Protein AF-A0A6I4HV47-F1 (afdb_monomer_lite)

Secondary structure (DSSP, 8-state):
-HHHHTT--SS-HHHHHHHHHHHHHHHHHHHHHHHHHHHHHHHHHHHHHHHHH-SS--SSS--PPPEEE--TTT--HHHHHHHHHHHHHHHHHSSEEEEETTEEEEE--HHHHHHHH-S-EEEEETTT--EEEE-HHHHHHHHHHHHHHHHHHHHHH----HHHHTSTTHHHHHHHHHHHHHTS-BTTBSSGGGHHHH---SSEEHHHHHHHHHHHHHHHHHHHHHHH-TTTTTTTTTTTTSSS------S---HHHHHHHHHHHHHHHHHHHHHHHTS---TTT------S---HHHHHHHHHHHHHHHT-TT--EEEEE---HHHHHHHHHHHHHHHHHHHHHTTSS---PPPTT-EEEEES--HHHHHHHHHHHHHHHHHTTS--BPPGGG--GGGSBTTTTEEEHHHHB--S---SSHHHHTTBSSS-HHHHHHHHHHSSS-SB-TT-BB-S-HHHHHHHHHHHHHHHHHTTSB-S--HHHHHHHHHHHSBT----SS-GGGGS--HHIIIIIHHHHHHHTT---

Foldseek 3Di:
DVVVLVPDPDDDPVNVVVVVVVVVVVVVVVCVVVVVVVVVVVVVVVVVVVVVPPPDDPDPDDPDWWKWAADPVQCDVVLVVQLVVLVVVCVVPVWDWDQDPNDIFTQQASVLCSLQPDPWDWTQTPPVRDTDTDDSVLLNVLLVLLQVQLLVVLCVVQVDDPCCLPDPNNVVSLVVLLQQQQADQDPNDRGHLCVSNVDDPRMDTSVVSSNSSNSRNNNVVVVVVCVVCVVSCVCSVVVVQVVDPDPPCPPDPPVVVVVVVVVVVVVVVVVVVVVVVPDDPPVPDDLEDEDDDDDPVNLVVVLVSVVVSLVDPPAHEYEYEDQDQVNLVVVVVSVVVSVVVVVVVVPDDDDDAGDQPYWYAYHPDDPVSVVVVLVVVQVVCVVSVRFHFDDPVPDDPVCQDPPGRTHRVVNRGPPDDQPFQVLQLVFFPPSPSVQLLVLQCVAVVRQAHPQLEGPDDLVACLLLVLCSVVVCVVVRGTPPDDLLSNQRNCVRHHHPDHPDNNNVSNVDRDPCNVPRPVVSSCVSSVVPD

Organism: NCBI:txid2682091

Sequence (529 aa):
MEKEFLKYPGDSPEKEYCQKDWKGYKRLKQIEPIVNDKLNGVETGLENYQSSTAGNNLNLFGKKEWKFFIPEEVTGPIAQYEFKHFKDQIEKYGYMGLNFENVETKIYEPMVAFVLCSNEVKLKDVDTQEIIKVDNHHYRQLYLEGWELGKKDYEAEFPITAALLYSDHSPKLLGDLHYHYYHSDVSNSSYGWEYVKKTCPLMLTENVIKKLGYNSAKLSATDDWRSRYPEVFKEFDNHANKSSGPVNINEGINYHAINNLFDRFYDAYDSIFDQLRGYDYDLKKQNIIYQDTLDEKCSKDFEYILLNNMANKDGLKFFVEDVYYNKIGRLYLLFKQLQSYRLNQLNDDHGVAVKDESFLMISNGYLPAIVTILNQIQQLSAKMSVVTLRSLGDLKMDDYNILGNYIPLEKLTDNQDNGSVSALQEVFLNGNWRFYVQALTQTKPKLLDENFKFIGNRNKHIGVICGYFEDLKKIGIIKPVSRKTLAKALNAALNDFNMGEDGRTFANETYQYSKDFKPQLYKLANLDS

pLDDT: mean 71.14, std 23.46, range [31.55, 98.19]

Structure (mmCIF, N/CA/C/O backbone):
data_AF-A0A6I4HV47-F1
#
_entry.id   AF-A0A6I4HV47-F1
#
loop_
_atom_site.group_PDB
_atom_site.id
_atom_site.type_symbol
_atom_site.label_atom_id
_atom_site.label_alt_id
_atom_site.label_comp_id
_atom_site.label_asym_id
_atom_site.label_entity_id
_atom_site.label_seq_id
_atom_site.pdbx_PDB_ins_code
_atom_site.Cartn_x
_atom_site.Cartn_y
_atom_site.Cartn_z
_atom_site.occupancy
_atom_site.B_iso_or_equiv
_atom_site.auth_seq_id
_atom_site.auth_comp_id
_atom_site.auth_asym_id
_atom_site.auth_atom_id
_atom_site.pdbx_PDB_model_num
ATOM 1 N N . MET A 1 1 ? 11.001 -24.650 45.928 1.00 57.09 1 MET A N 1
ATOM 2 C CA . MET A 1 1 ? 10.891 -23.647 47.009 1.00 57.09 1 MET A CA 1
ATOM 3 C C . MET A 1 1 ? 11.230 -24.211 48.383 1.00 57.09 1 MET A C 1
ATOM 5 O O . MET A 1 1 ? 12.197 -23.752 48.961 1.00 57.09 1 MET A O 1
ATOM 9 N N . GLU A 1 2 ? 10.548 -25.234 48.905 1.00 49.69 2 GLU A N 1
ATOM 10 C CA . GLU A 1 2 ? 10.854 -25.758 50.257 1.00 49.69 2 GLU A CA 1
ATOM 11 C C . GLU A 1 2 ? 12.297 -26.294 50.405 1.00 49.69 2 GLU A C 1
ATOM 13 O O . GLU A 1 2 ? 12.976 -26.020 51.389 1.00 49.69 2 GLU A O 1
ATOM 18 N N . LYS A 1 3 ? 12.824 -26.953 49.363 1.00 63.22 3 LYS A N 1
ATOM 19 C CA . LYS A 1 3 ? 14.237 -27.381 49.287 1.00 63.22 3 LYS A CA 1
ATOM 20 C C . LYS A 1 3 ? 15.246 -26.231 49.116 1.00 63.22 3 LYS A C 1
ATOM 22 O O . LYS A 1 3 ? 16.420 -26.418 49.401 1.00 63.22 3 LYS A O 1
ATOM 27 N N . GLU A 1 4 ? 14.806 -25.075 48.624 1.00 62.09 4 GLU A N 1
ATOM 28 C CA . GLU A 1 4 ? 15.631 -23.858 48.499 1.00 62.09 4 GLU A CA 1
ATOM 29 C C . GLU A 1 4 ? 15.700 -23.117 49.838 1.00 62.09 4 GLU A C 1
ATOM 31 O O . GLU A 1 4 ? 16.761 -22.665 50.249 1.00 62.09 4 GLU A O 1
ATOM 36 N N . PHE A 1 5 ? 14.585 -23.097 50.571 1.00 60.06 5 PHE A N 1
ATOM 37 C CA . PHE A 1 5 ? 14.453 -22.467 51.882 1.00 60.06 5 PHE A CA 1
ATOM 38 C C . PHE A 1 5 ? 15.397 -23.065 52.942 1.00 60.06 5 PHE A C 1
ATOM 40 O O . PHE A 1 5 ? 15.907 -22.353 53.803 1.00 60.06 5 PHE A O 1
ATOM 47 N N . LEU A 1 6 ? 15.671 -24.371 52.859 1.00 71.06 6 LEU A N 1
ATOM 48 C CA . LEU A 1 6 ? 16.564 -25.088 53.779 1.00 71.06 6 LEU A CA 1
ATOM 49 C C . LEU A 1 6 ? 18.062 -24.803 53.557 1.00 71.06 6 LEU A C 1
ATOM 51 O O . LEU A 1 6 ? 18.880 -25.261 54.351 1.00 71.06 6 LEU A O 1
ATOM 55 N N . LYS A 1 7 ? 18.439 -24.063 52.503 1.00 78.44 7 LYS A N 1
ATOM 56 C CA . LYS A 1 7 ? 19.847 -23.775 52.177 1.00 78.44 7 LYS A CA 1
ATOM 57 C C . LYS A 1 7 ? 20.445 -22.589 52.943 1.00 78.44 7 LYS A C 1
ATOM 59 O O . LYS A 1 7 ? 21.658 -22.414 52.889 1.00 78.44 7 LYS A O 1
ATOM 64 N N . TYR A 1 8 ? 19.637 -21.793 53.647 1.00 72.12 8 TYR A N 1
ATOM 65 C CA . TYR A 1 8 ? 20.090 -20.568 54.316 1.00 72.12 8 TYR A CA 1
ATOM 66 C C . TYR A 1 8 ? 20.228 -20.767 55.840 1.00 72.12 8 TYR A C 1
ATOM 68 O O . TYR A 1 8 ? 19.212 -20.831 56.544 1.00 72.12 8 TYR A O 1
ATOM 76 N N . PRO A 1 9 ? 21.456 -20.882 56.385 1.00 57.38 9 PRO A N 1
ATOM 77 C CA . PRO A 1 9 ? 21.681 -20.939 57.827 1.00 57.38 9 PRO A CA 1
ATOM 78 C C . PRO A 1 9 ? 21.624 -19.540 58.468 1.00 57.38 9 PRO A C 1
ATOM 80 O O . PRO A 1 9 ? 22.125 -18.569 57.911 1.00 57.38 9 PRO A O 1
ATOM 83 N N . GLY A 1 10 ? 21.059 -19.452 59.678 1.00 67.88 10 GLY A N 1
ATOM 84 C CA . GLY A 1 10 ? 21.026 -18.219 60.484 1.00 67.88 10 GLY A CA 1
ATOM 85 C C . GLY A 1 10 ? 19.951 -17.196 60.089 1.00 67.88 10 GLY A C 1
ATOM 86 O O . GLY A 1 10 ? 19.117 -17.463 59.224 1.00 67.88 10 GLY A O 1
ATOM 87 N N . ASP A 1 11 ? 19.938 -16.053 60.779 1.00 69.00 11 ASP A N 1
ATOM 88 C CA . ASP A 1 11 ? 19.031 -14.915 60.548 1.00 69.00 11 ASP A CA 1
ATOM 89 C C . ASP A 1 11 ? 19.586 -13.998 59.449 1.00 69.00 11 ASP A C 1
ATOM 91 O O . ASP A 1 11 ? 19.989 -12.864 59.699 1.00 69.00 11 ASP A O 1
ATOM 95 N N . SER A 1 12 ? 19.669 -14.518 58.222 1.00 73.94 12 SER A N 1
ATOM 96 C CA . SER A 1 12 ? 20.083 -13.715 57.069 1.00 73.94 12 SER A CA 1
ATOM 97 C C . SER A 1 12 ? 18.889 -12.945 56.469 1.00 73.94 12 SER A C 1
ATOM 99 O O . SER A 1 12 ? 17.759 -13.451 56.490 1.00 73.94 12 SER A O 1
ATOM 101 N N . PRO A 1 13 ? 19.103 -11.746 55.896 1.00 62.97 13 PRO A N 1
ATOM 102 C CA . PRO A 1 13 ? 18.062 -10.986 55.192 1.00 62.97 13 PRO A CA 1
ATOM 103 C C . PRO A 1 13 ? 17.372 -11.784 54.070 1.00 62.97 13 PRO A C 1
ATOM 105 O O . PRO A 1 13 ? 16.168 -11.656 53.843 1.00 62.97 13 PRO A O 1
ATOM 108 N N . GLU A 1 14 ? 18.109 -12.676 53.408 1.00 65.62 14 GLU A N 1
ATOM 109 C CA . GLU A 1 14 ? 17.610 -13.556 52.346 1.00 65.62 14 GLU A CA 1
ATOM 110 C C . GLU A 1 14 ? 16.603 -14.585 52.878 1.00 65.62 14 GLU A C 1
ATOM 112 O O . GLU A 1 14 ? 15.649 -14.947 52.184 1.00 65.62 14 GLU A O 1
ATOM 117 N N . LYS A 1 15 ? 16.750 -15.016 54.137 1.00 70.62 15 LYS A N 1
ATOM 118 C CA . LYS A 1 15 ? 15.792 -15.905 54.801 1.00 70.62 15 LYS A CA 1
ATOM 119 C C . LYS A 1 15 ? 14.491 -15.182 55.138 1.00 70.62 15 LYS A C 1
ATOM 121 O O . LYS A 1 15 ? 13.424 -15.781 55.008 1.00 70.62 15 LYS A O 1
ATOM 126 N N . GLU A 1 16 ? 14.547 -13.908 55.528 1.00 67.38 16 GLU A N 1
ATOM 127 C CA . GLU A 1 16 ? 13.344 -13.097 55.764 1.00 67.38 16 GLU A CA 1
ATOM 128 C C . GLU A 1 16 ? 12.562 -12.864 54.459 1.00 67.38 16 GLU A C 1
ATOM 130 O O . GLU A 1 16 ? 11.333 -12.985 54.433 1.00 67.38 16 GLU A O 1
ATOM 135 N N . TYR A 1 17 ? 13.274 -12.613 53.356 1.00 65.56 17 TYR A N 1
ATOM 136 C CA . TYR A 1 17 ? 12.683 -12.496 52.022 1.00 65.56 17 TYR A CA 1
ATOM 137 C C . TYR A 1 17 ? 12.005 -13.808 51.590 1.00 65.56 17 TYR A C 1
ATOM 139 O O . TYR A 1 17 ? 10.807 -13.829 51.298 1.00 65.56 17 TYR A O 1
ATOM 147 N N . CYS A 1 18 ? 12.712 -14.938 51.699 1.00 66.12 18 CYS A N 1
ATOM 148 C CA . CYS A 1 18 ? 12.155 -16.254 51.382 1.00 66.12 18 CYS A CA 1
ATOM 149 C C . CYS A 1 18 ? 10.968 -16.643 52.291 1.00 66.12 18 CYS A C 1
ATOM 151 O O . CYS A 1 18 ? 10.083 -17.389 51.871 1.00 66.12 18 CYS A O 1
ATOM 153 N N . GLN A 1 19 ? 10.905 -16.147 53.535 1.00 67.50 19 GLN A N 1
ATOM 154 C CA . GLN A 1 19 ? 9.770 -16.374 54.443 1.00 67.50 19 GLN A CA 1
ATOM 155 C C . GLN A 1 19 ? 8.505 -15.624 54.012 1.00 67.50 19 GLN A C 1
ATOM 157 O O . GLN A 1 19 ? 7.399 -16.159 54.166 1.00 67.50 19 GLN A O 1
ATOM 162 N N . LYS A 1 20 ? 8.649 -14.402 53.485 1.00 69.12 20 LYS A N 1
ATOM 163 C CA . LYS A 1 20 ? 7.526 -13.611 52.956 1.00 69.12 20 LYS A CA 1
ATOM 164 C C . LYS A 1 20 ? 6.945 -14.276 51.705 1.00 69.12 20 LYS A C 1
ATOM 166 O O . LYS A 1 20 ? 5.732 -14.499 51.660 1.00 69.12 20 LYS A O 1
ATOM 171 N N . ASP A 1 21 ? 7.800 -14.731 50.793 1.00 65.19 21 ASP A N 1
ATOM 172 C CA . ASP A 1 21 ? 7.381 -15.453 49.584 1.00 65.19 21 ASP A CA 1
ATOM 173 C C . ASP A 1 21 ? 6.752 -16.816 49.898 1.00 65.19 21 ASP A C 1
ATOM 175 O O . ASP A 1 21 ? 5.720 -17.183 49.331 1.00 65.19 21 ASP A O 1
ATOM 179 N N . TRP A 1 22 ? 7.281 -17.549 50.884 1.00 67.44 22 TRP A N 1
ATOM 180 C CA . TRP A 1 22 ? 6.705 -18.827 51.314 1.00 67.44 22 TRP A CA 1
ATOM 181 C C . TRP A 1 22 ? 5.319 -18.677 51.958 1.00 67.44 22 TRP A C 1
ATOM 183 O O . TRP A 1 22 ? 4.429 -19.503 51.731 1.00 67.44 22 TRP A O 1
ATOM 193 N N . LYS A 1 23 ? 5.093 -17.603 52.730 1.00 67.88 23 LYS A N 1
ATOM 194 C CA . LYS A 1 23 ? 3.753 -17.259 53.239 1.00 67.88 23 LYS A CA 1
ATOM 195 C C . LYS A 1 23 ? 2.786 -16.920 52.100 1.00 67.88 23 LYS A C 1
ATOM 197 O O . LYS A 1 23 ? 1.626 -17.327 52.173 1.00 67.88 23 LYS A O 1
ATOM 202 N N . GLY A 1 24 ? 3.253 -16.229 51.058 1.00 63.78 24 GLY A N 1
ATOM 203 C CA . GLY A 1 24 ? 2.482 -15.969 49.837 1.00 63.78 24 GLY A CA 1
ATOM 204 C C . GLY A 1 24 ? 2.095 -17.260 49.111 1.00 63.78 24 GLY A C 1
ATOM 205 O O . GLY A 1 24 ? 0.917 -17.496 48.850 1.00 63.78 24 GLY A O 1
ATOM 206 N N . TYR A 1 25 ? 3.061 -18.154 48.896 1.00 64.00 25 TYR A N 1
ATOM 207 C CA . TYR A 1 25 ? 2.843 -19.452 48.254 1.00 64.00 25 TYR A CA 1
ATOM 208 C C . TYR A 1 25 ? 1.853 -20.343 49.025 1.00 64.00 25 TYR A C 1
ATOM 210 O O . TYR A 1 25 ? 0.950 -20.929 48.427 1.00 64.00 25 TYR A O 1
ATOM 218 N N . LYS A 1 26 ? 1.948 -20.403 50.363 1.00 66.06 26 LYS A N 1
ATOM 219 C CA . LYS A 1 26 ? 0.982 -21.150 51.190 1.00 66.06 26 LYS A CA 1
ATOM 220 C C . LYS A 1 26 ? -0.436 -20.585 51.098 1.00 66.06 26 LYS A C 1
ATOM 222 O O . LYS A 1 26 ? -1.380 -21.369 51.057 1.00 66.06 26 LYS A O 1
ATOM 227 N N . ARG A 1 27 ? -0.597 -19.258 51.030 1.00 64.19 27 ARG A N 1
ATOM 228 C CA . ARG A 1 27 ? -1.912 -18.628 50.811 1.00 64.19 27 ARG A CA 1
ATOM 229 C C . ARG A 1 27 ? -2.478 -18.970 49.432 1.00 64.19 27 ARG A C 1
ATOM 231 O O . ARG A 1 27 ? -3.654 -19.299 49.346 1.00 64.19 27 ARG A O 1
ATOM 238 N N . LEU A 1 28 ? -1.649 -18.967 48.386 1.00 52.41 28 LEU A N 1
ATOM 239 C CA . LEU A 1 28 ? -2.060 -19.352 47.028 1.00 52.41 28 LEU A CA 1
ATOM 240 C C . LEU A 1 28 ? -2.505 -20.823 46.952 1.00 52.41 28 LEU A C 1
ATOM 242 O O . LEU A 1 28 ? -3.556 -21.121 46.393 1.00 52.41 28 LEU A O 1
ATOM 246 N N . LYS A 1 29 ? -1.774 -21.739 47.601 1.00 68.81 29 LYS A N 1
ATOM 247 C CA . LYS A 1 29 ? -2.157 -23.161 47.687 1.00 68.81 29 LYS A CA 1
ATOM 248 C C . LYS A 1 29 ? -3.444 -23.409 48.484 1.00 68.81 29 LYS A C 1
ATOM 250 O O . LYS A 1 29 ? -4.125 -24.395 48.235 1.00 68.81 29 LYS A O 1
ATOM 255 N N . GLN A 1 30 ? -3.793 -22.531 49.425 1.00 65.25 30 GLN A N 1
ATOM 256 C CA . GLN A 1 30 ? -5.043 -22.627 50.191 1.00 65.25 30 GLN A CA 1
ATOM 257 C C . GLN A 1 30 ? -6.274 -22.171 49.397 1.00 65.25 30 GLN A C 1
ATOM 259 O O . GLN A 1 30 ? -7.374 -22.637 49.681 1.00 65.25 30 GLN A O 1
ATOM 264 N N . ILE A 1 31 ? -6.107 -21.280 48.414 1.00 55.09 31 ILE A N 1
ATOM 265 C CA . ILE A 1 31 ? -7.213 -20.772 47.584 1.00 55.09 31 ILE A CA 1
ATOM 266 C C . ILE A 1 31 ? -7.378 -21.528 46.259 1.00 55.09 31 ILE A C 1
ATOM 268 O O . ILE A 1 31 ? -8.444 -21.457 45.657 1.00 55.09 31 ILE A O 1
ATOM 272 N N . GLU A 1 32 ? -6.364 -22.280 45.823 1.00 61.75 32 GLU A N 1
ATOM 273 C CA . GLU A 1 32 ? -6.379 -23.097 44.598 1.00 61.75 32 GLU A CA 1
ATOM 274 C C . GLU A 1 32 ? -7.596 -24.050 44.500 1.00 61.75 32 GLU A C 1
ATOM 276 O O . GLU A 1 32 ? -8.230 -24.063 43.445 1.00 61.75 32 GLU A O 1
ATOM 281 N N . PRO A 1 33 ? -8.035 -24.760 45.564 1.00 58.78 33 PRO A N 1
ATOM 282 C CA . PRO A 1 33 ? -9.233 -25.605 45.487 1.00 58.78 33 PRO A CA 1
ATOM 283 C C . PRO A 1 33 ? -10.520 -24.796 45.263 1.00 58.78 33 PRO A C 1
ATOM 285 O O . PRO A 1 33 ? -11.391 -25.208 44.509 1.00 58.78 33 PRO A O 1
ATOM 288 N N . ILE A 1 34 ? -10.613 -23.605 45.867 1.00 65.88 34 ILE A N 1
ATOM 289 C CA . ILE A 1 34 ? -11.780 -22.710 45.765 1.00 65.88 34 ILE A CA 1
ATOM 290 C C . ILE A 1 34 ? -11.891 -22.125 44.351 1.00 65.88 34 ILE A C 1
ATOM 292 O O . ILE A 1 34 ? -12.991 -21.921 43.837 1.00 65.88 34 ILE A O 1
ATOM 296 N N . VAL A 1 35 ? -10.749 -21.835 43.725 1.00 53.75 35 VAL A N 1
ATOM 297 C CA . VAL A 1 35 ? -10.683 -21.349 42.342 1.00 53.75 35 VAL A CA 1
ATOM 298 C C . VAL A 1 35 ? -11.056 -22.466 41.366 1.00 53.75 35 VAL A C 1
ATOM 300 O O . VAL A 1 35 ? -11.869 -22.232 40.476 1.00 53.75 35 VAL A O 1
ATOM 303 N N . ASN A 1 36 ? -10.545 -23.681 41.575 1.00 56.44 36 ASN A N 1
ATOM 304 C CA . ASN A 1 36 ? -10.849 -24.827 40.716 1.00 56.44 36 ASN A CA 1
ATOM 305 C C . ASN A 1 36 ? -12.326 -25.248 40.796 1.00 56.44 36 ASN A C 1
ATOM 307 O O . ASN A 1 36 ? -12.934 -25.499 39.760 1.00 56.44 36 ASN A O 1
ATOM 311 N N . ASP A 1 37 ? -12.946 -25.226 41.980 1.00 57.78 37 ASP A N 1
ATOM 312 C CA . ASP A 1 37 ? -14.384 -25.509 42.124 1.00 57.78 37 ASP A CA 1
ATOM 313 C C . ASP A 1 37 ? -15.262 -24.480 41.393 1.00 57.78 37 ASP A C 1
ATOM 315 O O . ASP A 1 37 ? -16.280 -24.832 40.793 1.00 57.78 37 ASP A O 1
ATOM 319 N N . LYS A 1 38 ? -14.857 -23.202 41.388 1.00 51.06 38 LYS A N 1
ATOM 320 C CA . LYS A 1 38 ? -15.566 -22.155 40.636 1.00 51.06 38 LYS A CA 1
ATOM 321 C C . LYS A 1 38 ? -15.382 -22.285 39.126 1.00 51.06 38 LYS A C 1
ATOM 323 O O . LYS A 1 38 ? -16.326 -22.002 38.396 1.00 51.06 38 LYS A O 1
ATOM 328 N N . LEU A 1 39 ? -14.206 -22.705 38.661 1.00 48.59 39 LEU A N 1
ATOM 329 C CA . LEU A 1 39 ? -13.934 -22.923 37.237 1.00 48.59 39 LEU A CA 1
ATOM 330 C C . LEU A 1 39 ? -14.707 -24.132 36.694 1.00 48.59 39 LEU A C 1
ATOM 332 O O . LEU A 1 39 ? -15.364 -24.013 35.662 1.00 48.59 39 LEU A O 1
ATOM 336 N N . ASN A 1 40 ? -14.755 -25.233 37.447 1.00 53.25 40 ASN A N 1
ATOM 337 C CA . ASN A 1 40 ? -15.516 -26.428 37.071 1.00 53.25 40 ASN A CA 1
ATOM 338 C C . ASN A 1 40 ? -17.027 -26.147 36.947 1.00 53.25 40 ASN A C 1
ATOM 340 O O . ASN A 1 40 ? -17.690 -26.692 36.064 1.00 53.25 40 ASN A O 1
ATOM 344 N N . GLY A 1 41 ? -17.575 -25.267 37.796 1.00 52.31 41 GLY A N 1
ATOM 345 C CA . GLY A 1 41 ? -18.975 -24.829 37.712 1.00 52.31 41 GLY A CA 1
ATOM 346 C C . GLY A 1 41 ? -19.283 -23.918 36.513 1.00 52.31 41 GLY A C 1
ATOM 347 O O . GLY A 1 41 ? -20.427 -23.852 36.067 1.00 52.31 41 GLY A O 1
ATOM 348 N N . VAL A 1 42 ? -18.274 -23.229 35.971 1.00 42.97 42 VAL A N 1
ATOM 349 C CA . VAL A 1 42 ? -18.403 -22.388 34.769 1.00 42.97 42 VAL A CA 1
ATOM 350 C C . VAL A 1 42 ? -18.326 -23.239 33.499 1.00 42.97 42 VAL A C 1
ATOM 352 O O . VAL A 1 42 ? -19.117 -23.021 32.581 1.00 42.97 42 VAL A O 1
ATOM 355 N N . GLU A 1 43 ? -17.456 -24.253 33.462 1.00 46.38 43 GLU A N 1
ATOM 356 C CA . GLU A 1 43 ? -17.353 -25.193 32.333 1.00 46.38 43 GLU A CA 1
ATOM 357 C C . GLU A 1 43 ? -18.643 -26.003 32.134 1.00 46.38 43 GLU A C 1
ATOM 359 O O . GLU A 1 43 ? -19.165 -26.073 31.021 1.00 46.38 43 GLU A O 1
ATOM 364 N N . THR A 1 44 ? -19.254 -26.491 33.220 1.00 49.59 44 THR A N 1
ATOM 365 C CA . THR A 1 44 ? -20.558 -27.182 33.147 1.00 49.59 44 THR A CA 1
ATOM 366 C C . THR A 1 44 ? -21.710 -26.257 32.735 1.00 49.59 44 THR A C 1
ATOM 368 O O . THR A 1 44 ? -22.704 -26.718 32.172 1.00 49.59 44 THR A O 1
ATOM 371 N N . GLY A 1 45 ? -21.605 -24.946 32.971 1.00 45.31 45 GLY A N 1
ATOM 372 C CA . GLY A 1 45 ? -22.569 -23.964 32.465 1.00 45.31 45 GLY A CA 1
ATOM 373 C C . GLY A 1 45 ? -22.433 -23.711 30.957 1.00 45.31 45 GLY A C 1
ATOM 374 O O . GLY A 1 45 ? -23.438 -23.549 30.263 1.00 45.31 45 GLY A O 1
ATOM 375 N N . LEU A 1 46 ? -21.201 -23.723 30.442 1.00 41.56 46 LEU A N 1
ATOM 376 C CA . LEU A 1 46 ? -20.878 -23.476 29.033 1.00 41.56 46 LEU A CA 1
ATOM 377 C C . LEU A 1 46 ? -21.272 -24.644 28.116 1.00 41.56 46 LEU A C 1
ATOM 379 O O . LEU A 1 46 ? -21.853 -24.404 27.056 1.00 41.56 46 LEU A O 1
ATOM 383 N N . GLU A 1 47 ? -21.060 -25.892 28.540 1.00 44.91 47 GLU A N 1
ATOM 384 C CA . GLU A 1 47 ? -21.466 -27.081 27.767 1.00 44.91 47 GLU A CA 1
ATOM 385 C C . GLU A 1 47 ? -22.997 -27.194 27.617 1.00 44.91 47 GLU A C 1
ATOM 387 O O . GLU A 1 47 ? -23.516 -27.575 26.561 1.00 44.91 47 GLU A O 1
ATOM 392 N N . ASN A 1 48 ? -23.744 -26.773 28.642 1.00 43.38 48 ASN A N 1
ATOM 393 C CA . ASN A 1 48 ? -25.210 -26.744 28.619 1.00 43.38 48 ASN A CA 1
ATOM 394 C C . ASN A 1 48 ? -25.775 -25.600 27.757 1.00 43.38 48 ASN A C 1
ATOM 396 O O . ASN A 1 48 ? -26.874 -25.710 27.215 1.00 43.38 48 ASN A O 1
ATOM 400 N N . TYR A 1 49 ? -25.027 -24.507 27.585 1.00 37.69 49 TYR A N 1
ATOM 401 C CA . TYR A 1 49 ? -25.442 -23.390 26.734 1.00 37.69 49 TYR A CA 1
ATOM 402 C C . TYR A 1 49 ? -25.190 -23.679 25.244 1.00 37.69 49 TYR A C 1
ATOM 404 O O . TYR A 1 49 ? -26.055 -23.422 24.400 1.00 37.69 49 TYR A O 1
ATOM 412 N N . GLN A 1 50 ? -24.044 -24.288 24.917 1.00 42.69 50 GLN A N 1
ATOM 413 C CA . GLN A 1 50 ? -23.650 -24.608 23.538 1.00 42.69 50 GLN A CA 1
ATOM 414 C C . GLN A 1 50 ? -24.500 -25.720 22.904 1.00 42.69 50 GLN A C 1
ATOM 416 O O . GLN A 1 50 ? -24.786 -25.679 21.707 1.00 42.69 50 GLN A O 1
ATOM 421 N N . SER A 1 51 ? -24.989 -26.669 23.703 1.00 47.00 51 SER A N 1
ATOM 422 C CA . SER A 1 51 ? -25.892 -27.729 23.234 1.00 47.00 51 SER A CA 1
ATOM 423 C C . SER A 1 51 ? -27.302 -27.228 22.879 1.00 47.00 51 SER A C 1
ATOM 425 O O . SER A 1 51 ? -28.007 -27.884 22.114 1.00 47.00 51 SER A O 1
ATOM 427 N N . SER A 1 52 ? -27.703 -26.040 23.353 1.00 40.88 52 SER A N 1
ATOM 428 C CA . SER A 1 52 ? -29.039 -25.472 23.100 1.00 40.88 52 SER A CA 1
ATOM 429 C C . SER A 1 52 ? -29.144 -24.579 21.853 1.00 40.88 52 SER A C 1
ATOM 431 O O . SER A 1 52 ? -30.251 -24.280 21.410 1.00 40.88 52 SER A O 1
ATOM 433 N N . THR A 1 53 ? -28.018 -24.166 21.257 1.00 38.16 53 THR A N 1
ATOM 434 C CA . THR A 1 53 ? -27.987 -23.129 20.201 1.00 38.16 53 THR A CA 1
ATOM 435 C C . THR A 1 53 ? -27.393 -23.581 18.860 1.00 38.16 53 THR A C 1
ATOM 437 O O . THR A 1 53 ? -27.476 -22.844 17.882 1.00 38.16 53 THR A O 1
ATOM 440 N N . ALA A 1 54 ? -26.868 -24.806 18.752 1.00 38.38 54 ALA A N 1
ATOM 441 C CA . ALA A 1 54 ? -26.173 -25.289 17.548 1.00 38.38 54 ALA A CA 1
ATOM 442 C C . ALA A 1 54 ? -27.077 -25.875 16.434 1.00 38.38 54 ALA A C 1
ATOM 444 O O . ALA A 1 54 ? -26.581 -26.439 15.459 1.00 38.38 54 ALA A O 1
ATOM 445 N N . GLY A 1 55 ? -28.403 -25.761 16.541 1.00 35.97 55 GLY A N 1
ATOM 446 C CA . GLY A 1 55 ? -29.339 -26.327 15.568 1.00 35.97 55 GLY A CA 1
ATOM 447 C C . GLY A 1 55 ? -29.858 -25.307 14.555 1.00 35.97 55 GLY A C 1
ATOM 448 O O . GLY A 1 55 ? -30.883 -24.686 14.804 1.00 35.97 55 GLY A O 1
ATOM 449 N N . ASN A 1 56 ? -29.222 -25.250 13.380 1.00 34.62 56 ASN A N 1
ATOM 450 C CA . ASN A 1 56 ? -29.730 -24.668 12.125 1.00 34.62 56 ASN A CA 1
ATOM 451 C C . ASN A 1 56 ? -29.657 -23.135 11.987 1.00 34.62 56 ASN A C 1
ATOM 453 O O . ASN A 1 56 ? -30.610 -22.443 12.323 1.00 34.62 56 ASN A O 1
ATOM 457 N N . ASN A 1 57 ? -28.556 -22.625 11.413 1.00 34.81 57 ASN A N 1
ATOM 458 C CA . ASN A 1 57 ? -28.519 -21.557 10.386 1.00 34.81 57 ASN A CA 1
ATOM 459 C C . ASN A 1 57 ? -27.113 -20.942 10.290 1.00 34.81 57 ASN A C 1
ATOM 461 O O . ASN A 1 57 ? -26.863 -19.891 10.866 1.00 34.81 57 ASN A O 1
ATOM 465 N N . LEU A 1 58 ? -26.189 -21.553 9.545 1.00 34.69 58 LEU A N 1
ATOM 466 C CA . LEU A 1 58 ? -24.914 -20.909 9.197 1.00 34.69 58 LEU A CA 1
ATOM 467 C C . LEU A 1 58 ? -24.368 -21.525 7.908 1.00 34.69 58 LEU A C 1
ATOM 469 O O . LEU A 1 58 ? -23.547 -22.430 7.936 1.00 34.69 58 LEU A O 1
ATOM 473 N N . ASN A 1 59 ? -24.886 -21.071 6.764 1.00 35.53 59 ASN A N 1
ATOM 474 C CA . ASN A 1 59 ? -24.236 -21.286 5.464 1.00 35.53 59 ASN A CA 1
ATOM 475 C C . ASN A 1 59 ? -24.628 -20.237 4.402 1.00 35.53 59 ASN A C 1
ATOM 477 O O . ASN A 1 59 ? -24.621 -20.529 3.211 1.00 35.53 59 ASN A O 1
ATOM 481 N N . LEU A 1 60 ? -24.979 -19.007 4.808 1.00 34.28 60 LEU A N 1
ATOM 482 C CA . LEU A 1 60 ? -25.426 -17.960 3.870 1.00 34.28 60 LEU A CA 1
ATOM 483 C C . LEU A 1 60 ? -24.810 -16.564 4.066 1.00 34.28 60 LEU A C 1
ATOM 485 O O . LEU A 1 60 ? -25.240 -15.623 3.408 1.00 34.28 60 LEU A O 1
ATOM 489 N N . PHE A 1 61 ? -23.769 -16.408 4.887 1.00 34.81 61 PHE A N 1
ATOM 490 C CA . PHE A 1 61 ? -23.053 -15.133 4.995 1.00 34.81 61 PHE A CA 1
ATOM 491 C C . PHE A 1 61 ? -21.620 -15.301 4.500 1.00 34.81 61 PHE A C 1
ATOM 493 O O . PHE A 1 61 ? -20.905 -16.196 4.948 1.00 34.81 61 PHE A O 1
ATOM 500 N N . GLY A 1 62 ? -21.229 -14.468 3.529 1.00 43.69 62 GLY A N 1
ATOM 501 C CA . GLY A 1 62 ? -19.864 -14.416 3.009 1.00 43.69 62 GLY A CA 1
ATOM 502 C C . GLY A 1 62 ? -18.854 -14.306 4.151 1.00 43.69 62 GLY A C 1
ATOM 503 O O . GLY A 1 62 ? -19.153 -13.699 5.178 1.00 43.69 62 GLY A O 1
ATOM 504 N N . LYS A 1 63 ? -17.683 -14.935 3.990 1.00 54.00 63 LYS A N 1
ATOM 505 C CA . LYS A 1 63 ? -16.615 -14.931 5.001 1.00 54.00 63 LYS A CA 1
ATOM 506 C C . LYS A 1 63 ? -16.360 -13.491 5.465 1.00 54.00 63 LYS A C 1
ATOM 508 O O . LYS A 1 63 ? -15.883 -12.676 4.678 1.00 54.00 63 LYS A O 1
ATOM 513 N N . LYS A 1 64 ? -16.725 -13.176 6.715 1.00 68.44 64 LYS A N 1
ATOM 514 C CA . LYS A 1 64 ? -16.437 -11.880 7.344 1.00 68.44 64 LYS A CA 1
ATOM 515 C C . LYS A 1 64 ? -14.915 -11.731 7.384 1.00 68.44 64 LYS A C 1
ATOM 517 O O . LYS A 1 64 ? -14.242 -12.579 7.961 1.00 68.44 64 LYS A O 1
ATOM 522 N N . GLU A 1 65 ? -14.379 -10.694 6.746 1.00 76.50 65 GLU A N 1
ATOM 523 C CA . GLU A 1 65 ? -12.960 -10.358 6.877 1.00 76.50 65 GLU A CA 1
ATOM 524 C C . GLU A 1 65 ? -12.751 -9.747 8.261 1.00 76.50 65 GLU A C 1
ATOM 526 O O . GLU A 1 65 ? -13.328 -8.706 8.582 1.00 76.50 65 GLU A O 1
ATOM 531 N N . TRP A 1 66 ? -11.950 -10.407 9.091 1.00 74.75 66 TRP A N 1
ATOM 532 C CA . TRP A 1 66 ? -11.648 -9.914 10.425 1.00 74.75 66 TRP A CA 1
ATOM 533 C C . TRP A 1 66 ? -10.685 -8.730 10.354 1.00 74.75 66 TRP A C 1
ATOM 535 O O . TRP A 1 66 ? -9.670 -8.774 9.652 1.00 74.75 66 TRP A O 1
ATOM 545 N N . LYS A 1 67 ? -11.015 -7.671 11.093 1.00 85.31 67 LYS A N 1
ATOM 546 C CA . LYS A 1 67 ? -10.230 -6.440 11.189 1.00 85.31 67 LYS A CA 1
ATOM 547 C C . LYS A 1 67 ? -9.963 -6.166 12.654 1.00 85.31 67 LYS A C 1
ATOM 549 O O . LYS A 1 67 ? -10.908 -6.101 13.440 1.00 85.31 67 LYS A O 1
ATOM 554 N N . PHE A 1 68 ? -8.697 -5.974 13.002 1.00 83.56 68 PHE A N 1
ATOM 555 C CA . PHE A 1 68 ? -8.275 -5.829 14.390 1.00 83.56 68 PHE A CA 1
ATOM 556 C C . PHE A 1 68 ? -7.392 -4.606 14.632 1.00 83.56 68 PHE A C 1
ATOM 558 O O . PHE A 1 68 ? -6.542 -4.287 13.801 1.00 83.56 68 PHE A O 1
ATOM 565 N N . PHE A 1 69 ? -7.549 -3.990 15.808 1.00 80.00 69 PHE A N 1
ATOM 566 C CA . PHE A 1 69 ? -6.562 -3.098 16.431 1.00 80.00 69 PHE A CA 1
ATOM 567 C C . PHE A 1 69 ? -5.989 -3.752 17.694 1.00 80.00 69 PHE A C 1
ATOM 569 O O . PHE A 1 69 ? -6.663 -4.567 18.330 1.00 80.00 69 PHE A O 1
ATOM 576 N N . ILE A 1 70 ? -4.779 -3.355 18.098 1.00 67.06 70 ILE A N 1
ATOM 577 C CA . ILE A 1 70 ? -4.272 -3.619 19.451 1.00 67.06 70 ILE A CA 1
ATOM 578 C C . ILE A 1 70 ? -4.728 -2.469 20.353 1.00 67.06 70 ILE A C 1
ATOM 580 O O . ILE A 1 70 ? -4.186 -1.370 20.244 1.00 67.06 70 ILE A O 1
ATOM 584 N N . PRO A 1 71 ? -5.734 -2.662 21.217 1.00 60.44 71 PRO A N 1
ATOM 585 C CA . PRO A 1 71 ? -6.144 -1.615 22.143 1.00 60.44 71 PRO A CA 1
ATOM 586 C C . PRO A 1 71 ? -5.148 -1.520 23.315 1.00 60.44 71 PRO A C 1
ATOM 588 O O . PRO A 1 71 ? -4.652 -2.539 23.807 1.00 60.44 71 PRO A O 1
ATOM 591 N N . GLU A 1 72 ? -4.892 -0.303 23.805 1.00 62.88 72 GLU A N 1
ATOM 592 C CA . GLU A 1 72 ? -4.044 -0.068 24.988 1.00 62.88 72 GLU A CA 1
ATOM 593 C C . GLU A 1 72 ? -4.545 -0.866 26.203 1.00 62.88 72 GLU A C 1
ATOM 595 O O . GLU A 1 72 ? -3.740 -1.416 26.957 1.00 62.88 72 GLU A O 1
ATOM 600 N N . GLU A 1 73 ? -5.870 -1.020 26.347 1.00 54.16 73 GLU A N 1
ATOM 601 C CA . GLU A 1 73 ? -6.489 -1.730 27.474 1.00 54.16 73 GLU A CA 1
ATOM 602 C C . GLU A 1 73 ? -6.221 -3.244 27.475 1.00 54.16 73 GLU A C 1
ATOM 604 O O . GLU A 1 73 ? -6.369 -3.902 28.505 1.00 54.16 73 GLU A O 1
ATOM 609 N N . VAL A 1 74 ? -5.828 -3.813 26.331 1.00 53.50 74 VAL A N 1
ATOM 610 C CA . VAL A 1 74 ? -5.519 -5.246 26.195 1.00 53.50 74 VAL A CA 1
ATOM 611 C C . VAL A 1 74 ? -4.022 -5.513 26.255 1.00 53.50 74 VAL A C 1
ATOM 613 O O . VAL A 1 74 ? -3.600 -6.631 26.563 1.00 53.50 74 VAL A O 1
ATOM 616 N N . THR A 1 75 ? -3.207 -4.472 26.080 1.00 60.34 75 THR A N 1
ATOM 617 C CA . THR A 1 75 ? -1.780 -4.516 26.388 1.00 60.34 75 THR A CA 1
ATOM 618 C C . THR A 1 75 ? -1.557 -4.448 27.897 1.00 60.34 75 THR A C 1
ATOM 620 O O . THR A 1 75 ? -1.015 -3.488 28.435 1.00 60.34 75 THR A O 1
ATOM 623 N N . GLY A 1 76 ? -1.979 -5.486 28.623 1.00 68.06 76 GLY A N 1
ATOM 624 C CA . GLY A 1 76 ? -1.525 -5.668 29.998 1.00 68.06 76 GLY A CA 1
ATOM 625 C C . GLY A 1 76 ? 0.015 -5.695 30.055 1.00 68.06 76 GLY A C 1
ATOM 626 O O . GLY A 1 76 ? 0.662 -5.911 29.025 1.00 68.06 76 GLY A O 1
ATOM 627 N N . PRO A 1 77 ? 0.633 -5.543 31.239 1.00 74.06 77 PRO A N 1
ATOM 628 C CA . PRO A 1 77 ? 2.093 -5.469 31.369 1.00 74.06 77 PRO A CA 1
ATOM 629 C C . PRO A 1 77 ? 2.849 -6.616 30.675 1.00 74.06 77 PRO A C 1
ATOM 631 O O . PRO A 1 77 ? 3.940 -6.413 30.154 1.00 74.06 77 PRO A O 1
ATOM 634 N N . ILE A 1 78 ? 2.245 -7.810 30.619 1.00 72.38 78 ILE A N 1
ATOM 635 C CA . ILE A 1 78 ? 2.791 -8.988 29.929 1.00 72.38 78 ILE A CA 1
ATOM 636 C C . ILE A 1 78 ? 2.827 -8.781 28.410 1.00 72.38 78 ILE A C 1
ATOM 638 O O . ILE A 1 78 ? 3.869 -8.979 27.799 1.00 72.38 78 ILE A O 1
ATOM 642 N N . ALA A 1 79 ? 1.727 -8.334 27.802 1.00 77.75 79 ALA A N 1
ATOM 643 C CA . ALA A 1 79 ? 1.667 -8.080 26.363 1.00 77.75 79 ALA A CA 1
ATOM 644 C C . ALA A 1 79 ? 2.598 -6.928 25.949 1.00 77.75 79 ALA A C 1
ATOM 646 O O . ALA A 1 79 ? 3.245 -7.003 24.908 1.00 77.75 79 ALA A O 1
ATOM 647 N N . GLN A 1 80 ? 2.738 -5.898 26.792 1.00 80.56 80 GLN A N 1
ATOM 648 C CA . GLN A 1 80 ? 3.727 -4.833 26.578 1.00 80.56 80 GLN A CA 1
ATOM 649 C C . GLN A 1 80 ? 5.160 -5.364 26.657 1.00 80.56 80 GLN A C 1
ATOM 651 O O . GLN A 1 80 ? 6.002 -4.978 25.848 1.00 80.56 80 GLN A O 1
ATOM 656 N N . TYR A 1 81 ? 5.439 -6.259 27.608 1.00 86.62 81 TYR A N 1
ATOM 657 C CA . TYR A 1 81 ? 6.745 -6.893 27.744 1.00 86.62 81 TYR A CA 1
ATOM 658 C C . TYR A 1 81 ? 7.076 -7.796 26.549 1.00 86.62 81 TYR A C 1
ATOM 660 O O . TYR A 1 81 ? 8.173 -7.694 26.010 1.00 86.62 81 TYR A O 1
ATOM 668 N N . GLU A 1 82 ? 6.137 -8.634 26.099 1.00 88.88 82 GLU A N 1
ATOM 669 C CA . GLU A 1 82 ? 6.311 -9.494 24.920 1.00 88.88 82 GLU A CA 1
ATOM 670 C C . GLU A 1 82 ? 6.507 -8.668 23.645 1.00 88.88 82 GLU A C 1
ATOM 672 O O . GLU A 1 82 ? 7.471 -8.887 22.915 1.00 88.88 82 GLU A O 1
ATOM 677 N N . PHE A 1 83 ? 5.653 -7.668 23.404 1.00 89.25 83 PHE A N 1
ATOM 678 C CA . PHE A 1 83 ? 5.804 -6.774 22.257 1.00 89.25 83 PHE A CA 1
ATOM 679 C C . PHE A 1 83 ? 7.154 -6.052 22.280 1.00 89.25 83 PHE A C 1
ATOM 681 O O . PHE A 1 83 ? 7.863 -6.033 21.274 1.00 89.25 83 PHE A O 1
ATOM 688 N N . LYS A 1 84 ? 7.545 -5.504 23.439 1.00 89.06 84 LYS A N 1
ATOM 689 C CA . LYS A 1 84 ? 8.857 -4.874 23.614 1.00 89.06 84 LYS A CA 1
ATOM 690 C C . LYS A 1 84 ? 9.985 -5.863 23.339 1.00 89.06 84 LYS A C 1
ATOM 692 O O . LYS A 1 84 ? 10.918 -5.518 22.629 1.00 89.06 84 LYS A O 1
ATOM 697 N N . HIS A 1 85 ? 9.886 -7.092 23.837 1.00 93.38 85 HIS A N 1
ATOM 698 C CA . HIS A 1 85 ? 10.873 -8.130 23.568 1.00 93.38 85 HIS A CA 1
ATOM 699 C C . HIS A 1 85 ? 11.019 -8.404 22.064 1.00 93.38 85 HIS A C 1
ATOM 701 O O . HIS A 1 85 ? 12.142 -8.428 21.563 1.00 93.38 85 HIS A O 1
ATOM 707 N N . PHE A 1 86 ? 9.914 -8.565 21.327 1.00 94.00 86 PHE A N 1
ATOM 708 C CA . PHE A 1 86 ? 9.963 -8.774 19.876 1.00 94.00 86 PHE A CA 1
ATOM 709 C C . PHE A 1 86 ? 10.537 -7.568 19.133 1.00 94.00 86 PHE A C 1
ATOM 711 O O . PHE A 1 86 ? 11.350 -7.738 18.224 1.00 94.00 86 PHE A O 1
ATOM 718 N N . LYS A 1 87 ? 10.167 -6.355 19.551 1.00 92.44 87 LYS A N 1
ATOM 719 C CA . LYS A 1 87 ? 10.724 -5.115 19.015 1.00 92.44 87 LYS A CA 1
ATOM 720 C C . LYS A 1 87 ? 12.237 -5.044 19.227 1.00 92.44 87 LYS A C 1
ATOM 722 O O . LYS A 1 87 ? 12.963 -4.883 18.253 1.00 92.44 87 LYS A O 1
ATOM 727 N N . ASP A 1 88 ? 12.708 -5.256 20.454 1.00 92.56 88 ASP A N 1
ATOM 728 C CA . ASP A 1 88 ? 14.131 -5.220 20.800 1.00 92.56 88 ASP A CA 1
ATOM 729 C C . ASP A 1 88 ? 14.929 -6.282 20.009 1.00 92.56 88 ASP A C 1
ATOM 731 O O . ASP A 1 88 ? 16.053 -6.029 19.577 1.00 92.56 88 ASP A O 1
ATOM 735 N N . GLN A 1 89 ? 14.357 -7.475 19.780 1.00 94.88 89 GLN A N 1
ATOM 736 C CA . GLN A 1 89 ? 14.970 -8.517 18.941 1.00 94.88 89 GLN A CA 1
ATOM 737 C C . GLN A 1 89 ? 15.114 -8.063 17.483 1.00 94.88 89 GLN A C 1
ATOM 739 O O . GLN A 1 89 ? 16.199 -8.169 16.910 1.00 94.88 89 GLN A O 1
ATOM 744 N N . ILE A 1 90 ? 14.042 -7.535 16.889 1.00 95.06 90 ILE A N 1
ATOM 745 C CA . ILE A 1 90 ? 14.051 -7.071 15.497 1.00 95.06 90 ILE A CA 1
ATOM 746 C C . ILE A 1 90 ? 14.979 -5.866 15.329 1.00 95.06 90 ILE A C 1
ATOM 748 O O . ILE A 1 90 ? 15.742 -5.831 14.372 1.00 95.06 90 ILE A O 1
ATOM 752 N N . GLU A 1 91 ? 14.988 -4.912 16.260 1.00 91.81 91 GLU A N 1
ATOM 753 C CA . GLU A 1 91 ? 15.904 -3.764 16.214 1.00 91.81 91 GLU A CA 1
ATOM 754 C C . GLU A 1 91 ? 17.369 -4.199 16.322 1.00 91.81 91 GLU A C 1
ATOM 756 O O . GLU A 1 91 ? 18.232 -3.672 15.620 1.00 91.81 91 GLU A O 1
ATOM 761 N N . LYS A 1 92 ? 17.659 -5.198 17.163 1.00 94.75 92 LYS A N 1
ATOM 762 C CA . LYS A 1 92 ? 19.021 -5.697 17.369 1.00 94.75 92 LYS A CA 1
ATOM 763 C C . LYS A 1 92 ? 19.549 -6.525 16.197 1.00 94.75 92 LYS A C 1
ATOM 765 O O . LYS A 1 92 ? 20.733 -6.429 15.878 1.00 94.75 92 LYS A O 1
ATOM 770 N N . TYR A 1 93 ? 18.714 -7.376 15.605 1.00 94.94 93 TYR A N 1
ATOM 771 C CA . TYR A 1 93 ? 19.141 -8.365 14.605 1.00 94.94 93 TYR A CA 1
ATOM 772 C C . TYR A 1 93 ? 18.653 -8.056 13.183 1.00 94.94 93 TYR A C 1
ATOM 774 O O . TYR A 1 93 ? 19.038 -8.735 12.234 1.00 94.94 93 TYR A O 1
ATOM 782 N N . GLY A 1 94 ? 17.804 -7.044 13.019 1.00 94.50 94 GLY A N 1
ATOM 783 C CA . GLY A 1 94 ? 17.132 -6.689 11.768 1.00 94.50 94 GLY A CA 1
ATOM 784 C C . GLY A 1 94 ? 15.891 -7.534 11.459 1.00 94.50 94 GLY A C 1
ATOM 785 O O . GLY A 1 94 ? 15.103 -7.146 10.598 1.00 94.50 94 GLY A O 1
ATOM 786 N N . TYR A 1 95 ? 15.716 -8.676 12.130 1.00 96.88 95 TYR A N 1
ATOM 787 C CA . TYR A 1 95 ? 14.568 -9.576 12.007 1.00 96.88 95 TYR A CA 1
ATOM 788 C C . TYR A 1 95 ? 14.480 -10.528 13.210 1.00 96.88 95 TYR A C 1
ATOM 790 O O . TYR A 1 95 ? 15.442 -10.706 13.955 1.00 96.88 95 TYR A O 1
ATOM 798 N N . MET A 1 96 ? 13.336 -11.195 13.358 1.00 96.88 96 MET A N 1
ATOM 799 C CA . MET A 1 96 ? 13.140 -12.336 14.250 1.00 96.88 96 MET A CA 1
ATOM 800 C C . MET A 1 96 ? 13.010 -13.615 13.416 1.00 96.88 96 MET A C 1
ATOM 802 O O . MET A 1 96 ? 12.083 -13.748 12.619 1.00 96.88 96 MET A O 1
ATOM 806 N N . GLY A 1 97 ? 13.952 -14.549 13.570 1.00 95.62 97 GLY A N 1
ATOM 807 C CA . GLY A 1 97 ? 13.900 -15.850 12.898 1.00 95.62 97 GLY A CA 1
ATOM 808 C C . GLY A 1 97 ? 12.928 -16.798 13.597 1.00 95.62 97 GLY A C 1
ATOM 809 O O . GLY A 1 97 ? 12.955 -16.911 14.822 1.00 95.62 97 GLY A O 1
ATOM 810 N N . LEU A 1 98 ? 12.084 -17.485 12.830 1.00 92.62 98 LEU A N 1
ATOM 811 C CA . LEU A 1 98 ? 11.102 -18.438 13.341 1.00 92.62 98 LEU A CA 1
ATOM 812 C C . LEU A 1 98 ? 11.048 -19.685 12.478 1.00 92.62 98 LEU A C 1
ATOM 814 O O . LEU A 1 98 ? 11.122 -19.616 11.255 1.00 92.62 98 LEU A O 1
ATOM 818 N N . ASN A 1 99 ? 10.859 -20.825 13.129 1.00 93.88 99 ASN A N 1
ATOM 819 C CA . ASN A 1 99 ? 10.605 -22.084 12.456 1.00 93.88 99 ASN A CA 1
ATOM 820 C C . ASN A 1 99 ? 9.147 -22.475 12.697 1.00 93.88 99 ASN A C 1
ATOM 822 O O . ASN A 1 99 ? 8.780 -22.857 13.812 1.00 93.88 99 ASN A O 1
ATOM 826 N N . PHE A 1 100 ? 8.322 -22.348 11.662 1.00 89.94 100 PHE A N 1
ATOM 827 C CA . PHE A 1 100 ? 6.948 -22.830 11.684 1.00 89.94 100 PHE A CA 1
ATOM 828 C C . PHE A 1 100 ? 6.868 -24.094 10.831 1.00 89.94 100 PHE A C 1
ATOM 830 O O . PHE A 1 100 ? 7.173 -24.047 9.647 1.00 89.94 100 PHE A O 1
ATOM 837 N N . GLU A 1 101 ? 6.475 -25.226 11.417 1.00 87.88 101 GLU A N 1
ATOM 838 C CA . GLU A 1 101 ? 6.242 -26.476 10.669 1.00 87.88 101 GLU A CA 1
ATOM 839 C C . GLU A 1 101 ? 7.438 -26.939 9.798 1.00 87.88 101 GLU A C 1
ATOM 841 O O . GLU A 1 101 ? 7.259 -27.578 8.765 1.00 87.88 101 GLU A O 1
ATOM 846 N N . ASN A 1 102 ? 8.677 -26.682 10.242 1.00 92.94 102 ASN A N 1
ATOM 847 C CA . ASN A 1 102 ? 9.936 -26.927 9.510 1.00 92.94 102 ASN A CA 1
ATOM 848 C C . ASN A 1 102 ? 10.233 -25.944 8.366 1.00 92.94 102 ASN A C 1
ATOM 850 O O . ASN A 1 102 ? 11.170 -26.164 7.597 1.00 92.94 102 ASN A O 1
ATOM 854 N N . VAL A 1 103 ? 9.487 -24.846 8.272 1.00 93.62 103 VAL A N 1
ATOM 855 C CA . VAL A 1 103 ? 9.767 -23.726 7.376 1.00 93.62 103 VAL A CA 1
ATOM 856 C C . VAL A 1 103 ? 10.462 -22.628 8.173 1.00 93.62 103 VAL A C 1
ATOM 858 O O . VAL A 1 103 ? 9.884 -22.023 9.078 1.00 93.62 103 VAL A O 1
ATOM 861 N N . GLU A 1 104 ? 11.725 -22.368 7.838 1.00 96.38 104 GLU A N 1
ATOM 862 C CA . GLU A 1 104 ? 12.458 -21.222 8.372 1.00 96.38 104 GLU A CA 1
ATOM 863 C C . GLU A 1 104 ? 11.935 -19.930 7.730 1.00 96.38 104 GLU A C 1
ATOM 865 O O . GLU A 1 104 ? 11.901 -19.781 6.505 1.00 96.38 104 GLU A O 1
ATOM 870 N N . THR A 1 105 ? 11.510 -19.002 8.580 1.00 97.12 105 THR A N 1
ATOM 871 C CA . THR A 1 105 ? 10.923 -17.714 8.215 1.00 97.12 105 THR A CA 1
ATOM 872 C C . THR A 1 105 ? 11.585 -16.584 8.996 1.00 97.12 105 THR A C 1
ATOM 874 O O . THR A 1 105 ? 12.182 -16.802 10.053 1.00 97.12 105 THR A O 1
ATOM 877 N N . LYS A 1 106 ? 11.485 -15.357 8.481 1.00 98.00 106 LYS A N 1
ATOM 878 C CA . LYS A 1 106 ? 11.974 -14.144 9.145 1.00 98.00 106 LYS A CA 1
ATOM 879 C C . LYS A 1 106 ? 10.845 -13.134 9.251 1.00 98.00 106 LYS A C 1
ATOM 881 O O . LYS A 1 106 ? 10.285 -12.732 8.237 1.00 98.00 106 LYS A O 1
ATOM 886 N N . ILE A 1 107 ? 10.551 -12.687 10.465 1.00 97.06 107 ILE A N 1
ATOM 887 C CA . ILE A 1 107 ? 9.611 -11.596 10.706 1.00 97.06 107 ILE A CA 1
ATOM 888 C C . ILE A 1 107 ? 10.387 -10.295 10.878 1.00 97.06 107 ILE A C 1
ATOM 890 O O . ILE A 1 107 ? 11.301 -10.209 11.695 1.00 97.06 107 ILE A O 1
ATOM 894 N N . TYR A 1 108 ? 9.991 -9.275 10.126 1.00 97.00 108 TYR A N 1
ATOM 895 C CA . TYR A 1 108 ? 10.622 -7.953 10.134 1.00 97.00 108 TYR A CA 1
ATOM 896 C C . TYR A 1 108 ? 9.821 -6.896 10.894 1.00 97.00 108 TYR A C 1
ATOM 898 O O . TYR A 1 108 ? 10.320 -5.797 11.108 1.00 97.00 108 TYR A O 1
ATOM 906 N N . GLU A 1 109 ? 8.589 -7.217 11.291 1.00 94.94 109 GLU A N 1
ATOM 907 C CA . GLU A 1 109 ? 7.663 -6.268 11.895 1.00 94.94 109 GLU A CA 1
ATOM 908 C C . GLU A 1 109 ? 7.249 -6.737 13.307 1.00 94.94 109 GLU A C 1
ATOM 910 O O . GLU A 1 109 ? 6.731 -7.852 13.449 1.00 94.94 109 GLU A O 1
ATOM 915 N N . PRO A 1 110 ? 7.494 -5.931 14.362 1.00 93.19 110 PRO A N 1
ATOM 916 C CA . PRO A 1 110 ? 7.239 -6.328 15.748 1.00 93.19 110 PRO A CA 1
ATOM 917 C C . PRO A 1 110 ? 5.796 -6.712 16.061 1.00 93.19 110 PRO A C 1
ATOM 919 O O . PRO A 1 110 ? 5.573 -7.614 16.868 1.00 93.19 110 PRO A O 1
ATOM 922 N N . MET A 1 111 ? 4.805 -6.061 15.450 1.00 90.75 111 MET A N 1
ATOM 923 C CA . MET A 1 111 ? 3.408 -6.379 15.722 1.00 90.75 111 MET A CA 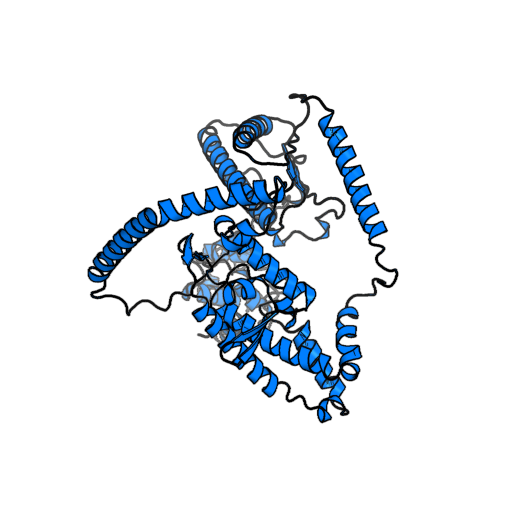1
ATOM 924 C C . MET A 1 111 ? 2.981 -7.712 15.113 1.00 90.75 111 MET A C 1
ATOM 926 O O . MET A 1 111 ? 2.291 -8.492 15.769 1.00 90.75 111 MET A O 1
ATOM 930 N N . VAL A 1 112 ? 3.437 -8.020 13.902 1.00 93.88 112 VAL A N 1
ATOM 931 C CA . VAL A 1 112 ? 3.289 -9.353 13.318 1.00 93.88 112 VAL A CA 1
ATOM 932 C C . VAL A 1 112 ? 3.979 -10.383 14.204 1.00 93.88 112 VAL A C 1
ATOM 934 O O . VAL A 1 112 ? 3.370 -11.399 14.519 1.00 93.88 112 VAL A O 1
ATOM 937 N N . ALA A 1 113 ? 5.201 -10.119 14.677 1.00 95.25 113 ALA A N 1
ATOM 938 C CA . ALA A 1 113 ? 5.889 -11.030 15.592 1.00 95.25 113 ALA A CA 1
ATOM 939 C C . ALA A 1 113 ? 5.073 -11.270 16.870 1.00 95.25 113 ALA A C 1
ATOM 941 O O . ALA A 1 113 ? 4.908 -12.414 17.277 1.00 95.25 113 ALA A O 1
ATOM 942 N N . PHE A 1 114 ? 4.487 -10.221 17.448 1.00 93.50 114 PHE A N 1
ATOM 943 C CA . PHE A 1 114 ? 3.607 -10.336 18.608 1.00 93.50 114 PHE A CA 1
ATOM 944 C C . PHE A 1 114 ? 2.383 -11.216 18.329 1.00 93.50 114 PHE A C 1
ATOM 946 O O . PHE A 1 114 ? 2.146 -12.184 19.050 1.00 93.50 114 PHE A O 1
ATOM 953 N N . VAL A 1 115 ? 1.642 -10.949 17.249 1.00 93.19 115 VAL A N 1
ATOM 954 C CA . VAL A 1 115 ? 0.446 -11.736 16.910 1.00 93.19 115 VAL A CA 1
ATOM 955 C C . VAL A 1 115 ? 0.783 -13.190 16.595 1.00 93.19 115 VAL A C 1
ATOM 957 O O . VAL A 1 115 ? 0.055 -14.097 16.991 1.00 93.19 115 VAL A O 1
ATOM 960 N N . LEU A 1 116 ? 1.894 -13.435 15.903 1.00 94.69 116 LEU A N 1
ATOM 961 C CA . LEU A 1 116 ? 2.275 -14.787 15.523 1.00 94.69 116 LEU A CA 1
ATOM 962 C C . LEU A 1 116 ? 2.875 -15.563 16.699 1.00 94.69 116 LEU A C 1
ATOM 964 O O . LEU A 1 116 ? 2.586 -16.748 16.833 1.00 94.69 116 LEU A O 1
ATOM 968 N N . CYS A 1 117 ? 3.677 -14.949 17.567 1.00 94.44 117 CYS A N 1
ATOM 969 C CA . CYS A 1 117 ? 4.497 -15.676 18.542 1.00 94.44 117 CYS A CA 1
ATOM 970 C C . CYS A 1 117 ? 3.923 -15.738 19.954 1.00 94.44 117 CYS A C 1
ATOM 972 O O . CYS A 1 117 ? 4.250 -16.683 20.674 1.00 94.44 117 CYS A O 1
ATOM 974 N N . SER A 1 118 ? 3.100 -14.774 20.367 1.00 92.69 118 SER A N 1
ATOM 975 C CA . SER A 1 118 ? 2.552 -14.767 21.725 1.00 92.69 118 SER A CA 1
ATOM 976 C C . SER A 1 118 ? 1.650 -15.981 21.977 1.00 92.69 118 SER A C 1
ATOM 978 O O . SER A 1 118 ? 1.053 -16.545 21.058 1.00 92.69 118 SER A O 1
ATOM 980 N N . ASN A 1 119 ? 1.551 -16.412 23.237 1.00 87.56 119 ASN A N 1
ATOM 981 C CA . ASN A 1 119 ? 0.724 -17.569 23.611 1.00 87.56 119 ASN A CA 1
ATOM 982 C C . ASN A 1 119 ? -0.773 -17.240 23.589 1.00 87.56 119 ASN A C 1
ATOM 984 O O . ASN A 1 119 ? -1.598 -18.068 23.211 1.00 87.56 119 ASN A O 1
ATOM 988 N N . GLU A 1 120 ? -1.122 -16.022 24.000 1.00 87.75 120 GLU A N 1
ATOM 989 C CA . GLU A 1 120 ? -2.484 -15.510 23.963 1.00 87.75 120 GLU A CA 1
ATOM 990 C C . GLU A 1 120 ? -2.469 -14.074 23.466 1.00 87.75 120 GLU A C 1
ATOM 992 O O . GLU A 1 120 ? -1.958 -13.178 24.133 1.00 87.75 120 GLU A O 1
ATOM 997 N N . VAL A 1 121 ? -3.068 -13.849 22.302 1.00 88.44 121 VAL A N 1
ATOM 998 C CA . VAL A 1 121 ? -3.243 -12.507 21.758 1.00 88.44 121 VAL A CA 1
ATOM 999 C C . VAL A 1 121 ? -4.714 -12.170 21.864 1.00 88.44 121 VAL A C 1
ATOM 1001 O O . VAL A 1 121 ? -5.583 -12.921 21.421 1.00 88.44 121 VAL A O 1
ATOM 1004 N N . LYS A 1 122 ? -5.003 -11.036 22.487 1.00 89.81 122 LYS A N 1
ATOM 1005 C CA . LYS A 1 122 ? -6.342 -10.467 22.524 1.00 89.81 122 LYS A CA 1
ATOM 1006 C C . LYS A 1 122 ? -6.307 -9.177 21.715 1.00 89.81 122 LYS A C 1
ATOM 1008 O O . LYS A 1 122 ? -5.452 -8.331 21.960 1.00 89.81 122 LYS A O 1
ATOM 1013 N N . LEU A 1 123 ? -7.204 -9.045 20.747 1.00 87.69 123 LEU A N 1
ATOM 1014 C CA . LEU A 1 123 ? -7.311 -7.872 19.878 1.00 87.69 123 LEU A CA 1
ATOM 1015 C C . LEU A 1 123 ? -8.723 -7.300 19.944 1.00 87.69 123 LEU A C 1
ATOM 1017 O O . LEU A 1 123 ? -9.661 -8.007 20.302 1.00 87.69 123 LEU A O 1
ATOM 1021 N N . LYS A 1 124 ? -8.881 -6.026 19.583 1.00 89.06 124 LYS A N 1
ATOM 1022 C CA . LYS A 1 124 ? -10.196 -5.389 19.466 1.00 89.06 124 LYS A CA 1
ATOM 1023 C C . LYS A 1 124 ? -10.696 -5.507 18.032 1.00 89.06 124 LYS A C 1
ATOM 1025 O O . LYS A 1 124 ? -10.046 -4.977 17.129 1.00 89.06 124 LYS A O 1
ATOM 1030 N N . ASP A 1 125 ? -11.821 -6.187 17.823 1.00 89.88 125 ASP A N 1
ATOM 1031 C CA . ASP A 1 125 ? -12.504 -6.226 16.524 1.00 89.88 125 ASP A CA 1
ATOM 1032 C C . ASP A 1 125 ? -12.999 -4.813 16.179 1.00 89.88 125 ASP A C 1
ATOM 1034 O O . ASP A 1 125 ? -13.595 -4.120 17.007 1.00 89.88 125 ASP A O 1
ATOM 1038 N N . VAL A 1 126 ? -12.696 -4.350 14.966 1.00 86.06 126 VAL A N 1
ATOM 1039 C CA . VAL A 1 126 ? -13.027 -2.987 14.521 1.00 86.06 126 VAL A CA 1
ATOM 1040 C C . VAL A 1 126 ? -14.531 -2.774 14.417 1.00 86.06 126 VAL A C 1
ATOM 1042 O O . VAL A 1 126 ? -15.024 -1.696 14.751 1.00 86.06 126 VAL A O 1
ATOM 1045 N N . ASP A 1 127 ? -15.257 -3.783 13.955 1.00 86.75 127 ASP A N 1
ATOM 1046 C CA . ASP A 1 127 ? -16.676 -3.668 13.659 1.00 86.75 127 ASP A CA 1
ATOM 1047 C C . ASP A 1 127 ? -17.506 -3.805 14.938 1.00 86.75 127 ASP A C 1
ATOM 1049 O O . ASP A 1 127 ? -18.444 -3.038 15.154 1.00 86.75 127 ASP A O 1
ATOM 1053 N N . THR A 1 128 ? -17.162 -4.764 15.803 1.00 91.56 128 THR A N 1
ATOM 1054 C CA . THR A 1 128 ? -17.925 -5.033 17.034 1.00 91.56 128 THR A CA 1
ATOM 1055 C C . THR A 1 128 ? -17.418 -4.247 18.237 1.00 91.56 128 THR A C 1
ATOM 1057 O O . THR A 1 128 ? -18.143 -4.114 19.219 1.00 91.56 128 THR A O 1
ATOM 1060 N N . GLN A 1 129 ? -16.194 -3.709 18.173 1.00 88.94 129 GLN A N 1
ATOM 1061 C CA . GLN A 1 129 ? -15.480 -3.087 19.296 1.00 88.94 129 GLN A CA 1
ATOM 1062 C C . GLN A 1 129 ? -15.203 -4.044 20.469 1.00 88.94 129 GLN A C 1
ATOM 1064 O O . GLN A 1 129 ? -14.723 -3.604 21.517 1.00 88.94 129 GLN A O 1
ATOM 1069 N N . GLU A 1 130 ? -15.464 -5.340 20.303 1.00 92.06 130 GLU A N 1
ATOM 1070 C CA . GLU A 1 130 ? -15.237 -6.350 21.330 1.00 92.06 130 GLU A CA 1
ATOM 1071 C C . GLU A 1 130 ? -13.775 -6.790 21.350 1.00 92.06 130 GLU A C 1
ATOM 1073 O O . GLU A 1 130 ? -13.107 -6.874 20.317 1.00 92.06 130 GLU A O 1
ATOM 1078 N N . ILE A 1 131 ? -13.278 -7.096 22.547 1.00 89.62 131 ILE A N 1
ATOM 1079 C CA . ILE A 1 131 ? -11.966 -7.711 22.723 1.00 89.62 131 ILE A CA 1
ATOM 1080 C C . ILE A 1 131 ? -12.136 -9.213 22.536 1.00 89.62 131 ILE A C 1
ATOM 1082 O O . ILE A 1 131 ? -12.785 -9.869 23.352 1.00 89.62 131 ILE A O 1
ATOM 1086 N N . ILE A 1 132 ? -11.516 -9.761 21.500 1.00 90.94 132 ILE A N 1
ATOM 1087 C CA . ILE A 1 132 ? -11.565 -11.188 21.208 1.00 90.94 132 ILE A CA 1
ATOM 1088 C C . ILE A 1 132 ? -10.185 -11.819 21.344 1.00 90.94 132 ILE A C 1
ATOM 1090 O O . ILE A 1 132 ? -9.160 -11.183 21.094 1.00 90.94 132 ILE A O 1
ATOM 1094 N N . LYS A 1 133 ? -10.159 -13.094 21.737 1.00 91.62 133 LYS A N 1
ATOM 1095 C CA . LYS A 1 133 ? -8.947 -13.910 21.666 1.00 91.62 133 LYS A CA 1
ATOM 1096 C C . LYS A 1 133 ? -8.730 -14.317 20.212 1.00 91.62 133 LYS A C 1
ATOM 1098 O O . LYS A 1 133 ? -9.624 -14.885 19.591 1.00 91.62 133 LYS A O 1
ATOM 1103 N N . VAL A 1 134 ? -7.552 -14.013 19.694 1.00 89.62 134 VAL A N 1
ATOM 1104 C CA . VAL A 1 134 ? -7.157 -14.334 18.329 1.00 89.62 134 VAL A CA 1
ATOM 1105 C C . VAL A 1 134 ? -6.556 -15.732 18.276 1.00 89.62 134 VAL A C 1
ATOM 1107 O O . VAL A 1 134 ? -5.804 -16.135 19.166 1.00 89.62 134 VAL A O 1
ATOM 1110 N N . ASP A 1 135 ? -6.905 -16.476 17.227 1.00 91.38 135 ASP A N 1
ATOM 1111 C CA . ASP A 1 135 ? -6.247 -17.736 16.908 1.00 91.38 135 ASP A CA 1
ATOM 1112 C C . ASP A 1 135 ? -4.914 -17.463 16.199 1.00 91.38 135 ASP A C 1
ATOM 1114 O O . ASP A 1 135 ? -4.847 -17.241 14.988 1.00 91.38 135 ASP A O 1
ATOM 1118 N N . ASN A 1 136 ? -3.832 -17.481 16.972 1.00 91.38 136 ASN A N 1
ATOM 1119 C CA . ASN A 1 136 ? -2.491 -17.240 16.448 1.00 91.38 136 ASN A CA 1
ATOM 1120 C C . ASN A 1 136 ? -2.066 -18.323 15.449 1.00 91.38 136 ASN A C 1
ATOM 1122 O O . ASN A 1 136 ? -1.261 -18.040 14.564 1.00 91.38 136 ASN A O 1
ATOM 1126 N N . HIS A 1 137 ? -2.606 -19.545 15.545 1.00 93.69 137 HIS A N 1
ATOM 1127 C CA . HIS A 1 137 ? -2.303 -20.614 14.594 1.00 93.69 137 HIS A CA 1
ATOM 1128 C C . HIS A 1 137 ? -2.842 -20.278 13.199 1.00 93.69 137 HIS A C 1
ATOM 1130 O O . HIS A 1 137 ? -2.110 -20.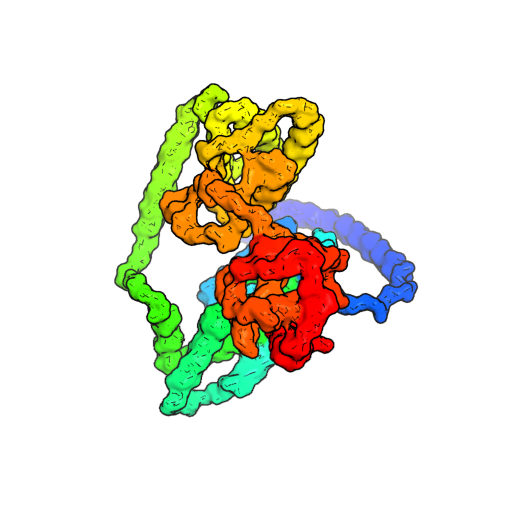388 12.215 1.00 93.69 137 HIS A O 1
ATOM 1136 N N . HIS A 1 138 ? -4.083 -19.790 13.118 1.00 94.12 138 HIS A N 1
ATOM 1137 C CA . HIS A 1 138 ? -4.674 -19.297 11.869 1.00 94.12 138 HIS A CA 1
ATOM 1138 C C . HIS A 1 138 ? -3.818 -18.199 11.224 1.00 94.12 138 HIS A C 1
ATOM 1140 O O . HIS A 1 138 ? -3.478 -18.269 10.044 1.00 94.12 138 HIS A O 1
ATOM 1146 N N . TYR A 1 139 ? -3.371 -17.218 12.010 1.00 94.06 139 TYR A N 1
ATOM 1147 C CA . TYR A 1 139 ? -2.525 -16.142 11.489 1.00 94.06 139 TYR A CA 1
ATOM 1148 C C . TYR A 1 139 ? -1.120 -16.596 11.077 1.00 94.06 139 TYR A C 1
ATOM 1150 O O . TYR A 1 139 ? -0.582 -16.069 10.100 1.00 94.06 139 TYR A O 1
ATOM 1158 N N . ARG A 1 140 ? -0.539 -17.597 11.754 1.00 95.31 140 ARG A N 1
ATOM 1159 C CA . ARG A 1 140 ? 0.722 -18.229 11.321 1.00 95.31 140 ARG A CA 1
ATOM 1160 C C . ARG A 1 140 ? 0.563 -18.899 9.965 1.00 95.31 140 ARG A C 1
ATOM 1162 O O . ARG A 1 140 ? 1.407 -18.691 9.101 1.00 95.31 140 ARG A O 1
ATOM 1169 N N . GLN A 1 141 ? -0.524 -19.644 9.765 1.00 96.31 141 GLN A N 1
ATOM 1170 C CA . GLN A 1 141 ? -0.834 -20.291 8.488 1.00 96.31 141 GLN A CA 1
ATOM 1171 C C . GLN A 1 141 ? -0.973 -19.250 7.366 1.00 96.31 141 GLN A C 1
ATOM 1173 O O . GLN A 1 141 ? -0.319 -19.372 6.336 1.00 96.31 141 GLN A O 1
ATOM 1178 N N . LEU A 1 142 ? -1.706 -18.154 7.593 1.00 96.69 142 LEU A N 1
ATOM 1179 C CA . LEU A 1 142 ? -1.824 -17.064 6.613 1.00 96.69 142 LEU A CA 1
ATOM 1180 C C . LEU A 1 142 ? -0.481 -16.399 6.279 1.00 96.69 142 LEU A C 1
ATOM 1182 O O . LEU A 1 142 ? -0.217 -16.071 5.119 1.00 96.69 142 LEU A O 1
ATOM 1186 N N . TYR A 1 143 ? 0.369 -16.184 7.286 1.00 97.31 143 TYR A N 1
ATOM 1187 C CA . TYR A 1 143 ? 1.707 -15.635 7.079 1.00 97.31 143 TYR A CA 1
ATOM 1188 C C . TYR A 1 143 ? 2.583 -16.596 6.268 1.00 97.31 143 TYR A C 1
ATOM 1190 O O . TYR A 1 143 ? 3.247 -16.157 5.330 1.00 97.31 143 TYR A O 1
ATOM 1198 N N . LEU A 1 144 ? 2.540 -17.895 6.584 1.00 97.38 144 LEU A N 1
ATOM 1199 C CA . LEU A 1 144 ? 3.252 -18.946 5.858 1.00 97.38 144 LEU A CA 1
ATOM 1200 C C . LEU A 1 144 ? 2.796 -19.068 4.406 1.00 97.38 144 LEU A C 1
ATOM 1202 O O . LEU A 1 144 ? 3.637 -19.092 3.514 1.00 97.38 144 LEU A O 1
ATOM 1206 N N . GLU A 1 145 ? 1.488 -19.052 4.146 1.00 97.62 145 GLU A N 1
ATOM 1207 C CA . GLU A 1 145 ? 0.955 -19.043 2.780 1.00 97.62 145 GLU A CA 1
ATOM 1208 C C . GLU A 1 145 ? 1.503 -17.861 1.971 1.00 97.62 145 GLU A C 1
ATOM 1210 O O . GLU A 1 145 ? 1.869 -17.997 0.802 1.00 97.62 145 GLU A O 1
ATOM 1215 N N . GLY A 1 146 ? 1.546 -16.679 2.593 1.00 97.81 146 GLY A N 1
ATOM 1216 C CA . GLY A 1 146 ? 2.148 -15.492 2.001 1.00 97.81 146 GLY A CA 1
ATOM 1217 C C . GLY A 1 146 ? 3.635 -15.690 1.732 1.00 97.81 146 GLY A C 1
ATOM 1218 O O . GLY A 1 146 ? 4.097 -15.436 0.622 1.00 97.81 146 GLY A O 1
ATOM 1219 N N . TRP A 1 147 ? 4.367 -16.167 2.737 1.00 98.19 147 TRP A N 1
ATOM 1220 C CA . TRP A 1 147 ? 5.805 -16.403 2.693 1.00 98.19 147 TRP A CA 1
ATOM 1221 C C . TRP A 1 147 ? 6.209 -17.367 1.574 1.00 98.19 147 TRP A C 1
ATOM 1223 O O . TRP A 1 147 ? 7.076 -17.046 0.763 1.00 98.19 147 TRP A O 1
ATOM 1233 N N . GLU A 1 148 ? 5.563 -18.528 1.484 1.00 97.62 148 GLU A N 1
ATOM 1234 C CA . GLU A 1 148 ? 5.851 -19.531 0.456 1.00 97.62 148 GLU A CA 1
ATOM 1235 C C . GLU A 1 148 ? 5.591 -18.995 -0.952 1.00 97.62 148 GLU A C 1
ATOM 1237 O O . GLU A 1 148 ? 6.415 -19.181 -1.851 1.00 97.62 148 GLU A O 1
ATOM 1242 N N . LEU A 1 149 ? 4.480 -18.273 -1.137 1.00 98.06 149 LEU A N 1
ATOM 1243 C CA . LEU A 1 149 ? 4.167 -17.628 -2.408 1.00 98.06 149 LEU A CA 1
ATOM 1244 C C . LEU A 1 149 ? 5.205 -16.553 -2.762 1.00 98.06 149 LEU A C 1
ATOM 1246 O O . LEU A 1 149 ? 5.683 -16.513 -3.892 1.00 98.06 149 LEU A O 1
ATOM 1250 N N . GLY A 1 150 ? 5.594 -15.717 -1.797 1.00 97.75 150 GLY A N 1
ATOM 1251 C CA . GLY A 1 150 ? 6.599 -14.670 -1.992 1.00 97.75 150 GLY A CA 1
ATOM 1252 C C . GLY A 1 150 ? 7.967 -15.232 -2.357 1.00 97.75 150 GLY A C 1
ATOM 1253 O O . GLY A 1 150 ? 8.620 -14.717 -3.265 1.00 97.75 150 GLY A O 1
ATOM 1254 N N . LYS A 1 151 ? 8.371 -16.329 -1.707 1.00 97.31 151 LYS A N 1
ATOM 1255 C CA . LYS A 1 151 ? 9.605 -17.053 -2.020 1.00 97.31 151 LYS A CA 1
ATOM 1256 C C . LYS A 1 151 ? 9.571 -17.627 -3.436 1.00 97.31 151 LYS A C 1
ATOM 1258 O O . LYS A 1 151 ? 10.500 -17.397 -4.204 1.00 97.31 151 LYS A O 1
ATOM 1263 N N . LYS A 1 152 ? 8.488 -18.320 -3.797 1.00 97.50 152 LYS A N 1
ATOM 1264 C CA . LYS A 1 152 ? 8.303 -18.888 -5.138 1.00 97.50 152 LYS A CA 1
ATOM 1265 C C . LYS A 1 152 ? 8.359 -17.812 -6.224 1.00 97.50 152 LYS A C 1
ATOM 1267 O O . LYS A 1 152 ? 9.033 -17.996 -7.234 1.00 97.50 152 LYS A O 1
ATOM 1272 N N . ASP A 1 153 ? 7.667 -16.695 -6.014 1.00 97.44 153 ASP A N 1
ATOM 1273 C CA . ASP A 1 153 ? 7.657 -15.582 -6.962 1.00 97.44 153 ASP A CA 1
ATOM 1274 C C . ASP A 1 153 ? 9.041 -14.941 -7.084 1.00 97.44 153 ASP A C 1
ATOM 1276 O O . ASP A 1 153 ? 9.475 -14.649 -8.194 1.00 97.44 153 ASP A O 1
ATOM 1280 N N . TYR A 1 154 ? 9.760 -14.768 -5.970 1.00 97.00 154 TYR A N 1
ATOM 1281 C CA . TYR A 1 154 ? 11.133 -14.262 -5.989 1.00 97.00 154 TYR A CA 1
ATOM 1282 C C . TYR A 1 154 ? 12.061 -15.160 -6.808 1.00 97.00 154 TYR A C 1
ATOM 1284 O O . TYR A 1 154 ? 12.811 -14.660 -7.635 1.00 97.00 154 TYR A O 1
ATOM 1292 N N . GLU A 1 155 ? 12.002 -16.477 -6.610 1.00 95.75 155 GLU A N 1
ATOM 1293 C CA . GLU A 1 155 ? 12.837 -17.438 -7.343 1.00 95.75 155 GLU A CA 1
ATOM 1294 C C . GLU A 1 155 ? 12.515 -17.464 -8.847 1.00 95.75 155 GLU A C 1
ATOM 1296 O O . GLU A 1 155 ? 13.411 -17.656 -9.670 1.00 95.75 155 GLU A O 1
ATOM 1301 N N . ALA A 1 156 ? 11.248 -17.249 -9.215 1.00 95.69 156 ALA A N 1
ATOM 1302 C CA . ALA A 1 156 ? 10.821 -17.158 -10.608 1.00 95.69 156 ALA A CA 1
ATOM 1303 C C . ALA A 1 156 ? 11.242 -15.835 -11.275 1.00 95.69 156 ALA A C 1
ATOM 1305 O O . ALA A 1 156 ? 11.633 -15.831 -12.441 1.00 95.69 156 ALA A O 1
ATOM 1306 N N . GLU A 1 157 ? 11.150 -14.724 -10.543 1.00 94.50 157 GLU A N 1
ATOM 1307 C CA . GLU A 1 157 ? 11.471 -13.370 -11.010 1.00 94.50 157 GLU A CA 1
ATOM 1308 C C . GLU A 1 157 ? 12.990 -13.132 -11.058 1.00 94.50 157 GLU A C 1
ATOM 1310 O O . GLU A 1 157 ? 13.515 -12.561 -12.015 1.00 94.50 157 GLU A O 1
ATOM 1315 N N . PHE A 1 158 ? 13.708 -13.647 -10.059 1.00 93.62 158 PHE A N 1
ATOM 1316 C CA . PHE A 1 158 ? 15.146 -13.503 -9.876 1.00 93.62 158 PHE A CA 1
ATOM 1317 C C . PHE A 1 158 ? 15.795 -14.886 -9.717 1.00 93.62 158 PHE A C 1
ATOM 1319 O O . PHE A 1 158 ? 16.077 -15.319 -8.595 1.00 93.62 158 PHE A O 1
ATOM 1326 N N . PRO A 1 159 ? 16.103 -15.588 -10.824 1.00 90.88 159 PRO A N 1
ATOM 1327 C CA . PRO A 1 159 ? 16.824 -16.861 -10.796 1.00 90.88 159 PRO A CA 1
ATOM 1328 C C . PRO A 1 159 ? 18.319 -16.631 -10.505 1.00 90.88 159 PRO A C 1
ATOM 1330 O O . PRO A 1 159 ? 19.200 -16.891 -11.331 1.00 90.88 159 PRO A O 1
ATOM 1333 N N . ILE A 1 160 ? 18.613 -16.077 -9.329 1.00 89.94 160 ILE A N 1
ATOM 1334 C CA . ILE A 1 160 ? 19.953 -15.678 -8.912 1.00 89.94 160 ILE A CA 1
ATOM 1335 C C . ILE A 1 160 ? 20.802 -16.930 -8.724 1.00 89.94 160 ILE A C 1
ATOM 1337 O O . ILE A 1 160 ? 20.497 -17.823 -7.935 1.00 89.94 160 ILE A O 1
ATOM 1341 N N . THR A 1 161 ? 21.921 -16.968 -9.436 1.00 91.44 161 THR A N 1
ATOM 1342 C CA . THR A 1 161 ? 22.977 -17.959 -9.239 1.00 91.44 161 THR A CA 1
ATOM 1343 C C . THR A 1 161 ? 24.290 -17.234 -8.993 1.00 91.44 161 THR A C 1
ATOM 1345 O O . THR A 1 161 ? 24.466 -16.096 -9.432 1.00 91.44 161 THR A O 1
ATOM 1348 N N . ALA A 1 162 ? 25.247 -17.897 -8.338 1.00 88.19 162 ALA A N 1
ATOM 1349 C CA . ALA A 1 162 ? 26.586 -17.332 -8.166 1.00 88.19 162 ALA A CA 1
ATOM 1350 C C . ALA A 1 162 ? 27.201 -16.931 -9.521 1.00 88.19 162 ALA A C 1
ATOM 1352 O O . ALA A 1 162 ? 27.743 -15.842 -9.652 1.00 88.19 162 ALA A O 1
ATOM 1353 N N . ALA A 1 163 ? 27.041 -17.761 -10.557 1.00 90.88 163 ALA A N 1
ATOM 1354 C CA . ALA A 1 163 ? 27.524 -17.449 -11.902 1.00 90.88 163 ALA A CA 1
ATOM 1355 C C . ALA A 1 163 ? 26.907 -16.157 -12.463 1.00 90.88 163 ALA A C 1
ATOM 1357 O O . ALA A 1 163 ? 27.620 -15.347 -13.047 1.00 90.88 163 ALA A O 1
ATOM 1358 N N . LEU A 1 164 ? 25.605 -15.935 -12.250 1.00 90.25 164 LEU A N 1
ATOM 1359 C CA . LEU A 1 164 ? 24.923 -14.724 -12.705 1.00 90.25 164 LEU A CA 1
ATOM 1360 C C . LEU A 1 164 ? 25.414 -13.475 -11.954 1.00 90.25 164 LEU A C 1
ATOM 1362 O O . LEU A 1 164 ? 25.679 -12.456 -12.592 1.00 90.25 164 LEU A O 1
ATOM 1366 N N . LEU A 1 165 ? 25.611 -13.579 -10.633 1.00 91.12 165 LEU A N 1
ATOM 1367 C CA . LEU A 1 165 ? 26.112 -12.495 -9.773 1.00 91.12 165 LEU A CA 1
ATOM 1368 C C . LEU A 1 165 ? 27.532 -12.027 -10.124 1.00 91.12 165 LEU A C 1
ATOM 1370 O O . LEU A 1 165 ? 27.861 -10.869 -9.879 1.00 91.12 165 LEU A O 1
ATOM 1374 N N . TYR A 1 166 ? 28.361 -12.893 -10.706 1.00 90.81 166 TYR A N 1
ATOM 1375 C CA . TYR A 1 166 ? 29.720 -12.554 -11.151 1.00 90.81 166 TYR A CA 1
ATOM 1376 C C . TYR A 1 166 ? 29.843 -12.382 -12.674 1.00 90.81 166 TYR A C 1
ATOM 1378 O O . TYR A 1 166 ? 30.952 -12.255 -13.189 1.00 90.81 166 TYR A O 1
ATOM 1386 N N . SER A 1 167 ? 28.727 -12.392 -13.407 1.00 91.62 167 SER A N 1
ATOM 1387 C CA . SER A 1 167 ? 28.717 -12.189 -14.860 1.00 91.62 167 SER A CA 1
ATOM 1388 C C . SER A 1 167 ? 28.599 -10.712 -15.243 1.00 91.62 167 SER A C 1
ATOM 1390 O O . SER A 1 167 ? 28.187 -9.880 -14.434 1.00 91.62 167 SER A O 1
ATOM 1392 N N . ASP A 1 168 ? 28.818 -10.402 -16.522 1.00 91.06 168 ASP A N 1
ATOM 1393 C CA . ASP A 1 168 ? 28.595 -9.063 -17.090 1.00 91.06 168 ASP A CA 1
ATOM 1394 C C . ASP A 1 168 ? 27.126 -8.586 -16.994 1.00 91.06 168 ASP A C 1
ATOM 1396 O O . ASP A 1 168 ? 26.843 -7.401 -17.162 1.00 91.06 168 ASP A O 1
ATOM 1400 N N . HIS A 1 169 ? 26.175 -9.482 -16.686 1.00 87.56 169 HIS A N 1
ATOM 1401 C CA . HIS A 1 169 ? 24.763 -9.142 -16.450 1.00 87.56 169 HIS A CA 1
ATOM 1402 C C . HIS A 1 169 ? 24.474 -8.713 -15.002 1.00 87.56 169 HIS A C 1
ATOM 1404 O O . HIS A 1 169 ? 23.380 -8.215 -14.720 1.00 87.56 169 HIS A O 1
ATOM 1410 N N . SER A 1 170 ? 25.435 -8.890 -14.089 1.00 91.38 170 SER A N 1
ATOM 1411 C CA . SER A 1 170 ? 25.284 -8.597 -12.661 1.00 91.38 170 SER A CA 1
ATOM 1412 C C . SER A 1 170 ? 24.815 -7.164 -12.371 1.00 91.38 170 SER A C 1
ATOM 1414 O O . SER A 1 170 ? 23.850 -7.019 -11.622 1.00 91.38 170 SER A O 1
ATOM 1416 N N . PRO A 1 171 ? 25.350 -6.099 -13.011 1.00 92.12 171 PRO A N 1
ATOM 1417 C CA . PRO A 1 171 ? 24.910 -4.732 -12.722 1.00 92.12 171 PRO A CA 1
ATOM 1418 C C . PRO A 1 171 ? 23.419 -4.500 -12.977 1.00 92.12 171 PRO A C 1
ATOM 1420 O O . PRO A 1 171 ? 22.760 -3.815 -12.199 1.00 92.12 171 PRO A O 1
ATOM 1423 N N . LYS A 1 172 ? 22.867 -5.098 -14.043 1.00 92.62 172 LYS A N 1
ATOM 1424 C CA . LYS A 1 172 ? 21.436 -4.993 -14.341 1.00 92.62 172 LYS A CA 1
ATOM 1425 C C . LYS A 1 172 ? 20.609 -5.743 -13.299 1.00 92.62 172 LYS A C 1
ATOM 1427 O O . LYS A 1 172 ? 19.681 -5.166 -12.751 1.00 92.62 172 LYS A O 1
ATOM 1432 N N . LEU A 1 173 ? 20.982 -6.987 -12.992 1.00 93.44 173 LEU A N 1
ATOM 1433 C CA . LEU A 1 173 ? 20.299 -7.794 -11.978 1.00 93.44 173 LEU A CA 1
ATOM 1434 C C . LEU A 1 173 ? 20.283 -7.095 -10.611 1.00 93.44 173 LEU A C 1
ATOM 1436 O O . LEU A 1 173 ? 19.244 -7.037 -9.961 1.00 93.44 173 LEU A O 1
ATOM 1440 N N . LEU A 1 174 ? 21.426 -6.560 -10.176 1.00 94.12 174 LEU A N 1
ATOM 1441 C CA . LEU A 1 174 ? 21.536 -5.827 -8.916 1.00 94.12 174 LEU A CA 1
ATOM 1442 C C . LEU A 1 174 ? 20.740 -4.521 -8.948 1.00 94.12 174 LEU A C 1
ATOM 1444 O O . LEU A 1 174 ? 20.151 -4.161 -7.935 1.00 94.12 174 LEU A O 1
ATOM 1448 N N . GLY A 1 175 ? 20.688 -3.840 -10.096 1.00 94.25 175 GLY A N 1
ATOM 1449 C CA . GLY A 1 175 ? 19.846 -2.662 -10.301 1.00 94.25 175 GLY A CA 1
ATOM 1450 C C . GLY A 1 175 ? 18.354 -2.977 -10.177 1.00 94.25 175 GLY A C 1
ATOM 1451 O O . GLY A 1 175 ? 17.644 -2.274 -9.461 1.00 94.25 175 GLY A O 1
ATOM 1452 N N . ASP A 1 176 ? 17.898 -4.064 -10.801 1.00 94.44 176 ASP A N 1
ATOM 1453 C CA . ASP A 1 176 ? 16.512 -4.529 -10.707 1.00 94.44 176 ASP A CA 1
ATOM 1454 C C . ASP A 1 176 ? 16.187 -4.929 -9.255 1.00 94.44 176 ASP A C 1
ATOM 1456 O O . ASP A 1 176 ? 15.222 -4.436 -8.672 1.00 94.44 176 ASP A O 1
ATOM 1460 N N . LEU A 1 177 ? 17.046 -5.725 -8.607 1.00 95.31 177 LEU A N 1
ATOM 1461 C CA . LEU A 1 177 ? 16.891 -6.074 -7.190 1.00 95.31 177 LEU A CA 1
ATOM 1462 C C . LEU A 1 177 ? 16.863 -4.840 -6.285 1.00 95.31 177 LEU A C 1
ATOM 1464 O O . LEU A 1 177 ? 16.040 -4.780 -5.378 1.00 95.31 177 LEU A O 1
ATOM 1468 N N . HIS A 1 178 ? 17.724 -3.850 -6.525 1.00 95.19 178 HIS A N 1
ATOM 1469 C CA . HIS A 1 178 ? 17.747 -2.603 -5.762 1.00 95.19 178 HIS A CA 1
ATOM 1470 C C . HIS A 1 178 ? 16.437 -1.833 -5.935 1.00 95.19 178 HIS A C 1
ATOM 1472 O O . HIS A 1 178 ? 15.854 -1.375 -4.951 1.00 95.19 178 HIS A O 1
ATOM 1478 N N . TYR A 1 179 ? 15.949 -1.720 -7.174 1.00 94.94 179 TYR A N 1
ATOM 1479 C CA . TYR A 1 179 ? 14.658 -1.110 -7.463 1.00 94.94 179 TYR A CA 1
ATOM 1480 C C . TYR A 1 179 ? 13.534 -1.806 -6.695 1.00 94.94 179 TYR A C 1
ATOM 1482 O O . TYR A 1 179 ? 12.779 -1.151 -5.980 1.00 94.94 179 TYR A O 1
ATOM 1490 N N . HIS A 1 180 ? 13.451 -3.132 -6.758 1.00 95.12 180 HIS A N 1
ATOM 1491 C CA . HIS A 1 180 ? 12.405 -3.863 -6.052 1.00 95.12 180 HIS A CA 1
ATOM 1492 C C . HIS A 1 180 ? 12.538 -3.785 -4.528 1.00 95.12 180 HIS A C 1
ATOM 1494 O O . HIS A 1 180 ? 11.532 -3.607 -3.837 1.00 95.12 180 HIS A O 1
ATOM 1500 N N . TYR A 1 181 ? 13.764 -3.834 -4.009 1.00 95.25 181 TYR A N 1
ATOM 1501 C CA . TYR A 1 181 ? 14.046 -3.764 -2.581 1.00 95.25 181 TYR A CA 1
ATOM 1502 C C . TYR A 1 181 ? 13.669 -2.399 -1.984 1.00 95.25 181 TYR A C 1
ATOM 1504 O O . TYR A 1 181 ? 13.027 -2.376 -0.937 1.00 95.25 181 TYR A O 1
ATOM 1512 N N . TYR A 1 182 ? 14.018 -1.286 -2.643 1.00 93.75 182 TYR A N 1
ATOM 1513 C CA . TYR A 1 182 ? 13.891 0.067 -2.074 1.00 93.75 182 TYR A CA 1
ATOM 1514 C C . TYR A 1 182 ? 12.787 0.938 -2.673 1.00 93.75 182 TYR A C 1
ATOM 1516 O O . TYR A 1 182 ? 12.311 1.841 -1.991 1.00 93.75 182 TYR A O 1
ATOM 1524 N N . HIS A 1 183 ? 12.407 0.715 -3.933 1.00 92.06 183 HIS A N 1
ATOM 1525 C CA . HIS A 1 183 ? 11.673 1.712 -4.727 1.00 92.06 183 HIS A CA 1
ATOM 1526 C C . HIS A 1 183 ? 10.372 1.199 -5.341 1.00 92.06 183 HIS A C 1
ATOM 1528 O O . HIS A 1 183 ? 9.552 2.013 -5.758 1.00 92.06 183 HIS A O 1
ATOM 1534 N N . SER A 1 184 ? 10.165 -0.118 -5.430 1.00 90.69 184 SER A N 1
ATOM 1535 C CA . SER A 1 184 ? 8.923 -0.648 -5.998 1.00 90.69 184 SER A CA 1
ATOM 1536 C C . SER A 1 184 ? 7.706 -0.248 -5.161 1.00 90.69 184 SER A C 1
ATOM 1538 O O . SER A 1 184 ? 7.772 -0.135 -3.935 1.00 90.69 184 SER A O 1
ATOM 1540 N N . ASP A 1 185 ? 6.578 -0.022 -5.829 1.00 88.75 185 ASP A N 1
ATOM 1541 C CA . ASP A 1 185 ? 5.352 0.360 -5.142 1.00 88.75 185 ASP A CA 1
ATOM 1542 C C . ASP A 1 185 ? 4.742 -0.853 -4.434 1.00 88.75 185 ASP A C 1
ATOM 1544 O O . ASP A 1 185 ? 4.127 -1.732 -5.044 1.00 88.75 185 ASP A O 1
ATOM 1548 N N . VAL A 1 186 ? 4.876 -0.887 -3.111 1.00 85.06 186 VAL A N 1
ATOM 1549 C CA . VAL A 1 186 ? 4.256 -1.895 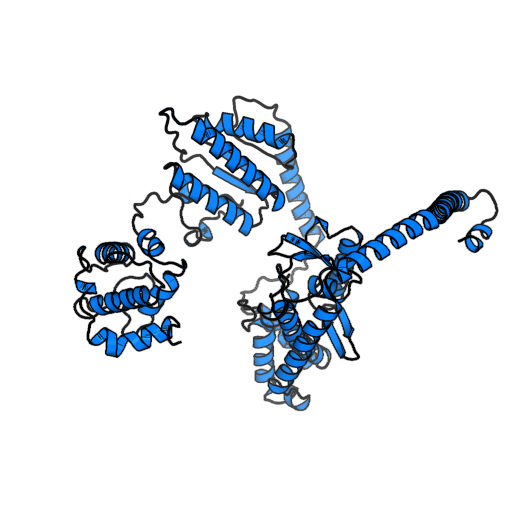-2.251 1.00 85.06 186 VAL A CA 1
ATOM 1550 C C . VAL A 1 186 ? 3.243 -1.199 -1.356 1.00 85.06 186 VAL A C 1
ATOM 1552 O O . VAL A 1 186 ? 3.579 -0.329 -0.556 1.00 85.06 186 VAL A O 1
ATOM 1555 N N . SER A 1 187 ? 1.968 -1.584 -1.479 1.00 76.50 187 SER A N 1
ATOM 1556 C CA . SER A 1 187 ? 0.876 -1.053 -0.636 1.00 76.50 187 SER A CA 1
ATOM 1557 C C . SER A 1 187 ? 0.708 0.473 -0.708 1.00 76.50 187 SER A C 1
ATOM 1559 O O . SER A 1 187 ? 0.429 1.098 0.310 1.00 76.50 187 SER A O 1
ATOM 1561 N N . ASN A 1 188 ? 0.856 1.065 -1.898 1.00 77.31 188 ASN A N 1
ATOM 1562 C CA . ASN A 1 188 ? 0.840 2.522 -2.110 1.00 77.31 188 ASN A CA 1
ATOM 1563 C C . ASN A 1 188 ? 1.996 3.267 -1.418 1.00 77.31 188 ASN A C 1
ATOM 1565 O O . ASN A 1 188 ? 1.895 4.466 -1.171 1.00 77.31 188 ASN A O 1
ATOM 1569 N N . SER A 1 189 ? 3.081 2.565 -1.087 1.00 77.50 189 SER A N 1
ATOM 1570 C CA . SER A 1 189 ? 4.317 3.167 -0.603 1.00 77.50 189 SER A CA 1
ATOM 1571 C C . SER A 1 189 ? 5.458 2.843 -1.560 1.00 77.50 189 SER A C 1
ATOM 1573 O O . SER A 1 189 ? 5.572 1.711 -2.028 1.00 77.50 189 SER A O 1
ATOM 1575 N N . SER A 1 190 ? 6.321 3.820 -1.813 1.00 86.38 190 SER A N 1
ATOM 1576 C CA . SER A 1 190 ? 7.480 3.693 -2.699 1.00 86.38 190 SER A CA 1
ATOM 1577 C C . SER A 1 190 ? 8.725 3.216 -1.938 1.00 86.38 190 SER A C 1
ATOM 1579 O O . SER A 1 190 ? 9.811 3.756 -2.131 1.00 86.38 190 SER A O 1
ATOM 1581 N N . TYR A 1 191 ? 8.553 2.284 -0.992 1.00 88.75 191 TYR A N 1
ATOM 1582 C CA . TYR A 1 191 ? 9.634 1.751 -0.147 1.00 88.75 191 TYR A CA 1
ATOM 1583 C C . TYR A 1 191 ? 10.091 0.350 -0.563 1.00 88.75 191 TYR A C 1
ATOM 1585 O O . TYR A 1 191 ? 10.866 -0.278 0.159 1.00 88.75 191 TYR A O 1
ATOM 1593 N N . GLY A 1 192 ? 9.590 -0.172 -1.684 1.00 92.75 192 GLY A N 1
ATOM 1594 C CA . GLY A 1 192 ? 9.890 -1.525 -2.123 1.00 92.75 192 GLY A CA 1
ATOM 1595 C C . GLY A 1 192 ? 9.519 -2.576 -1.083 1.00 92.75 192 GLY A C 1
ATOM 1596 O O . GLY A 1 192 ? 8.590 -2.410 -0.290 1.00 92.75 192 GLY A O 1
ATOM 1597 N N . TRP A 1 193 ? 10.267 -3.675 -1.062 1.00 94.88 193 TRP A N 1
ATOM 1598 C CA . TRP A 1 193 ? 10.110 -4.700 -0.030 1.00 94.88 193 TRP A CA 1
ATOM 1599 C C . TRP A 1 193 ? 10.568 -4.232 1.348 1.00 94.88 193 TRP A C 1
ATOM 1601 O O . TRP A 1 193 ? 10.042 -4.720 2.343 1.00 94.88 193 TRP A O 1
ATOM 1611 N N . GLU A 1 194 ? 11.481 -3.259 1.435 1.00 93.50 194 GLU A N 1
ATOM 1612 C CA . GLU A 1 194 ? 11.913 -2.678 2.711 1.00 93.50 194 GLU A CA 1
ATOM 1613 C C . GLU A 1 194 ? 10.757 -2.019 3.483 1.00 93.50 194 GLU A C 1
ATOM 1615 O O . GLU A 1 194 ? 10.837 -1.865 4.703 1.00 93.50 194 GLU A O 1
ATOM 1620 N N . TYR A 1 195 ? 9.641 -1.718 2.807 1.00 92.25 195 TYR A N 1
ATOM 1621 C CA . TYR A 1 195 ? 8.367 -1.343 3.422 1.00 92.25 195 TYR A CA 1
ATOM 1622 C C . TYR A 1 195 ? 8.049 -2.153 4.686 1.00 92.25 195 TYR A C 1
ATOM 1624 O O . TYR A 1 195 ? 7.702 -1.555 5.699 1.00 92.25 195 TYR A O 1
ATOM 1632 N N . VAL A 1 196 ? 8.242 -3.481 4.685 1.00 92.50 196 VAL A N 1
ATOM 1633 C CA . VAL A 1 196 ? 7.889 -4.321 5.850 1.00 92.50 196 VAL A CA 1
ATOM 1634 C C . VAL A 1 196 ? 8.695 -4.001 7.114 1.00 92.50 196 VAL A C 1
ATOM 1636 O O . VAL A 1 196 ? 8.192 -4.221 8.209 1.00 92.50 196 VAL A O 1
ATOM 1639 N N . LYS A 1 197 ? 9.916 -3.458 6.983 1.00 92.31 197 LYS A N 1
ATOM 1640 C CA . LYS A 1 197 ? 10.745 -2.989 8.113 1.00 92.31 197 LYS A CA 1
ATOM 1641 C C . LYS A 1 197 ? 10.291 -1.614 8.625 1.00 92.31 197 LYS A C 1
ATOM 1643 O O . LYS A 1 197 ? 10.578 -1.249 9.758 1.00 92.31 197 LYS A O 1
ATOM 1648 N N . LYS A 1 198 ? 9.621 -0.829 7.777 1.00 84.81 198 LYS A N 1
ATOM 1649 C CA . LYS A 1 198 ? 9.223 0.567 8.039 1.00 84.81 198 LYS A CA 1
ATOM 1650 C C . LYS A 1 198 ? 7.762 0.707 8.455 1.00 84.81 198 LYS A C 1
ATOM 1652 O O . LYS A 1 198 ? 7.328 1.789 8.845 1.00 84.81 198 LYS A O 1
ATOM 1657 N N . THR A 1 199 ? 6.987 -0.363 8.347 1.00 82.62 199 THR A N 1
ATOM 1658 C CA . THR A 1 199 ? 5.554 -0.341 8.619 1.00 82.62 199 THR A CA 1
ATOM 1659 C C . THR A 1 199 ? 5.224 -0.795 10.009 1.00 82.62 199 THR A C 1
ATOM 1661 O O . THR A 1 199 ? 5.741 -1.803 10.454 1.00 82.62 199 THR A O 1
ATOM 1664 N N . CYS A 1 200 ? 4.257 -0.128 10.622 1.00 82.00 200 CYS A N 1
ATOM 1665 C CA . CYS A 1 200 ? 3.512 -0.656 11.752 1.00 82.00 200 CYS A CA 1
ATOM 1666 C C . CYS A 1 200 ? 2.049 -0.747 11.295 1.00 82.00 200 CYS A C 1
ATOM 1668 O O . CYS A 1 200 ? 1.403 0.300 11.149 1.00 82.00 200 CYS A O 1
ATOM 1670 N N . PRO A 1 201 ? 1.537 -1.937 10.927 1.00 78.50 201 PRO A N 1
ATOM 1671 C CA . PRO A 1 201 ? 0.178 -2.062 10.425 1.00 78.50 201 PRO A CA 1
ATOM 1672 C C . PRO A 1 201 ? -0.805 -1.667 11.529 1.00 78.50 201 PRO A C 1
ATOM 1674 O O . PRO A 1 201 ? -0.982 -2.382 12.508 1.00 78.50 201 PRO A O 1
ATOM 1677 N N . LEU A 1 202 ? -1.471 -0.522 11.350 1.00 70.38 202 LEU A N 1
ATOM 1678 C CA . LEU A 1 202 ? -2.476 -0.047 12.303 1.00 70.38 202 LEU A CA 1
ATOM 1679 C C . LEU A 1 202 ? -3.659 -1.014 12.393 1.00 70.38 202 LEU A C 1
ATOM 1681 O O . LEU A 1 202 ? -4.224 -1.185 13.462 1.00 70.38 202 LEU A O 1
ATOM 1685 N N . MET A 1 203 ? -4.020 -1.649 11.277 1.00 85.50 203 MET A N 1
ATOM 1686 C CA . MET A 1 203 ? -5.110 -2.613 11.201 1.00 85.50 203 MET A CA 1
ATOM 1687 C C . MET A 1 203 ? -4.576 -3.955 10.718 1.00 85.50 203 MET A C 1
ATOM 1689 O O . MET A 1 203 ? -3.995 -4.047 9.634 1.00 85.50 203 MET A O 1
ATOM 1693 N N . LEU A 1 204 ? -4.812 -4.998 11.507 1.00 87.19 204 LEU A N 1
ATOM 1694 C CA . LEU A 1 204 ? -4.478 -6.364 11.134 1.00 87.19 204 LEU A CA 1
ATOM 1695 C C . LEU A 1 204 ? -5.696 -7.022 10.497 1.00 87.19 204 LEU A C 1
ATOM 1697 O O . LEU A 1 204 ? -6.724 -7.217 11.144 1.00 87.19 204 LEU A O 1
ATOM 1701 N N . THR A 1 205 ? -5.563 -7.358 9.218 1.00 92.00 205 THR A N 1
ATOM 1702 C CA . THR A 1 205 ? -6.503 -8.215 8.491 1.00 92.00 205 THR A CA 1
ATOM 1703 C C . THR A 1 205 ? -5.772 -9.450 7.985 1.00 92.00 205 THR A C 1
ATOM 1705 O O . THR A 1 205 ? -4.540 -9.467 7.910 1.00 92.00 205 THR A O 1
ATOM 1708 N N . GLU A 1 206 ? -6.515 -10.491 7.612 1.00 93.69 206 GLU A N 1
ATOM 1709 C CA . GLU A 1 206 ? -5.932 -11.703 7.016 1.00 93.69 206 GLU A CA 1
ATOM 1710 C C . GLU A 1 206 ? -5.075 -11.373 5.783 1.00 93.69 206 GLU A C 1
ATOM 1712 O O . GLU A 1 206 ? -3.945 -11.846 5.649 1.00 93.69 206 GLU A O 1
ATOM 1717 N N . ASN A 1 207 ? -5.575 -10.476 4.927 1.00 94.31 207 ASN A N 1
ATOM 1718 C CA . ASN A 1 207 ? -4.866 -10.002 3.742 1.00 94.31 207 ASN A CA 1
ATOM 1719 C C . ASN A 1 207 ? -3.578 -9.246 4.091 1.00 94.31 207 ASN A C 1
ATOM 1721 O O . ASN A 1 207 ? -2.566 -9.425 3.412 1.00 94.31 207 ASN A O 1
ATOM 1725 N N . VAL A 1 208 ? -3.589 -8.420 5.145 1.00 93.19 208 VAL A N 1
ATOM 1726 C CA . VAL A 1 208 ? -2.388 -7.706 5.608 1.00 93.19 208 VAL A CA 1
ATOM 1727 C C . VAL A 1 208 ? -1.325 -8.698 6.076 1.00 93.19 208 VAL A C 1
ATOM 1729 O O . VAL A 1 208 ? -0.183 -8.601 5.635 1.00 93.19 208 VAL A O 1
ATOM 1732 N N . ILE A 1 209 ? -1.691 -9.689 6.894 1.00 95.38 209 ILE A N 1
ATOM 1733 C CA . ILE A 1 209 ? -0.747 -10.699 7.402 1.00 95.38 209 ILE A CA 1
ATOM 1734 C C . ILE A 1 209 ? -0.148 -11.522 6.260 1.00 95.38 209 ILE A C 1
ATOM 1736 O O . ILE A 1 209 ? 1.074 -11.654 6.173 1.00 95.38 209 ILE A O 1
ATOM 1740 N N . LYS A 1 210 ? -0.982 -11.992 5.326 1.00 96.81 210 LYS A N 1
ATOM 1741 C CA . LYS A 1 210 ? -0.521 -12.727 4.142 1.00 96.81 210 LYS A CA 1
ATOM 1742 C C . LYS A 1 210 ? 0.407 -11.880 3.267 1.00 96.81 210 LYS A C 1
ATOM 1744 O O . LYS A 1 210 ? 1.450 -12.350 2.816 1.00 96.81 210 LYS A O 1
ATOM 1749 N N . LYS A 1 211 ? 0.079 -10.602 3.064 1.00 95.06 211 LYS A N 1
ATOM 1750 C CA . LYS A 1 211 ? 0.910 -9.668 2.292 1.00 95.06 211 LYS A CA 1
ATOM 1751 C C . LYS A 1 211 ? 2.245 -9.364 2.976 1.00 95.06 211 LYS A C 1
ATOM 1753 O O . LYS A 1 211 ? 3.261 -9.235 2.291 1.00 95.06 211 LYS A O 1
ATOM 1758 N N . LEU A 1 212 ? 2.262 -9.244 4.301 1.00 95.44 212 LEU A N 1
ATOM 1759 C CA . LEU A 1 212 ? 3.496 -9.064 5.065 1.00 95.44 212 LEU A CA 1
ATOM 1760 C C . LEU A 1 212 ? 4.372 -10.316 4.983 1.00 95.44 212 LEU A C 1
ATOM 1762 O O . LEU A 1 212 ? 5.569 -10.172 4.748 1.00 95.44 212 LEU A O 1
ATOM 1766 N N . GLY A 1 213 ? 3.791 -11.518 5.058 1.00 97.25 213 GLY A N 1
ATOM 1767 C CA . GLY A 1 213 ? 4.500 -12.776 4.791 1.00 97.25 213 GLY A CA 1
ATOM 1768 C C . GLY A 1 213 ? 5.129 -12.808 3.399 1.00 97.25 213 GLY A C 1
ATOM 1769 O O . GLY A 1 213 ? 6.331 -13.033 3.267 1.00 97.25 213 GLY A O 1
ATOM 1770 N N . TYR A 1 214 ? 4.349 -12.461 2.370 1.00 97.69 214 TYR A N 1
ATOM 1771 C CA . TYR A 1 214 ? 4.809 -12.392 0.978 1.00 97.69 214 TYR A CA 1
ATOM 1772 C C . TYR A 1 214 ? 6.027 -11.486 0.787 1.00 97.69 214 TYR A C 1
ATOM 1774 O O . TYR A 1 214 ? 7.041 -11.905 0.229 1.00 97.69 214 TYR A O 1
ATOM 1782 N N . ASN A 1 215 ? 5.962 -10.247 1.277 1.00 96.69 215 ASN A N 1
ATOM 1783 C CA . ASN A 1 215 ? 7.068 -9.302 1.118 1.00 96.69 215 ASN A CA 1
ATOM 1784 C C . ASN A 1 215 ? 8.259 -9.641 2.028 1.00 96.69 215 ASN A C 1
ATOM 1786 O O . ASN A 1 215 ? 9.402 -9.442 1.622 1.00 96.69 215 ASN A O 1
ATOM 1790 N N . SER A 1 216 ? 8.014 -10.214 3.213 1.00 97.56 216 SER A N 1
ATOM 1791 C CA . SER A 1 216 ? 9.081 -10.680 4.112 1.00 97.56 216 SER A CA 1
ATOM 1792 C C . SER A 1 216 ? 9.916 -11.789 3.471 1.00 97.56 216 SER A C 1
ATOM 1794 O O . SER A 1 216 ? 11.134 -11.793 3.630 1.00 97.56 216 SER A O 1
ATOM 1796 N N . ALA A 1 217 ? 9.302 -12.688 2.695 1.00 98.19 217 ALA A N 1
ATOM 1797 C CA . ALA A 1 217 ? 10.033 -13.731 1.978 1.00 98.19 217 ALA A CA 1
ATOM 1798 C C . ALA A 1 217 ? 10.971 -13.158 0.903 1.00 98.19 217 ALA A C 1
ATOM 1800 O O . ALA A 1 217 ? 12.139 -13.543 0.839 1.00 98.19 217 ALA A O 1
ATOM 1801 N N . LYS A 1 218 ? 10.495 -12.194 0.099 1.00 97.75 218 LYS A N 1
ATOM 1802 C CA . LYS A 1 218 ? 11.321 -11.519 -0.923 1.00 97.75 218 LYS A CA 1
ATOM 1803 C C . LYS A 1 218 ? 12.472 -10.723 -0.299 1.00 97.75 218 LYS A C 1
ATOM 1805 O O . LYS A 1 218 ? 13.613 -10.776 -0.770 1.00 97.75 218 LYS A O 1
ATOM 1810 N N . LEU A 1 219 ? 12.176 -10.029 0.800 1.00 96.88 219 LEU A N 1
ATOM 1811 C CA . LEU A 1 219 ? 13.165 -9.307 1.590 1.00 96.88 219 LEU A CA 1
ATOM 1812 C C . LEU A 1 219 ? 14.227 -10.256 2.160 1.00 96.88 219 LEU A C 1
ATOM 1814 O O . LEU A 1 219 ? 15.419 -10.017 1.977 1.00 96.88 219 LEU A O 1
ATOM 1818 N N . SER A 1 220 ? 13.800 -11.365 2.771 1.00 97.56 220 SER A N 1
ATOM 1819 C CA . SER A 1 220 ? 14.693 -12.384 3.330 1.00 97.56 220 SER A CA 1
ATOM 1820 C C . SER A 1 220 ? 15.607 -12.992 2.288 1.00 97.56 220 SER A C 1
ATOM 1822 O O . SER A 1 220 ? 16.805 -13.087 2.536 1.00 97.56 220 SER A O 1
ATOM 1824 N N . ALA A 1 221 ? 15.069 -13.371 1.128 1.00 97.12 221 ALA A N 1
ATOM 1825 C CA . ALA A 1 221 ? 15.871 -13.953 0.062 1.00 97.12 221 ALA A CA 1
ATOM 1826 C C . ALA A 1 221 ? 16.971 -12.984 -0.400 1.00 97.12 221 ALA A C 1
ATOM 1828 O O . ALA A 1 221 ? 18.121 -13.385 -0.577 1.00 97.12 221 ALA A O 1
ATOM 1829 N N . THR A 1 222 ? 16.651 -11.693 -0.520 1.00 96.06 222 THR A N 1
ATOM 1830 C CA . THR A 1 222 ? 17.640 -10.672 -0.893 1.00 96.06 222 THR A CA 1
ATOM 1831 C C . THR A 1 222 ? 18.677 -10.449 0.209 1.00 96.06 222 THR A C 1
ATOM 1833 O O . THR A 1 222 ? 19.871 -10.401 -0.085 1.00 96.06 222 THR A O 1
ATOM 1836 N N . ASP A 1 223 ? 18.252 -10.374 1.473 1.00 95.62 223 ASP A N 1
ATOM 1837 C CA . ASP A 1 223 ? 19.157 -10.262 2.624 1.00 95.62 223 ASP A CA 1
ATOM 1838 C C . ASP A 1 223 ? 20.113 -11.475 2.715 1.00 95.62 223 ASP A C 1
ATOM 1840 O O . ASP A 1 223 ? 21.296 -11.307 3.020 1.00 95.62 223 ASP A O 1
ATOM 1844 N N . ASP A 1 224 ? 19.653 -12.682 2.366 1.00 95.81 224 ASP A N 1
ATOM 1845 C CA . ASP A 1 224 ? 20.491 -13.888 2.327 1.00 95.81 224 ASP A CA 1
ATOM 1846 C C . ASP A 1 224 ? 21.559 -13.821 1.225 1.00 95.81 224 ASP A C 1
ATOM 1848 O O . ASP A 1 224 ? 22.720 -14.166 1.468 1.00 95.81 224 ASP A O 1
ATOM 1852 N N . TRP A 1 225 ? 21.213 -13.344 0.024 1.00 95.31 225 TRP A N 1
ATOM 1853 C CA . TRP A 1 225 ? 22.195 -13.138 -1.050 1.00 95.31 225 TRP A CA 1
ATOM 1854 C C . TRP A 1 225 ? 23.215 -12.057 -0.692 1.00 95.31 225 TRP A C 1
ATOM 1856 O O . TRP A 1 225 ? 24.411 -12.261 -0.913 1.00 95.31 225 TRP A O 1
ATOM 1866 N N . ARG A 1 226 ? 22.769 -10.954 -0.079 1.00 94.25 226 ARG A N 1
ATOM 1867 C CA . ARG A 1 226 ? 23.645 -9.880 0.418 1.00 94.25 226 ARG A CA 1
ATOM 1868 C C . ARG A 1 226 ? 24.640 -10.397 1.446 1.00 94.25 226 ARG A C 1
ATOM 1870 O O . ARG A 1 226 ? 25.829 -10.107 1.350 1.00 94.25 226 ARG A O 1
ATOM 1877 N N . SER A 1 227 ? 24.166 -11.198 2.399 1.00 94.31 227 SER A N 1
ATOM 1878 C CA . SER A 1 227 ? 25.017 -11.805 3.422 1.00 94.31 227 SER A CA 1
ATOM 1879 C C . SER A 1 227 ? 26.007 -12.810 2.826 1.00 94.31 227 SER A C 1
ATOM 1881 O O . SER A 1 227 ? 27.167 -12.851 3.234 1.00 94.31 227 SER A O 1
ATOM 1883 N N . ARG A 1 228 ? 25.579 -13.599 1.831 1.00 96.00 228 ARG A N 1
ATOM 1884 C CA . ARG A 1 228 ? 26.414 -14.632 1.203 1.00 96.00 228 ARG A CA 1
ATOM 1885 C C . ARG A 1 228 ? 27.459 -14.071 0.228 1.00 96.00 228 ARG A C 1
ATOM 1887 O O . ARG A 1 228 ? 28.527 -14.665 0.107 1.00 96.00 228 ARG A O 1
ATOM 1894 N N . TYR A 1 229 ? 27.179 -12.954 -0.450 1.00 95.44 229 TYR A N 1
ATOM 1895 C CA . TYR A 1 229 ? 28.067 -12.338 -1.453 1.00 95.44 229 TYR A CA 1
ATOM 1896 C C . TYR A 1 229 ? 28.284 -10.832 -1.207 1.00 95.44 229 TYR A C 1
ATOM 1898 O O . TYR A 1 229 ? 27.978 -10.013 -2.078 1.00 95.44 229 TYR A O 1
ATOM 1906 N N . PRO A 1 230 ? 28.846 -10.434 -0.053 1.00 94.81 230 PRO A N 1
ATOM 1907 C CA . PRO A 1 230 ? 28.907 -9.031 0.362 1.00 94.81 230 PRO A CA 1
ATOM 1908 C C . PRO A 1 230 ? 29.665 -8.126 -0.620 1.00 94.81 230 PRO A C 1
ATOM 1910 O O . PRO A 1 230 ? 29.251 -6.993 -0.840 1.00 94.81 230 PRO A O 1
ATOM 1913 N N . GLU A 1 231 ? 30.724 -8.619 -1.273 1.00 92.88 231 GLU A N 1
ATOM 1914 C CA . GLU A 1 231 ? 31.490 -7.827 -2.251 1.00 92.88 231 GLU A CA 1
ATOM 1915 C C . GLU A 1 231 ? 30.675 -7.471 -3.502 1.00 92.88 231 GLU A C 1
ATOM 1917 O O . GLU A 1 231 ? 30.811 -6.370 -4.032 1.00 92.88 231 GLU A O 1
ATOM 1922 N N . VAL A 1 232 ? 29.793 -8.371 -3.954 1.00 92.75 232 VAL A N 1
ATOM 1923 C CA . VAL A 1 232 ? 28.905 -8.120 -5.105 1.00 92.75 232 VAL A CA 1
ATOM 1924 C C . VAL A 1 232 ? 27.848 -7.078 -4.740 1.00 92.75 232 VAL A C 1
ATOM 1926 O O . VAL A 1 232 ? 27.522 -6.204 -5.538 1.00 92.75 232 VAL A O 1
ATOM 1929 N N . PHE A 1 233 ? 27.349 -7.132 -3.505 1.00 94.69 233 PHE A N 1
ATOM 1930 C CA . PHE A 1 233 ? 26.327 -6.222 -2.990 1.00 94.69 233 PHE A CA 1
ATOM 1931 C C . PHE A 1 233 ? 26.900 -4.957 -2.330 1.00 94.69 233 PHE A C 1
ATOM 1933 O O . PHE A 1 233 ? 26.144 -4.164 -1.776 1.00 94.69 233 PHE A O 1
ATOM 1940 N N . LYS A 1 234 ? 28.212 -4.708 -2.416 1.00 92.81 234 LYS A N 1
ATOM 1941 C CA . LYS A 1 234 ? 28.873 -3.577 -1.744 1.00 92.81 234 LYS A CA 1
ATOM 1942 C C . LYS A 1 234 ? 28.302 -2.210 -2.133 1.00 92.81 234 LYS A C 1
ATOM 1944 O O . LYS A 1 234 ? 28.261 -1.304 -1.307 1.00 92.81 234 LYS A O 1
ATOM 1949 N N . GLU A 1 235 ? 27.865 -2.050 -3.383 1.00 89.38 235 GLU A N 1
ATOM 1950 C CA . GLU A 1 235 ? 27.224 -0.814 -3.855 1.00 89.38 235 GLU A CA 1
ATOM 1951 C C . GLU A 1 235 ? 25.694 -0.838 -3.792 1.00 89.38 235 GLU A C 1
ATOM 1953 O O . GLU A 1 235 ? 25.061 0.185 -4.056 1.00 89.38 235 GLU A O 1
ATOM 1958 N N . PHE A 1 236 ? 25.099 -1.969 -3.401 1.00 90.31 236 PHE A N 1
ATOM 1959 C CA . PHE A 1 236 ? 23.649 -2.140 -3.343 1.00 90.31 236 PHE A CA 1
ATOM 1960 C C . PHE A 1 236 ? 22.996 -1.105 -2.423 1.00 90.31 236 PHE A C 1
ATOM 1962 O O . PHE A 1 236 ? 21.962 -0.541 -2.768 1.00 90.31 236 PHE A O 1
ATOM 1969 N N . ASP A 1 237 ? 23.649 -0.782 -1.306 1.00 83.94 237 ASP A N 1
ATOM 1970 C CA . ASP A 1 237 ? 23.161 0.205 -0.336 1.00 83.94 237 ASP A CA 1
ATOM 1971 C C . ASP A 1 237 ? 23.579 1.645 -0.691 1.00 83.94 237 ASP A C 1
ATOM 1973 O O . ASP A 1 237 ? 22.942 2.614 -0.277 1.00 83.94 237 ASP A O 1
ATOM 1977 N N . ASN A 1 238 ? 24.616 1.818 -1.518 1.00 80.88 238 ASN A N 1
ATOM 1978 C CA . ASN A 1 238 ? 25.184 3.134 -1.833 1.00 80.88 238 ASN A CA 1
ATOM 1979 C C . ASN A 1 238 ? 24.271 3.994 -2.722 1.00 80.88 238 ASN A C 1
ATOM 1981 O O . ASN A 1 238 ? 24.446 5.212 -2.777 1.00 80.88 238 ASN A O 1
ATOM 1985 N N . HIS A 1 239 ? 23.305 3.394 -3.424 1.00 59.31 239 HIS A N 1
ATOM 1986 C CA . HIS A 1 239 ? 22.367 4.122 -4.284 1.00 59.31 239 HIS A CA 1
ATOM 1987 C C . HIS A 1 239 ? 21.133 4.663 -3.555 1.00 59.31 239 HIS A C 1
ATOM 1989 O O . HIS A 1 239 ? 20.573 5.657 -4.018 1.00 59.31 239 HIS A O 1
ATOM 1995 N N . ALA A 1 240 ? 20.779 4.121 -2.383 1.00 52.91 240 ALA A N 1
ATOM 1996 C CA . ALA A 1 240 ? 19.719 4.688 -1.544 1.00 52.91 240 ALA A CA 1
ATOM 1997 C C . ALA A 1 240 ? 20.054 6.123 -1.077 1.00 52.91 240 ALA A C 1
ATOM 1999 O O . ALA A 1 240 ? 19.156 6.919 -0.821 1.00 52.91 240 ALA A O 1
ATOM 2000 N N . ASN A 1 241 ? 21.346 6.476 -1.052 1.00 46.38 241 ASN A N 1
ATOM 2001 C CA . ASN A 1 241 ? 21.852 7.777 -0.611 1.00 46.38 241 ASN A CA 1
ATOM 2002 C C . ASN A 1 241 ? 22.207 8.749 -1.754 1.00 46.38 241 ASN A C 1
ATOM 2004 O O . ASN A 1 241 ? 22.677 9.848 -1.479 1.00 46.38 241 ASN A O 1
ATOM 2008 N N . LYS A 1 242 ? 22.052 8.368 -3.033 1.00 45.25 242 LYS A N 1
ATOM 2009 C CA . LYS A 1 242 ? 22.481 9.207 -4.177 1.00 45.25 242 LYS A CA 1
ATOM 2010 C C . LYS A 1 242 ? 21.353 10.022 -4.829 1.00 45.25 242 LYS A C 1
ATOM 2012 O O . LYS A 1 242 ? 21.653 10.893 -5.640 1.00 45.25 242 LYS A O 1
ATOM 2017 N N . SER A 1 243 ? 20.084 9.777 -4.493 1.00 42.47 243 SER A N 1
ATOM 2018 C CA . SER A 1 243 ? 18.923 10.529 -5.014 1.00 42.47 243 SER A CA 1
ATOM 2019 C C . SER A 1 243 ? 18.444 11.674 -4.108 1.00 42.47 243 SER A C 1
ATOM 2021 O O . SER A 1 243 ? 17.524 12.403 -4.474 1.00 42.47 243 SER A O 1
ATOM 2023 N N . SER A 1 244 ? 19.113 11.914 -2.982 1.00 41.03 244 SER A N 1
ATOM 2024 C CA . SER A 1 244 ? 19.048 13.159 -2.215 1.00 41.03 244 SER A CA 1
ATOM 2025 C C . SER A 1 244 ? 20.463 13.737 -2.146 1.00 41.03 244 SER A C 1
ATOM 2027 O O . SER A 1 244 ? 21.423 13.017 -1.889 1.00 41.03 244 SER A O 1
ATOM 2029 N N . GLY A 1 245 ? 20.628 15.024 -2.468 1.00 31.55 245 GLY A N 1
ATOM 2030 C CA . GLY A 1 245 ? 21.937 15.686 -2.441 1.00 31.55 245 GLY A CA 1
ATOM 2031 C C . GLY A 1 245 ? 22.662 15.492 -1.097 1.00 31.55 245 GLY A C 1
ATOM 2032 O O . GLY A 1 245 ? 22.017 15.230 -0.082 1.00 31.55 245 GLY A O 1
ATOM 2033 N N . PRO A 1 246 ? 24.000 15.611 -1.066 1.00 32.22 246 PRO A N 1
ATOM 2034 C CA . PRO A 1 246 ? 24.791 15.215 0.089 1.00 32.22 246 PRO A CA 1
ATOM 2035 C C . PRO A 1 246 ? 24.449 16.082 1.304 1.00 32.22 246 PRO A C 1
ATOM 2037 O O . PRO A 1 246 ? 24.848 17.242 1.386 1.00 32.22 246 PRO A O 1
ATOM 2040 N N . VAL A 1 247 ? 23.775 15.492 2.290 1.00 34.81 247 VAL A N 1
ATOM 2041 C CA . VAL A 1 247 ? 24.017 15.846 3.688 1.00 34.81 247 VAL A CA 1
ATOM 2042 C C . VAL A 1 247 ? 25.268 15.073 4.081 1.00 34.81 247 VAL A C 1
ATOM 2044 O O . VAL A 1 247 ? 25.314 13.849 4.000 1.00 34.81 247 VAL A O 1
ATOM 2047 N N . ASN A 1 248 ? 26.327 15.797 4.414 1.00 32.28 248 ASN A N 1
ATOM 2048 C CA . ASN A 1 248 ? 27.613 15.227 4.779 1.00 32.28 248 ASN A CA 1
ATOM 2049 C C . ASN A 1 248 ? 27.512 14.606 6.186 1.00 32.28 248 ASN A C 1
ATOM 2051 O O . ASN A 1 248 ? 27.599 15.321 7.178 1.00 32.28 248 ASN A O 1
ATOM 2055 N N . ILE A 1 249 ? 27.289 13.290 6.275 1.00 39.31 249 ILE A N 1
ATOM 2056 C CA . ILE A 1 249 ? 27.111 12.549 7.545 1.00 39.31 249 ILE A CA 1
ATOM 2057 C C . ILE A 1 249 ? 28.440 11.969 8.077 1.00 39.31 249 ILE A C 1
ATOM 2059 O O . ILE A 1 249 ? 28.448 10.977 8.797 1.00 39.31 249 ILE A O 1
ATOM 2063 N N . ASN A 1 250 ? 29.582 12.568 7.720 1.00 34.12 250 ASN A N 1
ATOM 2064 C CA . ASN A 1 250 ? 30.908 12.104 8.156 1.00 34.12 250 ASN A CA 1
ATOM 2065 C C . ASN A 1 250 ? 31.605 13.002 9.191 1.00 34.12 250 ASN A C 1
ATOM 2067 O O . ASN A 1 250 ? 32.788 12.806 9.460 1.00 34.12 250 ASN A O 1
ATOM 2071 N N . GLU A 1 251 ? 30.889 13.906 9.858 1.00 35.22 251 GLU A N 1
ATOM 2072 C CA . GLU A 1 251 ? 31.258 14.241 11.235 1.00 35.22 251 GLU A CA 1
ATOM 2073 C C . GLU A 1 251 ? 30.407 13.372 12.151 1.00 35.22 251 GLU A C 1
ATOM 2075 O O . GLU A 1 251 ? 29.180 13.472 12.160 1.00 35.22 251 GLU A O 1
ATOM 2080 N N . GLY A 1 252 ? 31.069 12.443 12.846 1.00 36.50 252 GLY A N 1
ATOM 2081 C CA . GLY A 1 252 ? 30.419 11.490 13.731 1.00 36.50 252 GLY A CA 1
ATOM 2082 C C . GLY A 1 252 ? 29.412 12.194 14.627 1.00 36.50 252 GLY A C 1
ATOM 2083 O O . GLY A 1 252 ? 29.727 13.215 15.239 1.00 36.50 252 GLY A O 1
ATOM 2084 N N . ILE A 1 253 ? 28.203 11.635 14.687 1.00 38.28 253 ILE A N 1
ATOM 2085 C CA . ILE A 1 253 ? 27.167 12.051 15.623 1.00 38.28 253 ILE A CA 1
ATOM 2086 C C . ILE A 1 253 ? 27.772 11.951 17.020 1.00 38.28 253 ILE A C 1
ATOM 2088 O O . ILE A 1 253 ? 27.856 10.883 17.629 1.00 38.28 253 ILE A O 1
ATOM 2092 N N . ASN A 1 254 ? 28.253 13.086 17.515 1.00 40.94 254 ASN A N 1
ATOM 2093 C CA . ASN A 1 254 ? 28.628 13.244 18.894 1.00 40.94 254 ASN A CA 1
ATOM 2094 C C . ASN A 1 254 ? 27.306 13.222 19.657 1.00 40.94 254 ASN A C 1
ATOM 2096 O O . ASN A 1 254 ? 26.653 14.252 19.813 1.00 40.94 254 ASN A O 1
ATOM 2100 N N . TYR A 1 255 ? 26.891 12.029 20.087 1.00 37.81 255 TYR A N 1
ATOM 2101 C CA . TYR A 1 255 ? 25.710 11.835 20.928 1.00 37.81 255 TYR A CA 1
ATOM 2102 C C . TYR A 1 255 ? 25.728 12.784 22.132 1.00 37.81 255 TYR A C 1
ATOM 2104 O O . TYR A 1 255 ? 24.677 13.224 22.578 1.00 37.81 255 TYR A O 1
ATOM 2112 N N . HIS A 1 256 ? 26.912 13.201 22.592 1.00 38.34 256 HIS A N 1
ATOM 2113 C CA . HIS A 1 256 ? 27.059 14.198 23.641 1.00 38.34 256 HIS A CA 1
ATOM 2114 C C . HIS A 1 256 ? 26.689 15.622 23.197 1.00 38.34 256 HIS A C 1
ATOM 2116 O O . HIS A 1 256 ? 26.172 16.383 24.004 1.00 38.34 256 HIS A O 1
ATOM 2122 N N . ALA A 1 257 ? 26.925 15.998 21.937 1.00 37.19 257 ALA A N 1
ATOM 2123 C CA . ALA A 1 257 ? 26.535 17.296 21.384 1.00 37.19 257 ALA A CA 1
ATOM 2124 C C . ALA A 1 257 ? 25.037 17.363 21.067 1.00 37.19 257 ALA A C 1
ATOM 2126 O O . ALA A 1 257 ? 24.438 18.407 21.298 1.00 37.19 257 ALA A O 1
ATOM 2127 N N . ILE A 1 258 ? 24.438 16.260 20.598 1.00 38.84 258 ILE A N 1
ATOM 2128 C CA . ILE A 1 258 ? 22.984 16.148 20.411 1.00 38.84 258 ILE A CA 1
ATOM 2129 C C . ILE A 1 258 ? 22.274 16.143 21.764 1.00 38.84 258 ILE A C 1
ATOM 2131 O O . ILE A 1 258 ? 21.344 16.920 21.943 1.00 38.84 258 ILE A O 1
ATOM 2135 N N . ASN A 1 259 ? 22.757 15.368 22.740 1.00 42.28 259 ASN A N 1
ATOM 2136 C CA . ASN A 1 259 ? 22.220 15.419 24.099 1.00 42.28 259 ASN A CA 1
ATOM 2137 C C . ASN A 1 259 ? 22.409 16.815 24.703 1.00 42.28 259 ASN A C 1
ATOM 2139 O O . ASN A 1 259 ? 21.434 17.381 25.145 1.00 42.28 259 ASN A O 1
ATOM 2143 N N . ASN A 1 260 ? 23.568 17.470 24.555 1.00 43.56 260 ASN A N 1
ATOM 2144 C CA . ASN A 1 260 ? 23.748 18.865 24.996 1.00 43.56 260 ASN A CA 1
ATOM 2145 C C . ASN A 1 260 ? 22.896 19.892 24.221 1.00 43.56 260 ASN A C 1
ATOM 2147 O O . ASN A 1 260 ? 22.806 21.045 24.648 1.00 43.56 260 ASN A O 1
ATOM 2151 N N . LEU A 1 261 ? 22.367 19.548 23.042 1.00 38.84 261 LEU A N 1
ATOM 2152 C CA . LEU A 1 261 ? 21.451 20.398 22.281 1.00 38.84 261 LEU A CA 1
ATOM 2153 C C . LEU A 1 261 ? 20.015 20.185 22.764 1.00 38.84 261 LEU A C 1
ATOM 2155 O O . LEU A 1 261 ? 19.300 21.163 22.944 1.00 38.84 261 LEU A O 1
ATOM 2159 N N . PHE A 1 262 ? 19.629 18.932 23.020 1.00 41.41 262 PHE A N 1
ATOM 2160 C CA . PHE A 1 262 ? 18.363 18.591 23.660 1.00 41.41 262 PHE A CA 1
ATOM 2161 C C . PHE A 1 262 ? 18.313 19.114 25.091 1.00 41.41 262 PHE A C 1
ATOM 2163 O O . PHE A 1 262 ? 17.340 19.758 25.430 1.00 41.41 262 PHE A O 1
ATOM 2170 N N . ASP A 1 263 ? 19.367 18.955 25.884 1.00 46.25 263 ASP A N 1
ATOM 2171 C CA . ASP A 1 263 ? 19.471 19.477 27.246 1.00 46.25 263 ASP A CA 1
ATOM 2172 C C . ASP A 1 263 ? 19.393 21.006 27.240 1.00 46.25 263 ASP A C 1
ATOM 2174 O O . ASP A 1 263 ? 18.640 21.571 28.011 1.00 46.25 263 ASP A O 1
ATOM 2178 N N . ARG A 1 264 ? 20.050 21.702 26.297 1.00 42.59 264 ARG A N 1
ATOM 2179 C CA . ARG A 1 264 ? 19.894 23.164 26.154 1.00 42.59 264 ARG A CA 1
ATOM 2180 C C . ARG A 1 264 ? 18.516 23.587 25.657 1.00 42.59 264 ARG A C 1
ATOM 2182 O O . ARG A 1 264 ? 18.065 24.681 25.985 1.00 42.59 264 ARG A O 1
ATOM 2189 N N . PHE A 1 265 ? 17.870 22.758 24.843 1.00 40.34 265 PHE A N 1
ATOM 2190 C CA . PHE A 1 265 ? 16.497 22.975 24.411 1.00 40.34 265 PHE A CA 1
ATOM 2191 C C . PHE A 1 265 ? 15.531 22.774 25.581 1.00 40.34 265 PHE A C 1
ATOM 2193 O O . PHE A 1 265 ? 14.673 23.623 25.779 1.00 40.34 265 PHE A O 1
ATOM 2200 N N . TYR A 1 266 ? 15.720 21.729 26.388 1.00 46.00 266 TYR A N 1
ATOM 2201 C CA . TYR A 1 266 ? 14.966 21.466 27.608 1.00 46.00 266 TYR A CA 1
ATOM 2202 C C . TYR A 1 266 ? 15.237 22.525 28.676 1.00 46.00 266 TYR A C 1
ATOM 2204 O O . TYR A 1 266 ? 14.282 23.008 29.249 1.00 46.00 266 TYR A O 1
ATOM 2212 N N . ASP A 1 267 ? 16.468 23.002 28.861 1.00 48.66 267 ASP A N 1
ATOM 2213 C CA . ASP A 1 267 ? 16.794 24.096 29.787 1.00 48.66 267 ASP A CA 1
ATOM 2214 C C . ASP A 1 267 ? 16.161 25.426 29.341 1.00 48.66 267 ASP A C 1
ATOM 2216 O O . ASP A 1 267 ? 15.686 26.211 30.161 1.00 48.66 267 ASP A O 1
ATOM 2220 N N . ALA A 1 268 ? 16.142 25.709 28.032 1.00 42.03 268 ALA A N 1
ATOM 2221 C CA . ALA A 1 268 ? 15.478 26.894 27.487 1.00 42.03 268 ALA A CA 1
ATOM 2222 C C . ALA A 1 268 ? 13.949 26.779 27.579 1.00 42.03 268 ALA A C 1
ATOM 2224 O O . ALA A 1 268 ? 13.273 27.757 27.899 1.00 42.03 268 ALA A O 1
ATOM 2225 N N . TYR A 1 269 ? 13.419 25.585 27.326 1.00 43.75 269 TYR A N 1
ATOM 2226 C CA . TYR A 1 269 ? 12.010 25.243 27.462 1.00 43.75 269 TYR A CA 1
ATOM 2227 C C . TYR A 1 269 ? 11.559 25.334 28.926 1.00 43.75 269 TYR A C 1
ATOM 2229 O O . TYR A 1 269 ? 10.603 26.047 29.206 1.00 43.75 269 TYR A O 1
ATOM 2237 N N . ASP A 1 270 ? 12.303 24.744 29.861 1.00 47.03 270 ASP A N 1
ATOM 2238 C CA . ASP A 1 270 ? 12.076 24.796 31.307 1.00 47.03 270 ASP A CA 1
ATOM 2239 C C . ASP A 1 270 ? 12.241 26.221 31.843 1.00 47.03 270 ASP A C 1
ATOM 2241 O O . ASP A 1 270 ? 11.471 26.649 32.693 1.00 47.03 270 ASP A O 1
ATOM 2245 N N . SER A 1 271 ? 13.167 27.021 31.303 1.00 45.66 271 SER A N 1
ATOM 2246 C CA . SER A 1 271 ? 13.296 28.437 31.670 1.00 45.66 271 SER A CA 1
ATOM 2247 C C . SER A 1 271 ? 12.091 29.273 31.224 1.00 45.66 271 SER A C 1
ATOM 2249 O O . SER A 1 271 ? 11.629 30.132 31.977 1.00 45.66 271 SER A O 1
ATOM 2251 N N . ILE A 1 272 ? 11.554 29.023 30.026 1.00 43.47 272 ILE A N 1
ATOM 2252 C CA . ILE A 1 272 ? 10.305 29.643 29.555 1.00 43.47 272 ILE A CA 1
ATOM 2253 C C . ILE A 1 272 ? 9.124 29.140 30.397 1.00 43.47 272 ILE A C 1
ATOM 2255 O O . ILE A 1 272 ? 8.267 29.925 30.799 1.00 43.47 272 ILE A O 1
ATOM 2259 N N . PHE A 1 273 ? 9.102 27.851 30.720 1.00 42.84 273 PHE A N 1
ATOM 2260 C CA . PHE A 1 273 ? 8.083 27.204 31.538 1.00 42.84 273 PHE A CA 1
ATOM 2261 C C . PHE A 1 273 ? 8.062 27.735 32.982 1.00 42.84 273 PHE A C 1
ATOM 2263 O O . PHE A 1 273 ? 6.996 28.045 33.515 1.00 42.84 273 PHE A O 1
ATOM 2270 N N . ASP A 1 274 ? 9.225 27.944 33.598 1.00 47.25 274 ASP A N 1
ATOM 2271 C CA . ASP A 1 274 ? 9.376 28.541 34.928 1.00 47.25 274 ASP A CA 1
ATOM 2272 C C . ASP A 1 274 ? 9.019 30.032 34.927 1.00 47.25 274 ASP A C 1
ATOM 2274 O O . ASP A 1 274 ? 8.391 30.521 35.870 1.00 47.25 274 ASP A O 1
ATOM 2278 N N . GLN A 1 275 ? 9.335 30.754 33.844 1.00 46.53 275 GLN A N 1
ATOM 2279 C CA . GLN A 1 275 ? 8.854 32.124 33.650 1.00 46.53 275 GLN A CA 1
ATOM 2280 C C . GLN A 1 275 ? 7.326 32.174 33.587 1.00 46.53 275 GLN A C 1
ATOM 2282 O O . GLN A 1 275 ? 6.737 33.086 34.158 1.00 46.53 275 GLN A O 1
ATOM 2287 N N . LEU A 1 276 ? 6.676 31.189 32.962 1.00 40.66 276 LEU A N 1
ATOM 2288 C CA . LEU A 1 276 ? 5.216 31.099 32.885 1.00 40.66 276 LEU A CA 1
ATOM 2289 C C . LEU A 1 276 ? 4.573 30.652 34.211 1.00 40.66 276 LEU A C 1
ATOM 2291 O O . LEU A 1 276 ? 3.505 31.153 34.558 1.00 40.66 276 LEU A O 1
ATOM 2295 N N . ARG A 1 277 ? 5.228 29.782 34.995 1.00 43.81 277 ARG A N 1
ATOM 2296 C CA . ARG A 1 277 ? 4.778 29.375 36.345 1.00 43.81 277 ARG A CA 1
ATOM 2297 C C . ARG A 1 277 ? 4.867 30.487 37.392 1.00 43.81 277 ARG A C 1
ATOM 2299 O O . ARG A 1 277 ? 4.137 30.437 38.378 1.00 43.81 277 ARG A O 1
ATOM 2306 N N . GLY A 1 278 ? 5.762 31.457 37.204 1.00 40.69 278 GLY A N 1
ATOM 2307 C CA . GLY A 1 278 ? 5.994 32.557 38.145 1.00 40.69 278 GLY A CA 1
ATOM 2308 C C . GLY A 1 278 ? 4.962 33.691 38.100 1.00 40.69 278 GLY A C 1
ATOM 2309 O O . GLY A 1 278 ? 5.018 34.587 38.943 1.00 40.69 278 GLY A O 1
ATOM 2310 N N . TYR A 1 279 ? 4.030 33.683 37.143 1.00 38.12 279 TYR A N 1
ATOM 2311 C CA . TYR A 1 279 ? 2.954 34.669 37.080 1.00 38.12 279 TYR A CA 1
ATOM 2312 C C . TYR A 1 279 ? 1.739 34.185 37.879 1.00 38.12 279 TYR A C 1
ATOM 2314 O O . TYR A 1 279 ? 1.095 33.203 37.514 1.00 38.12 279 TYR A O 1
ATOM 2322 N N . ASP A 1 280 ? 1.391 34.906 38.950 1.00 37.03 280 ASP A N 1
ATOM 2323 C CA . ASP A 1 280 ? 0.093 34.745 39.609 1.00 37.03 280 ASP A CA 1
ATOM 2324 C C . ASP A 1 280 ? -1.034 34.899 38.575 1.00 37.03 280 ASP A C 1
ATOM 2326 O O . ASP A 1 280 ? -1.008 35.803 37.735 1.00 37.03 280 ASP A O 1
ATOM 2330 N N . TYR A 1 281 ? -2.024 34.008 38.651 1.00 39.53 281 TYR A N 1
ATOM 2331 C CA . TYR A 1 281 ? -3.173 33.925 37.748 1.00 39.53 281 TYR A CA 1
ATOM 2332 C C . TYR A 1 281 ? -3.999 35.231 37.764 1.00 39.53 281 TYR A C 1
ATOM 2334 O O . TYR A 1 281 ? -4.971 35.370 38.510 1.00 39.53 281 TYR A O 1
ATOM 2342 N N . ASP A 1 282 ? -3.618 36.217 36.943 1.00 44.88 282 ASP A N 1
ATOM 2343 C CA . ASP A 1 282 ? -4.378 37.455 36.740 1.00 44.88 282 ASP A CA 1
ATOM 2344 C C . ASP A 1 282 ? -5.520 37.191 35.746 1.00 44.88 282 ASP A C 1
ATOM 2346 O O . ASP A 1 282 ? -5.391 37.369 34.531 1.00 44.88 282 ASP A O 1
ATOM 2350 N N . LEU A 1 283 ? -6.666 36.787 36.308 1.00 42.78 283 LEU A N 1
ATOM 2351 C CA . LEU A 1 283 ? -7.961 36.549 35.650 1.00 42.78 283 LEU A CA 1
ATOM 2352 C C . LEU A 1 283 ? -8.393 37.625 34.640 1.00 42.78 283 LEU A C 1
ATOM 2354 O O . LEU A 1 283 ? -9.298 37.376 33.848 1.00 42.78 283 LEU A O 1
ATOM 2358 N N . LYS A 1 284 ? -7.811 38.829 34.683 1.00 41.06 284 LYS A N 1
ATOM 2359 C CA . LYS A 1 284 ? -8.211 39.948 33.828 1.00 41.06 284 LYS A CA 1
ATOM 2360 C C . LYS A 1 284 ? -7.349 40.137 32.584 1.00 41.06 284 LYS A C 1
ATOM 2362 O O . LYS A 1 284 ? -7.735 40.956 31.755 1.00 41.06 284 LYS A O 1
ATOM 2367 N N . LYS A 1 285 ? -6.193 39.471 32.450 1.00 43.19 285 LYS A N 1
ATOM 2368 C CA . LYS A 1 285 ? -5.184 39.907 31.466 1.00 43.19 285 LYS A CA 1
ATOM 2369 C C . LYS A 1 285 ? -4.770 38.932 30.376 1.00 43.19 285 LYS A C 1
ATOM 2371 O O . LYS A 1 285 ? -4.165 39.420 29.425 1.00 43.19 285 LYS A O 1
ATOM 2376 N N . GLN A 1 286 ? -5.054 37.628 30.427 1.00 48.81 286 GLN A N 1
ATOM 2377 C CA . GLN A 1 286 ? -4.576 36.737 29.356 1.00 48.81 286 GLN A CA 1
ATOM 2378 C C . GLN A 1 286 ? -5.571 35.655 28.921 1.00 48.81 286 GLN A C 1
ATOM 2380 O O . GLN A 1 286 ? -6.045 34.850 29.714 1.00 48.81 286 GLN A O 1
ATOM 2385 N N . ASN A 1 287 ? -5.814 35.634 27.605 1.00 46.50 287 ASN A N 1
ATOM 2386 C CA . ASN A 1 287 ? -6.621 34.676 26.848 1.00 46.50 287 ASN A CA 1
ATOM 2387 C C . ASN A 1 287 ? -5.832 33.386 26.539 1.00 46.50 287 ASN A C 1
ATOM 2389 O O . ASN A 1 287 ? -5.963 32.880 25.439 1.00 46.50 287 ASN A O 1
ATOM 2393 N N . ILE A 1 288 ? -4.945 32.902 27.415 1.00 42.12 288 ILE A N 1
ATOM 2394 C CA . ILE A 1 288 ? -4.027 31.785 27.111 1.00 42.12 288 ILE A CA 1
ATOM 2395 C C . ILE A 1 288 ? -4.288 30.631 28.082 1.00 42.12 288 ILE A C 1
ATOM 2397 O O . ILE A 1 288 ? -4.236 30.819 29.293 1.00 42.12 288 ILE A O 1
ATOM 2401 N N . ILE A 1 289 ? -4.560 29.439 27.548 1.00 48.50 289 ILE A N 1
ATOM 2402 C CA . ILE A 1 289 ? -4.677 28.193 28.321 1.00 48.50 289 ILE A CA 1
ATOM 2403 C C . ILE A 1 289 ? -3.411 27.384 28.078 1.00 48.50 289 ILE A C 1
ATOM 2405 O O . ILE A 1 289 ? -3.123 27.098 26.929 1.00 48.50 289 ILE A O 1
ATOM 2409 N N . TYR A 1 290 ? -2.682 27.007 29.125 1.00 42.75 290 TYR A N 1
ATOM 2410 C CA . TYR A 1 290 ? -1.549 26.081 29.044 1.00 42.75 290 TYR A CA 1
ATOM 2411 C C . TYR A 1 290 ? -1.878 24.818 29.850 1.00 42.75 290 TYR A C 1
ATOM 2413 O O . TYR A 1 290 ? -2.369 24.948 30.973 1.00 42.75 290 TYR A O 1
ATOM 2421 N N . GLN A 1 291 ? -1.654 23.611 29.309 1.00 54.22 291 GLN A N 1
ATOM 2422 C CA . GLN A 1 291 ? -2.024 22.380 30.020 1.00 54.22 291 GLN A CA 1
ATOM 2423 C C . GLN A 1 291 ? -1.232 21.133 29.584 1.00 54.22 291 GLN A C 1
ATOM 2425 O O . GLN A 1 291 ? -1.237 20.801 28.403 1.00 54.22 291 GLN A O 1
ATOM 2430 N N . ASP A 1 292 ? -0.638 20.412 30.552 1.00 39.09 292 ASP A N 1
ATOM 2431 C CA . ASP A 1 292 ? 0.124 19.163 30.326 1.00 39.09 292 ASP A CA 1
ATOM 2432 C C . ASP A 1 292 ? -0.724 17.870 30.470 1.00 39.09 292 ASP A C 1
ATOM 2434 O O . ASP A 1 292 ? -0.396 16.820 29.912 1.00 39.09 292 ASP A O 1
ATOM 2438 N N . THR A 1 293 ? -1.863 17.918 31.184 1.00 45.34 293 THR A N 1
ATOM 2439 C CA . THR A 1 293 ? -2.696 16.739 31.482 1.00 45.34 293 THR A CA 1
ATOM 2440 C C . THR A 1 293 ? -4.199 17.064 31.565 1.00 45.34 293 THR A C 1
ATOM 2442 O O . THR A 1 293 ? -4.633 18.008 32.222 1.00 45.34 293 THR A O 1
ATOM 2445 N N . LEU A 1 294 ? -5.017 16.250 30.876 1.00 49.12 294 LEU A N 1
ATOM 2446 C CA . LEU A 1 294 ? -6.488 16.334 30.819 1.00 49.12 294 LEU A CA 1
ATOM 2447 C C . LEU A 1 294 ? -7.127 15.308 31.775 1.00 49.12 294 LEU A C 1
ATOM 2449 O O . LEU A 1 294 ? -7.317 14.148 31.399 1.00 49.12 294 LEU A O 1
ATOM 2453 N N . ASP A 1 295 ? -7.464 15.725 32.998 1.00 51.62 295 ASP A N 1
ATOM 2454 C CA . ASP A 1 295 ? -8.230 14.938 33.977 1.00 51.62 295 ASP A CA 1
ATOM 2455 C C . ASP A 1 295 ? -9.698 15.417 34.127 1.00 51.62 295 ASP A C 1
ATOM 2457 O O . ASP A 1 295 ? -10.193 16.264 33.383 1.00 51.62 295 ASP A O 1
ATOM 2461 N N . GLU A 1 296 ? -10.465 14.818 35.043 1.00 44.28 296 GLU A N 1
ATOM 2462 C CA . GLU A 1 296 ? -11.895 15.126 35.223 1.00 44.28 296 GLU A CA 1
ATOM 2463 C C . GLU A 1 296 ? -12.150 16.506 35.863 1.00 44.28 296 GLU A C 1
ATOM 2465 O O . GLU A 1 296 ? -13.198 17.114 35.635 1.00 44.28 296 GLU A O 1
ATOM 2470 N N . LYS A 1 297 ? -11.176 17.035 36.613 1.00 50.19 297 LYS A N 1
ATOM 2471 C CA . LYS A 1 297 ? -11.211 18.393 37.170 1.00 50.19 297 LYS A CA 1
ATOM 2472 C C . LYS A 1 297 ? -10.981 19.427 36.060 1.00 50.19 297 LYS A C 1
ATOM 2474 O O . LYS A 1 297 ? -11.735 20.392 35.959 1.00 50.19 297 LYS A O 1
ATOM 2479 N N . CYS A 1 298 ? -10.055 19.132 35.149 1.00 49.44 298 CYS A N 1
ATOM 2480 C CA . CYS A 1 298 ? -9.770 19.907 33.942 1.00 49.44 298 CYS A CA 1
ATOM 2481 C C . CYS A 1 298 ? -10.996 20.096 33.033 1.00 49.44 298 CYS A C 1
ATOM 2483 O O . CYS A 1 298 ? -11.191 21.180 32.495 1.00 49.44 298 CYS A O 1
ATOM 2485 N N . SER A 1 299 ? -11.871 19.096 32.902 1.00 46.19 299 SER A N 1
ATOM 2486 C CA . SER A 1 299 ? -13.090 19.205 32.086 1.00 46.19 299 SER A CA 1
ATOM 2487 C C . SER A 1 299 ? -13.992 20.380 32.493 1.00 46.19 299 SER A C 1
ATOM 2489 O O . SER A 1 299 ? -14.606 21.005 31.631 1.00 46.19 299 SER A O 1
ATOM 2491 N N . LYS A 1 300 ? -14.068 20.681 33.796 1.00 50.91 300 LYS A N 1
ATOM 2492 C CA . LYS A 1 300 ? -14.891 21.773 34.337 1.00 50.91 300 LYS A CA 1
ATOM 2493 C C . LYS A 1 300 ? -14.199 23.126 34.206 1.00 50.91 300 LYS A C 1
ATOM 2495 O O . LYS A 1 300 ? -14.852 24.111 33.868 1.00 50.91 300 LYS A O 1
ATOM 2500 N N . ASP A 1 301 ? -12.886 23.159 34.421 1.00 52.97 301 ASP A N 1
ATOM 2501 C CA . ASP A 1 301 ? -12.083 24.374 34.265 1.00 52.97 301 ASP A CA 1
ATOM 2502 C C . ASP A 1 301 ? -12.011 24.789 32.785 1.00 52.97 301 ASP A C 1
ATOM 2504 O O . ASP A 1 301 ? -12.211 25.955 32.458 1.00 52.97 301 ASP A O 1
ATOM 2508 N N . PHE A 1 302 ? -11.856 23.832 31.866 1.00 52.59 302 PHE A N 1
ATOM 2509 C CA . PHE A 1 302 ? -11.883 24.061 30.421 1.00 52.59 302 PHE A CA 1
ATOM 2510 C C . PHE A 1 302 ? -13.238 24.595 29.942 1.00 52.59 302 PHE A C 1
ATOM 2512 O O . PHE A 1 302 ? -13.286 25.562 29.185 1.00 52.59 302 PHE A O 1
ATOM 2519 N N . GLU A 1 303 ? -14.344 24.003 30.397 1.00 51.50 303 GLU A N 1
ATOM 2520 C CA . GLU A 1 303 ? -15.698 24.480 30.100 1.00 51.50 303 GLU A CA 1
ATOM 2521 C C . GLU A 1 303 ? -15.910 25.916 30.605 1.00 51.50 303 GLU A C 1
ATOM 2523 O O . GLU A 1 303 ? -16.343 26.783 29.844 1.00 51.50 303 GLU A O 1
ATOM 2528 N N . TYR A 1 304 ? -15.522 26.204 31.851 1.00 55.84 304 TYR A N 1
ATOM 2529 C CA . TYR A 1 304 ? -15.611 27.542 32.435 1.00 55.84 304 TYR A CA 1
ATOM 2530 C C . TYR A 1 304 ? -14.760 28.575 31.678 1.00 55.84 304 TYR A C 1
ATOM 2532 O O . TYR A 1 304 ? -15.212 29.691 31.411 1.00 55.84 304 TYR A O 1
ATOM 2540 N N . ILE A 1 305 ? -13.535 28.215 31.291 1.00 51.59 305 ILE A N 1
ATOM 2541 C CA . ILE A 1 305 ? -12.609 29.107 30.587 1.00 51.59 305 ILE A CA 1
ATOM 2542 C C . ILE A 1 305 ? -13.048 29.328 29.134 1.00 51.59 305 ILE A C 1
ATOM 2544 O O . ILE A 1 305 ? -12.995 30.464 28.659 1.00 51.59 305 ILE A O 1
ATOM 2548 N N . LEU A 1 306 ? -13.532 28.294 28.435 1.00 53.62 306 LEU A N 1
ATOM 2549 C CA . LEU A 1 306 ? -14.086 28.425 27.085 1.00 53.62 306 LEU A CA 1
ATOM 2550 C C . LEU A 1 306 ? -15.311 29.349 27.101 1.00 53.62 306 LEU A C 1
ATOM 2552 O O . LEU A 1 306 ? -15.406 30.260 26.281 1.00 53.62 306 LEU A O 1
ATOM 2556 N N . LEU A 1 307 ? -16.224 29.164 28.060 1.00 53.84 307 LEU A N 1
ATOM 2557 C CA . LEU A 1 307 ? -17.419 30.000 28.201 1.00 53.84 307 LEU A CA 1
ATOM 2558 C C . LEU A 1 307 ? -17.072 31.471 28.482 1.00 53.84 307 LEU A C 1
ATOM 2560 O O . LEU A 1 307 ? -17.678 32.356 27.876 1.00 53.84 307 LEU A O 1
ATOM 2564 N N . ASN A 1 308 ? -16.075 31.734 29.333 1.00 51.06 308 ASN A N 1
ATOM 2565 C CA . ASN A 1 308 ? -15.627 33.095 29.642 1.00 51.06 308 ASN A CA 1
ATOM 2566 C C . ASN A 1 308 ? -14.851 33.755 28.490 1.00 51.06 308 ASN A C 1
ATOM 2568 O O . ASN A 1 308 ? -15.029 34.946 28.242 1.00 51.06 308 ASN A O 1
ATOM 2572 N N . ASN A 1 309 ? -14.039 33.002 27.740 1.00 52.56 309 ASN A N 1
ATOM 2573 C CA . ASN A 1 309 ? -13.271 33.549 26.616 1.00 52.56 309 ASN A CA 1
ATOM 2574 C C . ASN A 1 309 ? -14.106 33.730 25.342 1.00 52.56 309 ASN A C 1
ATOM 2576 O O . ASN A 1 309 ? -13.881 34.686 24.609 1.00 52.56 309 ASN A O 1
ATOM 2580 N N . MET A 1 310 ? -15.122 32.894 25.098 1.00 48.28 310 MET A N 1
ATOM 2581 C CA . MET A 1 310 ? -16.091 33.123 24.012 1.00 48.28 310 MET A CA 1
ATOM 2582 C C . MET A 1 310 ? -16.954 34.377 24.239 1.00 48.28 310 MET A C 1
ATOM 2584 O O . MET A 1 310 ? -17.549 34.893 23.295 1.00 48.28 310 MET A O 1
ATOM 2588 N N . ALA A 1 311 ? -17.041 34.867 25.479 1.00 47.91 311 ALA A N 1
ATOM 2589 C CA . ALA A 1 311 ? -17.683 36.136 25.817 1.00 47.91 311 ALA A CA 1
ATOM 2590 C C . ALA A 1 311 ? -16.718 37.340 25.754 1.00 47.91 311 ALA A C 1
ATOM 2592 O O . ALA A 1 311 ? -17.165 38.487 25.836 1.00 47.91 311 ALA A O 1
ATOM 2593 N N . ASN A 1 312 ? -15.409 37.100 25.610 1.00 48.25 312 ASN A N 1
ATOM 2594 C CA . ASN A 1 312 ? -14.386 38.139 25.593 1.00 48.25 312 ASN A CA 1
ATOM 2595 C C . ASN A 1 312 ? -14.279 38.787 24.198 1.00 48.25 312 ASN A C 1
ATOM 2597 O O . ASN A 1 312 ? -14.252 38.109 23.172 1.00 48.25 312 ASN A O 1
ATOM 2601 N N . LYS A 1 313 ? -14.210 40.123 24.152 1.00 48.59 313 LYS A N 1
ATOM 2602 C CA . LYS A 1 313 ? -14.158 40.902 22.905 1.00 48.59 313 LYS A CA 1
ATOM 2603 C C . LYS A 1 313 ? -12.784 40.881 22.230 1.00 48.59 313 LYS A C 1
ATOM 2605 O O . LYS A 1 313 ? -12.712 41.270 21.065 1.00 48.59 313 LYS A O 1
ATOM 2610 N N . ASP A 1 314 ? -11.733 40.419 22.902 1.00 47.47 314 ASP A N 1
ATOM 2611 C CA . ASP A 1 314 ? -10.338 40.582 22.455 1.00 47.47 314 ASP A CA 1
ATOM 2612 C C . ASP A 1 314 ? -9.747 39.353 21.726 1.00 47.47 314 ASP A C 1
ATOM 2614 O O . ASP A 1 314 ? -8.535 39.240 21.564 1.00 47.47 314 ASP A O 1
ATOM 2618 N N . GLY A 1 315 ? -10.598 38.437 21.245 1.00 48.47 315 GLY A N 1
ATOM 2619 C CA . GLY A 1 315 ? -10.186 37.293 20.417 1.00 48.47 315 GLY A CA 1
ATOM 2620 C C . GLY A 1 315 ? -9.711 36.071 21.214 1.00 48.47 315 GLY A C 1
ATOM 2621 O O . GLY A 1 315 ? -9.258 36.171 22.355 1.00 48.47 315 GLY A O 1
ATOM 2622 N N . LEU A 1 316 ? -9.848 34.889 20.608 1.00 51.66 316 LEU A N 1
ATOM 2623 C CA . LEU A 1 316 ? -9.659 33.594 21.266 1.00 51.66 316 LEU A CA 1
ATOM 2624 C C . LEU A 1 316 ? -8.247 33.050 20.992 1.00 51.66 316 LEU A C 1
ATOM 2626 O O . LEU A 1 316 ? -7.889 32.854 19.832 1.00 51.66 316 LEU A O 1
ATOM 2630 N N . LYS A 1 317 ? -7.450 32.771 22.031 1.00 53.69 317 LYS A N 1
ATOM 2631 C CA . LYS A 1 317 ? -6.100 32.201 21.874 1.00 53.69 317 LYS A CA 1
ATOM 2632 C C . LYS A 1 317 ? -6.042 30.848 22.598 1.00 53.69 317 LYS A C 1
ATOM 2634 O O . LYS A 1 317 ? -6.3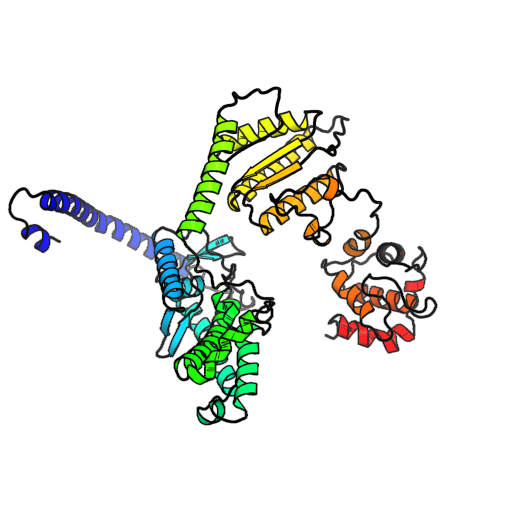19 30.759 23.787 1.00 53.69 317 LYS A O 1
ATOM 2639 N N . PHE A 1 318 ? -5.756 29.766 21.878 1.00 54.25 318 PHE A N 1
ATOM 2640 C CA . PHE A 1 318 ? -5.698 28.411 22.444 1.00 54.25 318 PHE A CA 1
ATOM 2641 C C . PHE A 1 318 ? -4.300 27.828 22.293 1.00 54.25 318 PHE A C 1
ATOM 2643 O O . PHE A 1 318 ? -3.756 27.829 21.192 1.00 54.25 318 PHE A O 1
ATOM 2650 N N . PHE A 1 319 ? -3.756 27.283 23.379 1.00 49.84 319 PHE A N 1
ATOM 2651 C CA . PHE A 1 319 ? -2.506 26.533 23.371 1.00 49.84 319 PHE A CA 1
ATOM 2652 C C . PHE A 1 319 ? -2.771 25.150 23.969 1.00 49.84 319 PHE A C 1
ATOM 2654 O O . PHE A 1 319 ? -3.387 25.032 25.025 1.00 49.84 319 PHE A O 1
ATOM 2661 N N . VAL A 1 320 ? -2.370 24.088 23.272 1.00 51.78 320 VAL A N 1
ATOM 2662 C CA . VAL A 1 320 ? -2.507 22.717 23.779 1.00 51.78 320 VAL A CA 1
ATOM 2663 C C . VAL A 1 320 ? -1.242 21.930 23.451 1.00 51.78 320 VAL A C 1
ATOM 2665 O O . VAL A 1 320 ? -0.775 21.950 22.312 1.00 51.78 320 VAL A O 1
ATOM 2668 N N . GLU A 1 321 ? -0.693 21.244 24.447 1.00 43.12 321 GLU A N 1
ATOM 2669 C CA . GLU A 1 321 ? 0.536 20.454 24.354 1.00 43.12 321 GLU A CA 1
ATOM 2670 C C . GLU A 1 321 ? 0.243 18.972 24.647 1.00 43.12 321 GLU A C 1
ATOM 2672 O O . GLU A 1 321 ? -0.704 18.653 25.368 1.00 43.12 321 GLU A O 1
ATOM 2677 N N . ASP A 1 322 ? 0.997 18.062 24.021 1.00 42.72 322 ASP A N 1
ATOM 2678 C CA . ASP A 1 322 ? 0.979 16.607 24.262 1.00 42.72 322 ASP A CA 1
ATOM 2679 C C . ASP A 1 322 ? -0.414 15.941 24.236 1.00 42.72 322 ASP A C 1
ATOM 2681 O O . ASP A 1 322 ? -0.807 15.136 25.094 1.00 42.72 322 ASP A O 1
ATOM 2685 N N . VAL A 1 323 ? -1.195 16.253 23.198 1.00 47.91 323 VAL A N 1
ATOM 2686 C CA . VAL A 1 323 ? -2.554 15.716 23.056 1.00 47.91 323 VAL A CA 1
ATOM 2687 C C . VAL A 1 323 ? -2.541 14.308 22.453 1.00 47.91 323 VAL A C 1
ATOM 2689 O O . VAL A 1 323 ? -2.559 14.120 21.237 1.00 47.91 323 VAL A O 1
ATOM 2692 N N . TYR A 1 324 ? -2.559 13.295 23.319 1.00 45.16 324 TYR A N 1
ATOM 2693 C CA . TYR A 1 324 ? -2.752 11.891 22.930 1.00 45.16 324 TYR A CA 1
ATOM 2694 C C . TYR A 1 324 ? -4.169 11.635 22.367 1.00 45.16 324 TYR A C 1
ATOM 2696 O O . TYR A 1 324 ? -5.150 12.250 22.789 1.00 45.16 324 TYR A O 1
ATOM 2704 N N . TYR A 1 325 ? -4.303 10.698 21.418 1.00 40.44 325 TYR A N 1
ATOM 2705 C CA . TYR A 1 325 ? -5.513 10.496 20.595 1.00 40.44 325 TYR A CA 1
ATOM 2706 C C . TYR A 1 325 ? -6.805 10.218 21.397 1.00 40.44 325 TYR A C 1
ATOM 2708 O O . TYR A 1 325 ? -7.888 10.679 21.036 1.00 40.44 325 TYR A O 1
ATOM 2716 N N . ASN A 1 326 ? -6.712 9.523 22.533 1.00 41.53 326 ASN A N 1
ATOM 2717 C CA . ASN A 1 326 ? -7.849 9.270 23.429 1.00 41.53 326 ASN A CA 1
ATOM 2718 C C . ASN A 1 326 ? -8.335 10.543 24.156 1.00 41.53 326 ASN A C 1
ATOM 2720 O O . ASN A 1 326 ? -9.538 10.740 24.346 1.00 41.53 326 ASN A O 1
ATOM 2724 N N . LYS A 1 327 ? -7.419 11.455 24.494 1.00 46.62 327 LYS A N 1
ATOM 2725 C CA . LYS A 1 327 ? -7.717 12.767 25.085 1.00 46.62 327 LYS A CA 1
ATOM 2726 C C . LYS A 1 327 ? -8.350 13.713 24.059 1.00 46.62 327 LYS A C 1
ATOM 2728 O O . LYS A 1 327 ? -9.215 14.506 24.427 1.00 46.62 327 LYS A O 1
ATOM 2733 N N . ILE A 1 328 ? -8.028 13.549 22.772 1.00 45.00 328 ILE A N 1
ATOM 2734 C CA . ILE A 1 328 ? -8.696 14.243 21.654 1.00 45.00 328 ILE A CA 1
ATOM 2735 C C . ILE A 1 328 ? -10.163 13.829 21.547 1.00 45.00 328 ILE A C 1
ATOM 2737 O O . ILE A 1 328 ? -11.026 14.686 21.385 1.00 45.00 328 ILE A O 1
ATOM 2741 N N . GLY A 1 329 ? -10.471 12.538 21.707 1.00 44.62 329 GLY A N 1
ATOM 2742 C CA . GLY A 1 329 ? -11.856 12.054 21.758 1.00 44.62 329 GLY A CA 1
ATOM 2743 C C . GLY A 1 329 ? -12.668 12.676 22.904 1.00 44.62 329 GLY A C 1
ATOM 2744 O O . GLY A 1 329 ? -13.851 12.978 22.739 1.00 44.62 329 GLY A O 1
ATOM 2745 N N . ARG A 1 330 ? -12.029 12.938 24.052 1.00 48.91 330 ARG A N 1
ATOM 2746 C CA . ARG A 1 330 ? -12.662 13.606 25.201 1.00 48.91 330 ARG A CA 1
ATOM 2747 C C . ARG A 1 330 ? -12.849 15.107 24.969 1.00 48.91 330 ARG A C 1
ATOM 2749 O O . ARG A 1 330 ? -13.944 15.606 25.205 1.00 48.91 330 ARG A O 1
ATOM 2756 N N . LEU A 1 331 ? -11.836 15.795 24.433 1.00 48.28 331 LEU A N 1
ATOM 2757 C CA . LEU A 1 331 ? -11.932 17.185 23.958 1.00 48.28 331 LEU A CA 1
ATOM 2758 C C . LEU A 1 331 ? -13.058 17.347 22.926 1.00 48.28 331 LEU A C 1
ATOM 2760 O O . LEU A 1 331 ? -13.853 18.277 23.014 1.00 48.28 331 LEU A O 1
ATOM 2764 N N . TYR A 1 332 ? -13.181 16.396 22.001 1.00 46.31 332 TYR A N 1
ATOM 2765 C CA . TYR A 1 332 ? -14.249 16.323 21.007 1.00 46.31 332 TYR A CA 1
ATOM 2766 C C . TYR A 1 332 ? -15.646 16.194 21.629 1.00 46.31 332 TYR A C 1
ATOM 2768 O O . TYR A 1 332 ? -16.566 16.924 21.250 1.00 46.31 332 TYR A O 1
ATOM 2776 N N . LEU A 1 333 ? -15.819 15.282 22.591 1.00 47.88 333 LEU A N 1
ATOM 2777 C CA . LEU A 1 333 ? -17.089 15.111 23.300 1.00 47.88 333 LEU A CA 1
ATOM 2778 C C . LEU A 1 333 ? -17.460 16.368 24.091 1.00 47.88 333 LEU A C 1
ATOM 2780 O O . LEU A 1 333 ? -18.613 16.795 24.041 1.00 47.88 333 LEU A O 1
ATOM 2784 N N . LEU A 1 334 ? -16.479 16.990 24.747 1.00 50.81 334 LEU A N 1
ATOM 2785 C CA . LEU A 1 334 ? -16.670 18.223 25.503 1.00 50.81 334 LEU A CA 1
ATOM 2786 C C . LEU A 1 334 ? -17.078 19.385 24.592 1.00 50.81 334 LEU A C 1
ATOM 2788 O O . LEU A 1 334 ? -18.030 20.107 24.879 1.00 50.81 334 LEU A O 1
ATOM 2792 N N . PHE A 1 335 ? -16.427 19.506 23.433 1.00 49.59 335 PHE A N 1
ATOM 2793 C CA . PHE A 1 335 ? -16.769 20.504 22.425 1.00 49.59 335 PHE A CA 1
ATOM 2794 C C . PHE A 1 335 ? -18.198 20.307 21.892 1.00 49.59 335 PHE A C 1
ATOM 2796 O O . PHE A 1 335 ? -18.952 21.269 21.768 1.00 49.59 335 PHE A O 1
ATOM 2803 N N . LYS A 1 336 ? -18.620 19.060 21.637 1.00 46.19 336 LYS A N 1
ATOM 2804 C CA . LYS A 1 336 ? -20.001 18.740 21.228 1.00 46.19 336 LYS A CA 1
ATOM 2805 C C . LYS A 1 336 ? -21.046 19.039 22.304 1.00 46.19 336 LYS A C 1
ATOM 2807 O O . LYS A 1 336 ? -22.150 19.486 21.978 1.00 46.19 336 LYS A O 1
ATOM 2812 N N . GLN A 1 337 ? -20.729 18.777 23.569 1.00 50.91 337 GLN A N 1
ATOM 2813 C CA . GLN A 1 337 ? -21.610 19.092 24.695 1.00 50.91 337 GLN A CA 1
ATOM 2814 C C . GLN A 1 337 ? -21.783 20.608 24.832 1.00 50.91 337 GLN A C 1
ATOM 2816 O O . GLN A 1 337 ? -22.915 21.089 24.894 1.00 50.91 337 GLN A O 1
ATOM 2821 N N . LEU A 1 338 ? -20.683 21.359 24.743 1.00 49.38 338 LEU A N 1
ATOM 2822 C CA . LEU A 1 338 ? -20.682 22.823 24.786 1.00 49.38 338 LEU A CA 1
ATOM 2823 C C . LEU A 1 338 ? -21.405 23.445 23.589 1.00 49.38 338 LEU A C 1
ATOM 2825 O O . LEU A 1 338 ? -22.183 24.383 23.759 1.00 49.38 338 LEU A O 1
ATOM 2829 N N . GLN A 1 339 ? -21.237 22.872 22.395 1.00 47.94 339 GLN A N 1
ATOM 2830 C CA . GLN A 1 339 ? -21.990 23.233 21.194 1.00 47.94 3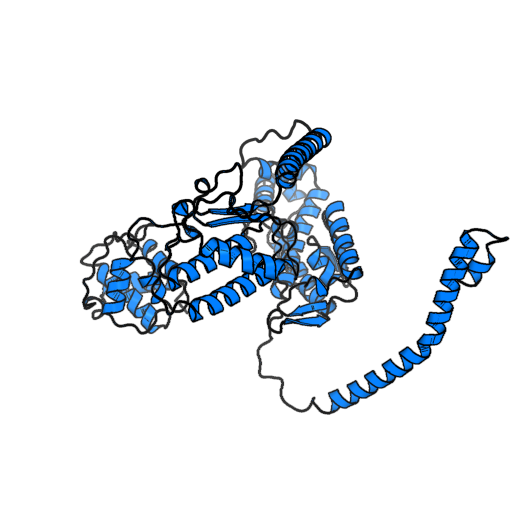39 GLN A CA 1
ATOM 2831 C C . GLN A 1 339 ? -23.500 23.065 21.407 1.00 47.94 339 GLN A C 1
ATOM 2833 O O . GLN A 1 339 ? -24.276 23.968 21.101 1.00 47.94 339 GLN A O 1
ATOM 2838 N N . SER A 1 340 ? -23.917 21.908 21.924 1.00 47.78 340 SER A N 1
ATOM 2839 C CA . SER A 1 340 ? -25.331 21.598 22.153 1.00 47.78 340 SER A CA 1
ATOM 2840 C C . SER A 1 340 ? -25.929 22.522 23.217 1.00 47.78 340 SER A C 1
ATOM 2842 O O . SER A 1 340 ? -27.042 23.015 23.057 1.00 47.78 340 SER A O 1
ATOM 2844 N N . TYR A 1 341 ? -25.162 22.823 24.268 1.00 47.31 341 TYR A N 1
ATOM 2845 C CA . TYR A 1 341 ? -25.543 23.768 25.313 1.00 47.31 341 TYR A CA 1
ATOM 2846 C C . TYR A 1 341 ? -25.704 25.203 24.777 1.00 47.31 341 TYR A C 1
ATOM 2848 O O . TYR A 1 341 ? -26.714 25.847 25.052 1.00 47.31 341 TYR A O 1
ATOM 2856 N N . ARG A 1 342 ? -24.772 25.696 23.946 1.00 50.50 342 ARG A N 1
ATOM 2857 C CA . ARG A 1 342 ? -24.833 27.050 23.357 1.00 50.50 342 ARG A CA 1
ATOM 2858 C C . ARG A 1 342 ? -25.891 27.202 22.267 1.00 50.50 342 ARG A C 1
ATOM 2860 O O . ARG A 1 342 ? -26.545 28.237 22.247 1.00 50.50 342 ARG A O 1
ATOM 2867 N N . LEU A 1 343 ? -26.095 26.203 21.404 1.00 46.16 343 LEU A N 1
ATOM 2868 C CA . LEU A 1 343 ? -27.187 26.205 20.414 1.00 46.16 343 LEU A CA 1
ATOM 2869 C C . LEU A 1 343 ? -28.558 26.330 21.089 1.00 46.16 343 LEU A C 1
ATOM 2871 O O . LEU A 1 343 ? -29.442 26.990 20.558 1.00 46.16 343 LEU A O 1
ATOM 2875 N N . ASN A 1 344 ? -28.705 25.760 22.287 1.00 50.12 344 ASN A N 1
ATOM 2876 C CA . ASN A 1 344 ? -29.922 25.885 23.083 1.00 50.12 344 ASN A CA 1
ATOM 2877 C C . ASN A 1 344 ? -30.052 27.246 23.800 1.00 50.12 344 ASN A C 1
ATOM 2879 O O . ASN A 1 344 ? -31.155 27.602 24.202 1.00 50.12 344 ASN A O 1
ATOM 2883 N N . GLN A 1 345 ? -28.961 28.009 23.959 1.00 49.19 345 GLN A N 1
ATOM 2884 C CA . GLN A 1 345 ? -28.967 29.349 24.570 1.00 49.19 345 GLN A CA 1
ATOM 2885 C C . GLN A 1 345 ? -28.976 30.506 23.556 1.00 49.19 345 GLN A C 1
ATOM 2887 O O . GLN A 1 345 ? -29.424 31.595 23.890 1.00 49.19 345 GLN A O 1
ATOM 2892 N N . LEU A 1 346 ? -28.511 30.297 22.321 1.00 47.16 346 LEU A N 1
ATOM 2893 C CA . LEU A 1 346 ? -28.402 31.313 21.260 1.00 47.16 346 LEU A CA 1
ATOM 2894 C C . LEU A 1 346 ? -29.707 31.553 20.474 1.00 47.16 346 LEU A C 1
ATOM 2896 O O . LEU A 1 346 ? -29.668 32.019 19.341 1.00 47.16 346 LEU A O 1
ATOM 2900 N N . ASN A 1 347 ? -30.868 31.314 21.090 1.00 46.88 347 ASN A N 1
ATOM 2901 C CA . ASN A 1 347 ? -32.121 31.905 20.602 1.00 46.88 347 ASN A CA 1
ATOM 2902 C C . ASN A 1 347 ? -32.171 33.437 20.804 1.00 46.88 347 ASN A C 1
ATOM 2904 O O . ASN A 1 347 ? -33.150 34.049 20.390 1.00 46.88 347 ASN A O 1
ATOM 2908 N N . ASP A 1 348 ? -31.129 34.044 21.389 1.00 41.38 348 ASP A N 1
ATOM 2909 C CA . ASP A 1 348 ? -30.972 35.493 21.511 1.00 41.38 348 ASP A CA 1
ATOM 2910 C C . ASP A 1 348 ? -29.846 36.052 20.611 1.00 41.38 348 ASP A C 1
ATOM 2912 O O . ASP A 1 348 ? -28.749 35.503 20.476 1.00 41.38 348 ASP A O 1
ATOM 2916 N N . ASP A 1 349 ? -30.173 37.197 20.016 1.00 39.66 349 ASP A N 1
ATOM 2917 C CA . ASP A 1 349 ? -29.740 37.815 18.752 1.00 39.66 349 ASP A CA 1
ATOM 2918 C C . ASP A 1 349 ? -28.295 38.381 18.690 1.00 39.66 349 ASP A C 1
ATOM 2920 O O . ASP A 1 349 ? -28.047 39.471 18.164 1.00 39.66 349 ASP A O 1
ATOM 2924 N N . HIS A 1 350 ? -27.292 37.700 19.252 1.00 40.47 350 HIS A N 1
ATOM 2925 C CA . HIS A 1 350 ? -25.916 38.226 19.298 1.00 40.47 350 HIS A CA 1
ATOM 2926 C C . HIS A 1 350 ? -24.913 37.349 18.545 1.00 40.47 350 HIS A C 1
ATOM 2928 O O . HIS A 1 350 ? -24.261 36.470 19.109 1.00 40.47 350 HIS A O 1
ATOM 2934 N N . GLY A 1 351 ? -24.757 37.640 17.249 1.00 38.47 351 GLY A N 1
ATOM 2935 C CA . GLY A 1 351 ? -23.688 37.102 16.410 1.00 38.47 351 GLY A CA 1
ATOM 2936 C C . GLY A 1 351 ? -22.313 37.578 16.884 1.00 38.47 351 GLY A C 1
ATOM 2937 O O . GLY A 1 351 ? -21.990 38.762 16.800 1.00 38.47 351 GLY A O 1
ATOM 2938 N N . VAL A 1 352 ? -21.496 36.651 17.381 1.00 42.88 352 VAL A N 1
ATOM 2939 C CA . VAL A 1 352 ? -20.088 36.892 17.721 1.00 42.88 352 VAL A CA 1
ATOM 2940 C C . VAL A 1 352 ? -19.231 36.358 16.573 1.00 42.88 352 VAL A C 1
ATOM 2942 O O . VAL A 1 352 ? -19.221 35.156 16.318 1.00 42.88 352 VAL A O 1
ATOM 2945 N N . ALA A 1 353 ? -18.534 37.250 15.866 1.00 40.62 353 ALA A N 1
ATOM 2946 C CA . ALA A 1 353 ? -17.580 36.895 14.814 1.00 40.62 353 ALA A CA 1
ATOM 2947 C C . ALA A 1 353 ? -16.197 36.574 15.411 1.00 40.62 353 ALA A C 1
ATOM 2949 O O . ALA A 1 353 ? -15.738 37.264 16.325 1.00 40.62 353 ALA A O 1
ATOM 2950 N N . VAL A 1 354 ? -15.524 35.546 14.881 1.00 41.56 354 VAL A N 1
ATOM 2951 C CA . VAL A 1 354 ? -14.111 35.252 15.185 1.00 41.56 354 VAL A CA 1
ATOM 2952 C C . VAL A 1 354 ? -13.254 36.359 14.570 1.00 41.56 354 VAL A C 1
ATOM 2954 O O . VAL A 1 354 ? -13.402 36.667 13.392 1.00 41.56 354 VAL A O 1
ATOM 2957 N N . LYS A 1 355 ? -12.391 36.984 15.376 1.00 44.09 355 LYS A N 1
ATOM 2958 C CA . LYS A 1 355 ? -11.512 38.080 14.941 1.00 44.09 355 LYS A CA 1
ATOM 2959 C C . LYS A 1 355 ? -10.173 37.553 14.420 1.00 44.09 355 LYS A C 1
ATOM 2961 O O . LYS A 1 355 ? -9.712 36.518 14.907 1.00 44.09 355 LYS A O 1
ATOM 2966 N N . ASP A 1 356 ? -9.543 38.327 13.534 1.00 38.22 356 ASP A N 1
ATOM 2967 C CA . ASP A 1 356 ? -8.260 38.042 12.861 1.00 38.22 356 ASP A CA 1
ATOM 2968 C C . ASP A 1 356 ? -7.132 37.615 13.823 1.00 38.22 356 ASP A C 1
ATOM 2970 O O . ASP A 1 356 ? -6.325 36.753 13.504 1.00 38.22 356 ASP A O 1
ATOM 2974 N N . GLU A 1 357 ? -7.132 38.124 15.057 1.00 37.50 357 GLU A N 1
ATOM 2975 C CA . GLU A 1 357 ? -6.086 37.853 16.059 1.00 37.50 357 GLU A CA 1
ATOM 2976 C C . GLU A 1 357 ? -6.236 36.517 16.819 1.00 37.50 357 GLU A C 1
ATOM 2978 O O . GLU A 1 357 ? -5.472 36.235 17.751 1.00 37.50 357 GLU A O 1
ATOM 2983 N N . SER A 1 358 ? -7.241 35.704 16.481 1.00 45.78 358 SER A N 1
ATOM 2984 C CA . SER A 1 358 ? -7.455 34.401 17.120 1.00 45.78 358 SER A CA 1
ATOM 2985 C C . SER A 1 358 ? -6.442 33.383 16.587 1.00 45.78 358 SER A C 1
ATOM 2987 O O . SER A 1 358 ? -6.141 33.385 15.399 1.00 45.78 358 SER A O 1
ATOM 2989 N N . PHE A 1 359 ? -5.929 32.470 17.415 1.00 47.22 359 PHE A N 1
ATOM 2990 C CA . PHE A 1 359 ? -5.034 31.406 16.933 1.00 47.22 359 PHE A CA 1
ATOM 2991 C C . PHE A 1 359 ? -5.095 30.134 17.788 1.00 47.22 359 PHE A C 1
ATOM 2993 O O . PHE A 1 359 ? -5.415 30.182 18.978 1.00 47.22 359 PHE A O 1
ATOM 3000 N N . LEU A 1 360 ? -4.782 28.994 17.162 1.00 49.69 360 LEU A N 1
ATOM 3001 C CA . LEU A 1 360 ? -4.665 27.682 17.800 1.00 49.69 360 LEU A CA 1
ATOM 3002 C C . LEU A 1 360 ? -3.222 27.191 17.659 1.00 49.69 360 LEU A C 1
ATOM 3004 O O . LEU A 1 360 ? -2.750 26.965 16.546 1.00 49.69 360 LEU A O 1
ATOM 3008 N N . MET A 1 361 ? -2.537 27.016 18.785 1.00 46.28 361 MET A N 1
ATOM 3009 C CA . MET A 1 361 ? -1.190 26.461 18.844 1.00 46.28 361 MET A CA 1
ATOM 3010 C C . MET A 1 361 ? -1.253 25.032 19.386 1.00 46.28 361 MET A C 1
ATOM 3012 O O . MET A 1 361 ? -1.742 24.810 20.494 1.00 46.28 361 MET A O 1
ATOM 3016 N N . ILE A 1 362 ? -0.776 24.064 18.598 1.00 51.09 362 ILE A N 1
ATOM 3017 C CA . ILE A 1 362 ? -0.691 22.655 19.001 1.00 51.09 362 ILE A CA 1
ATOM 3018 C C . ILE A 1 362 ? 0.782 22.248 18.998 1.00 51.09 362 ILE A C 1
ATOM 3020 O O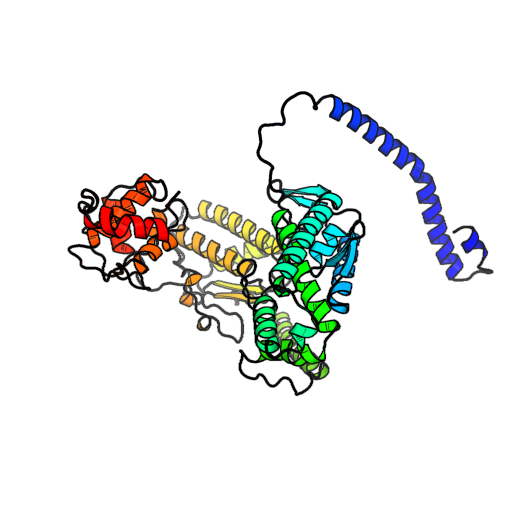 . ILE A 1 362 ? 1.393 22.114 17.937 1.00 51.09 362 ILE A O 1
ATOM 3024 N N . SER A 1 363 ? 1.338 22.048 20.190 1.00 42.81 363 SER A N 1
ATOM 3025 C CA . SER A 1 363 ? 2.678 21.492 20.399 1.00 42.81 363 SER A CA 1
ATOM 3026 C C . SER A 1 363 ? 2.586 19.957 20.432 1.00 42.81 363 SER A C 1
ATOM 3028 O O . SER A 1 363 ? 1.669 19.407 21.042 1.00 42.81 363 SER A O 1
ATOM 3030 N N . ASN A 1 364 ? 3.489 19.261 19.728 1.00 46.31 364 ASN A N 1
ATOM 3031 C CA . ASN A 1 364 ? 3.636 17.790 19.720 1.00 46.31 364 ASN A CA 1
ATOM 3032 C C . ASN A 1 364 ? 2.400 16.944 19.319 1.00 46.31 364 ASN A C 1
ATOM 3034 O O . ASN A 1 364 ? 2.284 15.776 19.692 1.00 46.31 364 ASN A O 1
ATOM 3038 N N . GLY A 1 365 ? 1.471 17.485 18.524 1.00 47.03 365 GLY A N 1
ATOM 3039 C CA . GLY A 1 365 ? 0.292 16.740 18.060 1.00 47.03 365 GLY A CA 1
ATOM 3040 C C . GLY A 1 365 ? 0.563 15.818 16.859 1.00 47.03 365 GLY A C 1
ATOM 3041 O O . GLY A 1 365 ? 1.224 16.204 15.897 1.00 47.03 365 GLY A O 1
ATOM 3042 N N . TYR A 1 366 ? -0.012 14.609 16.860 1.00 51.47 366 TYR A N 1
ATOM 3043 C CA . TYR A 1 366 ? -0.001 13.721 15.687 1.00 51.47 366 TYR A CA 1
ATOM 3044 C C . TYR A 1 366 ? -0.809 14.358 14.541 1.00 51.47 366 TYR A C 1
ATOM 3046 O O . TYR A 1 366 ? -1.991 14.671 14.709 1.00 51.47 366 TYR A O 1
ATOM 3054 N N . LEU A 1 367 ? -0.203 14.515 13.358 1.00 44.66 367 LEU A N 1
ATOM 3055 C CA . LEU A 1 367 ? -0.793 15.211 12.203 1.00 44.66 367 LEU A CA 1
ATOM 3056 C C . LEU A 1 367 ? -2.236 14.762 11.861 1.00 44.66 367 LEU A C 1
ATOM 3058 O O . LEU A 1 367 ? -3.090 15.629 11.714 1.00 44.66 367 LEU A O 1
ATOM 3062 N N . PRO A 1 368 ? -2.596 13.461 11.831 1.00 44.59 368 PRO A N 1
ATOM 3063 C CA . PRO A 1 368 ? -3.974 13.022 11.560 1.00 44.59 368 PRO A CA 1
ATOM 3064 C C . PRO A 1 368 ? -5.002 13.501 12.598 1.00 44.59 368 PRO A C 1
ATOM 3066 O O . PRO A 1 368 ? -6.177 13.708 12.289 1.00 44.59 368 PRO A O 1
ATOM 3069 N N . ALA A 1 369 ? -4.562 13.685 13.840 1.00 49.00 369 ALA A N 1
ATOM 3070 C CA . ALA A 1 369 ? -5.381 14.167 14.941 1.00 49.00 369 ALA A CA 1
ATOM 3071 C C . ALA A 1 369 ? -5.633 15.678 14.815 1.00 49.00 369 ALA A C 1
ATOM 3073 O O . ALA A 1 369 ? -6.774 16.125 14.928 1.00 49.00 369 ALA A O 1
ATOM 3074 N N . ILE A 1 370 ? -4.591 16.434 14.455 1.00 50.50 370 ILE A N 1
ATOM 3075 C CA . ILE A 1 370 ? -4.683 17.856 14.094 1.00 50.50 370 ILE A CA 1
ATOM 3076 C C . ILE A 1 370 ? -5.636 18.033 12.903 1.00 50.50 370 ILE A C 1
ATOM 3078 O O . ILE A 1 370 ? -6.562 18.835 12.961 1.00 50.50 370 ILE A O 1
ATOM 3082 N N . VAL A 1 371 ? -5.486 17.209 11.862 1.00 49.78 371 VAL A N 1
ATOM 3083 C CA . VAL A 1 371 ? -6.358 17.184 10.675 1.00 49.78 371 VAL A CA 1
ATOM 3084 C C . VAL A 1 371 ? -7.820 16.902 11.046 1.00 49.78 371 VAL A C 1
ATOM 3086 O O . VAL A 1 371 ? -8.731 17.528 10.507 1.00 49.78 371 VAL A O 1
ATOM 3089 N N . THR A 1 372 ? -8.067 15.987 11.987 1.00 49.88 372 THR A N 1
ATOM 3090 C CA . THR A 1 372 ? -9.424 15.649 12.450 1.00 49.88 372 THR A CA 1
ATOM 3091 C C . THR A 1 372 ? -10.071 16.810 13.207 1.00 49.88 372 THR A C 1
ATOM 3093 O O . THR A 1 372 ? -11.228 17.140 12.941 1.00 49.88 372 THR A O 1
ATOM 3096 N N . ILE A 1 373 ? -9.324 17.458 14.105 1.00 52.91 373 ILE A N 1
ATOM 3097 C CA . ILE A 1 373 ? -9.786 18.633 14.855 1.00 52.91 373 ILE A CA 1
ATOM 3098 C C . ILE A 1 373 ? -10.076 19.793 13.892 1.00 52.91 373 ILE A C 1
ATOM 3100 O O . ILE A 1 373 ? -11.161 20.370 13.943 1.00 52.91 373 ILE A O 1
ATOM 3104 N N . LEU A 1 374 ? -9.163 20.084 12.960 1.00 51.81 374 LEU A N 1
ATOM 3105 C CA . LEU A 1 374 ? -9.324 21.153 11.968 1.00 51.81 374 LEU A CA 1
ATOM 3106 C C . LEU A 1 374 ? -10.542 20.926 11.057 1.00 51.81 374 LEU A C 1
ATOM 3108 O O . LEU A 1 374 ? -11.350 21.838 10.885 1.00 51.81 374 LEU A O 1
ATOM 3112 N N . ASN A 1 375 ? -10.742 19.703 10.550 1.00 49.88 375 ASN A N 1
ATOM 3113 C CA . ASN A 1 375 ? -11.919 19.342 9.745 1.00 49.88 375 ASN A CA 1
ATOM 3114 C C . ASN A 1 375 ? -13.240 19.552 10.501 1.00 49.88 375 ASN A C 1
ATOM 3116 O O . ASN A 1 375 ? -14.260 19.908 9.913 1.00 49.88 375 ASN A O 1
ATOM 3120 N N . GLN A 1 376 ? -13.255 19.313 11.810 1.00 52.91 376 GLN A N 1
ATOM 3121 C CA . GLN A 1 376 ? -14.467 19.471 12.607 1.00 52.91 376 GLN A CA 1
ATOM 3122 C C . GLN A 1 376 ? -14.715 20.928 12.988 1.00 52.91 376 GLN A C 1
ATOM 3124 O O . GLN A 1 376 ? -15.862 21.366 12.908 1.00 52.91 376 GLN A O 1
ATOM 3129 N N . ILE A 1 377 ? -13.667 21.701 13.296 1.00 51.22 377 ILE A N 1
ATOM 3130 C CA . ILE A 1 377 ? -13.762 23.163 13.430 1.00 51.22 377 ILE A CA 1
ATOM 3131 C C . ILE A 1 377 ? -14.338 23.761 12.136 1.00 51.22 377 ILE A C 1
ATOM 3133 O O . ILE A 1 377 ? -15.246 24.582 12.215 1.00 51.22 377 ILE A O 1
ATOM 3137 N N . GLN A 1 378 ? -13.918 23.275 10.961 1.00 49.72 378 GLN A N 1
ATOM 3138 C CA . GLN A 1 378 ? -14.454 23.685 9.654 1.00 49.72 378 GLN A CA 1
ATOM 3139 C C . GLN A 1 378 ? -15.939 23.341 9.474 1.00 49.72 378 GLN A C 1
ATOM 3141 O O . GLN A 1 378 ? -16.727 24.165 9.012 1.00 49.72 378 GLN A O 1
ATOM 3146 N N . GLN A 1 379 ? -16.363 22.138 9.870 1.00 49.72 379 GLN A N 1
ATOM 3147 C CA . GLN A 1 379 ? -17.781 21.755 9.824 1.00 49.72 379 GLN A CA 1
ATOM 3148 C C . GLN A 1 379 ? -18.645 22.579 10.788 1.00 49.72 379 GLN A C 1
ATOM 3150 O O . GLN A 1 379 ? -19.821 22.828 10.518 1.00 49.72 379 GLN A O 1
ATOM 3155 N N . LEU A 1 380 ? -18.082 22.975 11.928 1.00 48.03 380 LEU A N 1
ATOM 3156 C CA . LEU A 1 380 ? -18.756 23.756 12.960 1.00 48.03 380 LEU A CA 1
ATOM 3157 C C . LEU A 1 380 ? -18.859 25.232 12.576 1.00 48.03 380 LEU A C 1
ATOM 3159 O O . LEU A 1 380 ? -19.940 25.811 12.684 1.00 48.03 380 LEU A O 1
ATOM 3163 N N . SER A 1 381 ? -17.781 25.813 12.052 1.00 45.56 381 SER A N 1
ATOM 3164 C CA . SER A 1 381 ? -17.758 27.191 11.568 1.00 45.56 381 SER A CA 1
ATOM 3165 C C . SER A 1 381 ? -18.718 27.396 10.390 1.00 45.56 381 SER A C 1
ATOM 3167 O O . SER A 1 381 ? -19.416 28.411 10.351 1.00 45.56 381 SER A O 1
ATOM 3169 N N . ALA A 1 382 ? -18.844 26.390 9.513 1.00 44.75 382 ALA A N 1
ATOM 3170 C CA . ALA A 1 382 ? -19.820 26.354 8.424 1.00 44.75 382 ALA A CA 1
ATOM 3171 C C . ALA A 1 382 ? -21.278 26.277 8.918 1.00 44.75 382 ALA A C 1
ATOM 3173 O O . ALA A 1 382 ? -22.161 26.887 8.324 1.00 44.75 382 ALA A O 1
ATOM 3174 N N . LYS A 1 383 ? -21.550 25.556 10.017 1.00 44.06 383 LYS A N 1
ATOM 3175 C CA . LYS A 1 383 ? -22.901 25.454 10.607 1.00 44.06 383 LYS A CA 1
ATOM 3176 C C . LYS A 1 383 ? -23.327 26.699 11.378 1.00 44.06 383 LYS A C 1
ATOM 3178 O O . LYS A 1 383 ? -24.521 26.951 11.489 1.00 44.06 383 LYS A O 1
ATOM 3183 N N . MET A 1 384 ? -22.372 27.434 11.939 1.00 39.31 384 MET A N 1
ATOM 3184 C CA . MET A 1 384 ? -22.640 28.631 12.738 1.00 39.31 384 MET A CA 1
ATOM 3185 C C . MET A 1 384 ? -22.573 29.930 11.912 1.00 39.31 384 MET A C 1
ATOM 3187 O O . MET A 1 384 ? -22.812 31.000 12.461 1.00 39.31 384 MET A O 1
ATOM 3191 N N . SER A 1 385 ? -22.254 29.854 10.612 1.00 42.38 385 SER A N 1
ATOM 3192 C CA . SER A 1 385 ? -22.004 31.011 9.731 1.00 42.38 385 SER A CA 1
ATOM 3193 C C . SER A 1 385 ? -20.891 31.942 10.232 1.00 42.38 385 SER A C 1
ATOM 3195 O O . SER A 1 385 ? -20.915 33.138 9.953 1.00 42.38 385 SER A O 1
ATOM 3197 N N . VAL A 1 386 ? -19.929 31.415 10.999 1.00 37.16 386 VAL A N 1
ATOM 3198 C CA . VAL A 1 386 ? -18.932 32.251 11.690 1.00 37.16 386 VAL A CA 1
ATOM 3199 C C . VAL A 1 386 ? -17.631 32.370 10.893 1.00 37.16 386 VAL A C 1
ATOM 3201 O O . VAL A 1 386 ? -17.029 33.435 10.939 1.00 37.16 386 VAL A O 1
ATOM 3204 N N . VAL A 1 387 ? -17.201 31.334 10.148 1.00 40.03 387 VAL A N 1
ATOM 3205 C CA . VAL A 1 387 ? -15.952 31.336 9.345 1.00 40.03 387 VAL A CA 1
ATOM 3206 C C . VAL A 1 387 ? -15.969 30.245 8.252 1.00 40.03 387 VAL A C 1
ATOM 3208 O O . VAL A 1 387 ? -16.382 29.115 8.523 1.00 40.03 387 VAL A O 1
ATOM 3211 N N . THR A 1 388 ? -15.435 30.523 7.055 1.00 38.19 388 THR A N 1
ATOM 3212 C CA . THR A 1 388 ? -15.128 29.510 6.018 1.00 38.19 388 THR A CA 1
ATOM 3213 C C . THR A 1 388 ? -13.636 29.165 6.058 1.00 38.19 388 THR A C 1
ATOM 3215 O O . THR A 1 388 ? -12.810 30.034 5.783 1.00 38.19 388 THR A O 1
ATOM 3218 N N . LEU A 1 389 ? -13.275 27.923 6.416 1.00 37.22 389 LEU A N 1
ATOM 3219 C CA . LEU A 1 389 ? -11.870 27.483 6.425 1.00 37.22 389 LEU A CA 1
ATOM 3220 C C . LEU A 1 389 ? -11.454 26.869 5.072 1.00 37.22 389 LEU A C 1
ATOM 3222 O O . LEU A 1 389 ? -12.276 26.204 4.435 1.00 37.22 389 LEU A O 1
ATOM 3226 N N . ARG A 1 390 ? -10.189 27.042 4.664 1.00 39.75 390 ARG A N 1
ATOM 3227 C CA . ARG A 1 390 ? -9.556 26.396 3.498 1.00 39.75 390 ARG A CA 1
ATOM 3228 C C . ARG A 1 390 ? -9.620 24.878 3.596 1.00 39.75 390 ARG A C 1
ATOM 3230 O O . ARG A 1 390 ? -9.592 24.309 4.688 1.00 39.75 390 ARG A O 1
ATOM 3237 N N . SER A 1 391 ? -9.680 24.200 2.449 1.00 42.97 391 SER A N 1
ATOM 3238 C CA . SER A 1 391 ? -9.543 22.746 2.439 1.00 42.97 391 SER A CA 1
ATOM 3239 C C . SER A 1 391 ? -8.101 22.366 2.784 1.00 42.97 391 SER A C 1
ATOM 3241 O O . SER A 1 391 ? -7.147 23.011 2.352 1.00 42.97 391 SER A O 1
ATOM 3243 N N . LEU A 1 392 ? -7.928 21.297 3.559 1.00 41.94 392 LEU A N 1
ATOM 3244 C CA . LEU A 1 392 ? -6.610 20.788 3.954 1.00 41.94 392 LEU A CA 1
ATOM 3245 C C . LEU A 1 392 ? -5.699 20.432 2.768 1.00 41.94 392 LEU A C 1
ATOM 3247 O O . LEU A 1 392 ? -4.485 20.399 2.929 1.00 41.94 392 LEU A O 1
ATOM 3251 N N . GLY A 1 393 ? -6.273 20.179 1.587 1.00 41.72 393 GLY A N 1
ATOM 3252 C CA . GLY A 1 393 ? -5.514 19.932 0.360 1.00 41.72 393 GLY A CA 1
ATOM 3253 C C . GLY A 1 393 ? -4.907 21.189 -0.272 1.00 41.72 393 GLY A C 1
ATOM 3254 O O . GLY A 1 393 ? -4.110 21.052 -1.195 1.00 41.72 393 GLY A O 1
ATOM 3255 N N . ASP A 1 394 ? -5.268 22.381 0.214 1.00 39.25 394 ASP A N 1
ATOM 3256 C CA . ASP A 1 394 ? -4.850 23.675 -0.342 1.00 39.25 394 ASP A CA 1
ATOM 3257 C C . ASP A 1 394 ? -3.776 24.380 0.511 1.00 39.25 394 ASP A C 1
ATOM 3259 O O . ASP A 1 394 ? -3.295 25.451 0.138 1.00 39.25 394 ASP A O 1
ATOM 3263 N N . LEU A 1 395 ? -3.390 23.786 1.647 1.00 43.09 395 LEU A N 1
ATOM 3264 C CA . LEU A 1 395 ? -2.312 24.278 2.509 1.00 43.09 395 LEU A CA 1
ATOM 3265 C C . LEU A 1 395 ? -0.956 23.816 1.962 1.00 43.09 395 LEU A C 1
ATOM 3267 O O . LEU A 1 395 ? -0.731 22.625 1.739 1.00 43.09 395 LEU A O 1
ATOM 3271 N N . LYS A 1 396 ? -0.041 24.760 1.737 1.00 45.88 396 LYS A N 1
ATOM 3272 C CA . LYS A 1 396 ? 1.326 24.491 1.274 1.00 45.88 396 LYS A CA 1
ATOM 3273 C C . LYS A 1 396 ? 2.273 24.373 2.461 1.00 45.88 396 LYS A C 1
ATOM 3275 O O . LYS A 1 396 ? 2.011 24.906 3.532 1.00 45.88 396 LYS A O 1
ATOM 3280 N N . MET A 1 397 ? 3.423 23.732 2.256 1.00 44.03 397 MET A N 1
ATOM 3281 C CA . MET A 1 397 ? 4.435 23.602 3.311 1.00 44.03 397 MET A CA 1
ATOM 3282 C C . MET A 1 397 ? 4.938 24.967 3.821 1.00 44.03 397 MET A C 1
ATOM 3284 O O . MET A 1 397 ? 5.256 25.097 4.995 1.00 44.03 397 MET A O 1
ATOM 3288 N N . ASP A 1 398 ? 4.902 26.000 2.975 1.00 47.38 398 ASP A N 1
ATOM 3289 C CA . ASP A 1 398 ? 5.257 27.387 3.319 1.00 47.38 398 ASP A CA 1
ATOM 3290 C C . ASP A 1 398 ? 4.194 28.107 4.179 1.00 47.38 398 ASP A C 1
ATOM 3292 O O . ASP A 1 398 ? 4.455 29.175 4.740 1.00 47.38 398 ASP A O 1
ATOM 3296 N N . ASP A 1 399 ? 2.985 27.543 4.296 1.00 44.16 399 ASP A N 1
ATOM 3297 C CA . ASP A 1 399 ? 1.966 28.024 5.237 1.00 44.16 399 ASP A CA 1
ATOM 3298 C C . ASP A 1 399 ? 2.303 27.629 6.686 1.00 44.16 399 ASP A C 1
ATOM 3300 O O . ASP A 1 399 ? 1.785 28.240 7.623 1.00 44.16 399 ASP A O 1
ATOM 3304 N N . TYR A 1 400 ? 3.230 26.680 6.864 1.00 46.44 400 TYR A N 1
ATOM 3305 C CA . TYR A 1 400 ? 3.832 26.305 8.137 1.00 46.44 400 TYR A CA 1
ATOM 3306 C C . TYR A 1 400 ? 5.123 27.103 8.335 1.00 46.44 400 TYR A C 1
ATOM 3308 O O . TYR A 1 400 ? 6.080 26.963 7.575 1.00 46.44 400 TYR A O 1
ATOM 3316 N N . ASN A 1 401 ? 5.198 27.933 9.377 1.00 42.69 401 ASN A N 1
ATOM 3317 C CA . ASN A 1 401 ? 6.477 28.552 9.716 1.00 42.69 401 ASN A CA 1
ATOM 3318 C C . ASN A 1 401 ? 7.333 27.520 10.472 1.00 42.69 401 ASN A C 1
ATOM 3320 O O . ASN A 1 401 ? 6.983 27.111 11.581 1.00 42.69 401 ASN A O 1
ATOM 3324 N N . ILE A 1 402 ? 8.441 27.088 9.860 1.00 38.38 402 ILE A N 1
ATOM 3325 C CA . ILE A 1 402 ? 9.290 25.950 10.282 1.00 38.38 402 ILE A CA 1
ATOM 3326 C C . ILE A 1 402 ? 9.900 26.134 11.692 1.00 38.38 402 ILE A C 1
ATOM 3328 O O . ILE A 1 402 ? 10.423 25.190 12.274 1.00 38.38 402 ILE A O 1
ATOM 3332 N N . LEU A 1 403 ? 9.775 27.319 12.295 1.00 33.59 403 LEU A N 1
ATOM 3333 C CA . LEU A 1 403 ? 10.286 27.620 13.635 1.00 33.59 403 LEU A CA 1
ATOM 3334 C C . LEU A 1 403 ? 9.284 27.432 14.793 1.00 33.59 403 LEU A C 1
ATOM 3336 O O . LEU A 1 403 ? 9.628 27.787 15.916 1.00 33.59 403 LEU A O 1
ATOM 3340 N N . GLY A 1 404 ? 8.085 26.863 14.591 1.00 43.06 404 GLY A N 1
ATOM 3341 C CA . GLY A 1 404 ? 7.219 26.593 15.756 1.00 43.06 404 GLY A CA 1
ATOM 3342 C C . GLY A 1 404 ? 5.793 26.084 15.546 1.00 43.06 404 GLY A C 1
ATOM 3343 O O . GLY A 1 404 ? 4.939 26.447 16.346 1.00 43.06 404 GLY A O 1
ATOM 3344 N N . ASN A 1 405 ? 5.498 25.277 14.517 1.00 46.75 405 ASN A N 1
ATOM 3345 C CA . ASN A 1 405 ? 4.184 24.616 14.337 1.00 46.75 405 ASN A CA 1
ATOM 3346 C C . ASN A 1 405 ? 2.952 25.531 14.551 1.00 46.75 405 ASN A C 1
ATOM 3348 O O . ASN A 1 405 ? 1.925 25.115 15.087 1.00 46.75 405 ASN A O 1
ATOM 3352 N N . TYR A 1 406 ? 3.050 26.791 14.131 1.00 43.81 406 TYR A N 1
ATOM 3353 C CA . TYR A 1 406 ? 1.974 27.771 14.236 1.00 43.81 406 TYR A CA 1
ATOM 3354 C C . TYR A 1 406 ? 1.191 27.852 12.924 1.00 43.81 406 TYR A C 1
ATOM 3356 O O . TYR A 1 406 ? 1.802 27.953 11.857 1.00 43.81 406 TYR A O 1
ATOM 3364 N N . ILE A 1 407 ? -0.145 27.875 13.002 1.00 44.72 407 ILE A N 1
ATOM 3365 C CA . ILE A 1 407 ? -1.014 28.206 11.866 1.00 44.72 407 ILE A CA 1
ATOM 3366 C C . ILE A 1 407 ? -1.872 29.434 12.235 1.00 44.72 407 ILE A C 1
ATOM 3368 O O . ILE A 1 407 ? -2.766 29.316 13.077 1.00 44.72 407 ILE A O 1
ATOM 3372 N N . PRO A 1 408 ? -1.640 30.608 11.616 1.00 44.84 408 PRO A N 1
ATOM 3373 C CA . PRO A 1 408 ? -2.511 31.769 11.793 1.00 44.84 408 PRO A CA 1
ATOM 3374 C C . PRO A 1 408 ? -3.919 31.479 11.245 1.00 44.84 408 PRO A C 1
ATOM 3376 O O . PRO A 1 408 ? -4.049 31.026 10.106 1.00 44.84 408 PRO A O 1
ATOM 3379 N N . LEU A 1 409 ? -4.983 31.755 12.015 1.00 42.59 409 LEU A N 1
ATOM 3380 C CA . LEU A 1 409 ? -6.370 31.484 11.587 1.00 42.59 409 LEU A CA 1
ATOM 3381 C C . LEU A 1 409 ? -6.759 32.266 10.325 1.00 42.59 409 LEU A C 1
ATOM 3383 O O . LEU A 1 409 ? -7.444 31.720 9.472 1.00 42.59 409 LEU A O 1
ATOM 3387 N N . GLU A 1 410 ? -6.253 33.483 10.143 1.00 40.84 410 GLU A N 1
ATOM 3388 C CA . GLU A 1 410 ? -6.406 34.294 8.921 1.00 40.84 410 GLU A CA 1
ATOM 3389 C C . GLU A 1 410 ? -5.800 33.660 7.650 1.00 40.84 410 GLU A C 1
ATOM 3391 O O . GLU A 1 410 ? -6.219 33.977 6.540 1.00 40.84 410 GLU A O 1
ATOM 3396 N N . LYS A 1 411 ? -4.837 32.733 7.782 1.00 44.72 411 LYS A N 1
ATOM 3397 C CA . LYS A 1 411 ? -4.345 31.910 6.659 1.00 44.72 411 LYS A CA 1
ATOM 3398 C C . LYS A 1 411 ? -5.194 30.664 6.422 1.00 44.72 411 LYS A C 1
ATOM 3400 O O . LYS A 1 411 ? -5.124 30.065 5.349 1.00 44.72 411 LYS A O 1
ATOM 3405 N N . LEU A 1 412 ? -5.983 30.271 7.421 1.00 41.81 412 LEU A N 1
ATOM 3406 C CA . LEU A 1 412 ? -6.984 29.223 7.302 1.00 41.81 412 LEU A CA 1
ATOM 3407 C C . LEU A 1 412 ? -8.298 29.753 6.732 1.00 41.81 412 LEU A C 1
ATOM 3409 O O . LEU A 1 412 ? -9.113 28.928 6.347 1.00 41.81 412 LEU A O 1
ATOM 3413 N N . THR A 1 413 ? -8.529 31.064 6.654 1.00 38.38 413 THR A N 1
ATOM 3414 C CA . THR A 1 413 ? -9.761 31.628 6.095 1.00 38.38 413 THR A CA 1
ATOM 3415 C C . THR A 1 413 ? -9.604 31.992 4.621 1.00 38.38 413 THR A C 1
ATOM 3417 O O . THR A 1 413 ? -8.664 32.672 4.211 1.00 38.38 413 THR A O 1
ATOM 3420 N N . ASP A 1 414 ? -10.549 31.545 3.791 1.00 39.34 414 ASP A N 1
ATOM 3421 C CA . ASP A 1 414 ? -10.656 32.036 2.416 1.00 39.34 414 ASP A CA 1
ATOM 3422 C C . ASP A 1 414 ? -11.330 33.406 2.437 1.00 39.34 414 ASP A C 1
ATOM 3424 O O . ASP A 1 414 ? -12.547 33.536 2.324 1.00 39.34 414 ASP A O 1
ATOM 3428 N N . ASN A 1 415 ? -10.521 34.456 2.533 1.00 40.31 415 ASN A N 1
ATOM 3429 C CA . ASN A 1 415 ? -10.954 35.805 2.186 1.00 40.31 415 ASN A CA 1
ATOM 3430 C C . ASN A 1 415 ? -10.957 36.007 0.660 1.00 40.31 415 ASN A C 1
ATOM 3432 O O . ASN A 1 415 ? -10.428 37.009 0.206 1.00 40.31 415 ASN A O 1
ATOM 3436 N N . GLN A 1 416 ? -11.520 35.074 -0.129 1.00 40.00 416 GLN A N 1
ATOM 3437 C CA . GLN A 1 416 ? -11.966 35.291 -1.520 1.00 40.00 416 GLN A CA 1
ATOM 3438 C C . GLN A 1 416 ? -13.047 34.266 -1.933 1.00 40.00 416 GLN A C 1
ATOM 3440 O O . GLN A 1 416 ? -12.763 33.095 -2.142 1.00 40.00 416 GLN A O 1
ATOM 3445 N N . ASP A 1 417 ? -14.296 34.730 -2.034 1.00 45.06 417 ASP A N 1
ATOM 3446 C CA . ASP A 1 417 ? -15.332 34.402 -3.041 1.00 45.06 417 ASP A CA 1
ATOM 3447 C C . ASP A 1 417 ? -15.452 32.966 -3.644 1.00 45.06 417 ASP A C 1
ATOM 3449 O O . ASP A 1 417 ? -15.800 32.794 -4.813 1.00 45.06 417 ASP A O 1
ATOM 3453 N N . ASN A 1 418 ? -15.238 31.894 -2.869 1.00 43.00 418 ASN A N 1
ATOM 3454 C CA . ASN A 1 418 ? -15.303 30.498 -3.347 1.00 43.00 418 ASN A CA 1
ATOM 3455 C C . ASN A 1 418 ? -16.698 29.841 -3.248 1.00 43.00 418 ASN A C 1
ATOM 3457 O O . ASN A 1 418 ? -16.912 28.848 -2.552 1.00 43.00 418 ASN A O 1
ATOM 3461 N N . GLY A 1 419 ? -17.659 30.333 -4.029 1.00 42.53 419 GLY A N 1
ATOM 3462 C CA . GLY A 1 419 ? -18.975 29.695 -4.195 1.00 42.53 419 GLY A CA 1
ATOM 3463 C C . GLY A 1 419 ? -19.013 28.426 -5.073 1.00 42.53 419 GLY A C 1
ATOM 3464 O O . GLY A 1 419 ? -20.109 28.002 -5.440 1.00 42.53 419 GLY A O 1
ATOM 3465 N N . SER A 1 420 ? -17.877 27.840 -5.485 1.00 52.84 420 SER A N 1
ATOM 3466 C CA . SER A 1 420 ? -17.832 27.053 -6.732 1.00 52.84 420 SER A CA 1
ATOM 3467 C C . SER A 1 420 ? -17.461 25.558 -6.642 1.00 52.84 420 SER A C 1
ATOM 3469 O O . SER A 1 420 ? -18.000 24.761 -7.412 1.00 52.84 420 SER A O 1
ATOM 3471 N N . VAL A 1 421 ? -16.618 25.125 -5.694 1.00 54.97 421 VAL A N 1
ATOM 3472 C CA . VAL A 1 421 ? -16.155 23.716 -5.604 1.00 54.97 421 VAL A CA 1
ATOM 3473 C C . VAL A 1 421 ? -17.136 22.812 -4.838 1.00 54.97 421 VAL A C 1
ATOM 3475 O O . VAL A 1 421 ? -17.261 21.625 -5.151 1.00 54.97 421 VAL A O 1
ATOM 3478 N N . SER A 1 422 ? -17.897 23.362 -3.885 1.00 68.00 422 SER A N 1
ATOM 3479 C CA . SER A 1 422 ? -18.860 22.594 -3.077 1.00 68.00 422 SER A CA 1
ATOM 3480 C C . SER A 1 422 ? -20.008 22.013 -3.913 1.00 68.00 422 SER A C 1
ATOM 3482 O O . SER A 1 422 ? -20.412 20.868 -3.710 1.00 68.00 422 SER A O 1
ATOM 3484 N N . ALA A 1 423 ? -20.481 22.752 -4.920 1.00 79.88 423 ALA A N 1
ATOM 3485 C CA . ALA A 1 423 ? -21.668 22.390 -5.690 1.00 79.88 423 ALA A CA 1
ATOM 3486 C C . ALA A 1 423 ? -21.505 21.101 -6.520 1.00 79.88 423 ALA A C 1
ATOM 3488 O O . ALA A 1 423 ? -22.458 20.329 -6.648 1.00 79.88 423 ALA A O 1
ATOM 3489 N N . LEU A 1 424 ? -20.318 20.842 -7.086 1.00 87.56 424 LEU A N 1
ATOM 3490 C CA . LEU A 1 424 ? -20.079 19.614 -7.856 1.00 87.56 424 LEU A CA 1
ATOM 3491 C C . LEU A 1 424 ? -19.828 18.408 -6.946 1.00 87.56 424 LEU A C 1
ATOM 3493 O O . LEU A 1 424 ? -20.286 17.310 -7.248 1.00 87.56 424 LEU A O 1
ATOM 3497 N N . GLN A 1 425 ? -19.172 18.599 -5.804 1.00 91.12 425 GLN A N 1
ATOM 3498 C CA . GLN A 1 425 ? -19.001 17.528 -4.823 1.00 91.12 425 GLN A CA 1
ATOM 3499 C C . GLN A 1 425 ? -20.352 17.033 -4.285 1.00 91.12 425 GLN A C 1
ATOM 3501 O O . GLN A 1 425 ? -20.558 15.828 -4.143 1.00 91.12 425 GLN A O 1
ATOM 3506 N N . GLU A 1 426 ? -21.294 17.948 -4.046 1.00 90.69 426 GLU A N 1
ATOM 3507 C CA . GLU A 1 426 ? -22.622 17.629 -3.518 1.00 90.69 426 GLU A CA 1
ATOM 3508 C C . GLU A 1 426 ? -23.471 16.744 -4.441 1.00 90.69 426 GLU A C 1
ATOM 3510 O O . GLU A 1 426 ? -24.367 16.049 -3.946 1.00 90.69 426 GLU A O 1
ATOM 3515 N N . VAL A 1 427 ? -23.214 16.727 -5.757 1.00 93.19 427 VAL A N 1
ATOM 3516 C CA . VAL A 1 427 ? -23.986 15.896 -6.698 1.00 93.19 427 VAL A CA 1
ATOM 3517 C C . VAL A 1 427 ? -23.480 14.453 -6.805 1.00 93.19 427 VAL A C 1
ATOM 3519 O O . VAL A 1 427 ? -24.250 13.595 -7.232 1.00 93.19 427 VAL A O 1
ATOM 3522 N N . PHE A 1 428 ? -22.253 14.136 -6.377 1.00 94.38 428 PHE A N 1
ATOM 3523 C CA . PHE A 1 428 ? -21.732 12.758 -6.378 1.00 94.38 428 PHE A CA 1
ATOM 3524 C C . PHE A 1 428 ? -22.156 11.986 -5.120 1.00 94.38 428 PHE A C 1
ATOM 3526 O O . PHE A 1 428 ? -22.244 12.547 -4.028 1.00 94.38 428 PHE A O 1
ATOM 3533 N N . LEU A 1 429 ? -22.419 10.682 -5.258 1.00 85.62 429 LEU A N 1
ATOM 3534 C CA . LEU A 1 429 ? -22.824 9.822 -4.136 1.00 85.62 429 LEU A CA 1
ATOM 3535 C C . LEU A 1 429 ? -21.642 9.327 -3.290 1.00 85.62 429 LEU A C 1
ATOM 3537 O O . LEU A 1 429 ? -21.798 9.137 -2.089 1.00 85.62 429 LEU A O 1
ATOM 3541 N N . ASN A 1 430 ? -20.465 9.142 -3.892 1.00 79.81 430 ASN A N 1
ATOM 3542 C CA . ASN A 1 430 ? -19.302 8.514 -3.253 1.00 79.81 430 ASN A CA 1
ATOM 3543 C C . ASN A 1 430 ? -18.158 9.490 -2.914 1.00 79.81 430 ASN A C 1
ATOM 3545 O O . ASN A 1 430 ? -17.062 9.045 -2.596 1.00 79.81 430 ASN A O 1
ATOM 3549 N N . GLY A 1 431 ? -18.372 10.809 -3.015 1.00 75.69 431 GLY A N 1
ATOM 3550 C CA . GLY A 1 431 ? -17.352 11.835 -2.733 1.00 75.69 431 GLY A CA 1
ATOM 3551 C C . GLY A 1 431 ? -16.170 11.887 -3.719 1.00 75.69 431 GLY A C 1
ATOM 3552 O O . GLY A 1 431 ? -15.459 12.888 -3.764 1.00 75.69 431 GLY A O 1
ATOM 3553 N N . ASN A 1 432 ? -16.004 10.876 -4.576 1.00 86.50 432 ASN A N 1
ATOM 3554 C CA . ASN A 1 432 ? -14.874 10.707 -5.495 1.00 86.50 432 ASN A CA 1
ATOM 3555 C C . ASN A 1 432 ? -15.046 11.470 -6.821 1.00 86.50 432 ASN A C 1
ATOM 3557 O O . ASN A 1 432 ? -14.634 11.000 -7.879 1.00 86.50 432 ASN A O 1
ATOM 3561 N N . TRP A 1 433 ? -15.647 12.661 -6.795 1.00 93.06 433 TRP A N 1
ATOM 3562 C CA . TRP A 1 433 ? -15.954 13.429 -8.009 1.00 93.06 433 TRP A CA 1
ATOM 3563 C C . TRP A 1 433 ? -14.703 13.762 -8.842 1.00 93.06 433 TRP A C 1
ATOM 3565 O O . TRP A 1 433 ? -14.751 13.722 -10.072 1.00 93.06 433 TRP A O 1
ATOM 3575 N N . ARG A 1 434 ? -13.564 14.030 -8.179 1.00 93.62 434 ARG A N 1
ATOM 3576 C CA . ARG A 1 434 ? -12.292 14.364 -8.843 1.00 93.62 434 ARG A CA 1
ATOM 3577 C C . ARG A 1 434 ? -11.806 13.248 -9.762 1.00 93.62 434 ARG A C 1
ATOM 3579 O O . ARG A 1 434 ? -11.339 13.554 -10.851 1.00 93.62 434 ARG A O 1
ATOM 3586 N N . PHE A 1 435 ? -11.962 11.984 -9.367 1.00 94.50 435 PHE A N 1
ATOM 3587 C CA . PHE A 1 435 ? -11.564 10.835 -10.185 1.00 94.50 435 PHE A CA 1
ATOM 3588 C C . PHE A 1 435 ? -12.308 10.826 -11.530 1.00 94.50 435 PHE A C 1
ATOM 3590 O O . PHE A 1 435 ? -11.697 10.725 -12.593 1.00 94.50 435 PHE A O 1
ATOM 3597 N N . TYR A 1 436 ? -13.625 11.051 -11.501 1.00 96.56 436 TYR A N 1
ATOM 3598 C CA . TYR A 1 436 ? -14.441 11.091 -12.714 1.00 96.56 436 TYR A CA 1
ATOM 3599 C C . TYR A 1 436 ? -14.141 12.311 -13.591 1.00 96.56 436 TYR A C 1
ATOM 3601 O O . TYR A 1 436 ? -14.153 12.186 -14.815 1.00 96.56 436 TYR A O 1
ATOM 3609 N N . VAL A 1 437 ? -13.831 13.469 -12.995 1.00 96.50 437 VAL A N 1
ATOM 3610 C CA . VAL A 1 437 ? -13.425 14.677 -13.739 1.00 96.50 437 VAL A CA 1
ATOM 3611 C C . VAL A 1 437 ? -12.028 14.523 -14.347 1.00 96.50 437 VAL A C 1
ATOM 3613 O O . VAL A 1 437 ? -11.816 14.928 -15.488 1.00 96.50 437 VAL A O 1
ATOM 3616 N N . GLN A 1 438 ? -11.087 13.883 -13.648 1.00 96.19 438 GLN A N 1
ATOM 3617 C CA . GLN A 1 438 ? -9.733 13.620 -14.148 1.00 96.19 438 GLN A CA 1
ATOM 3618 C C . GLN A 1 438 ? -9.719 12.749 -15.410 1.00 96.19 438 GLN A C 1
ATOM 3620 O O . GLN A 1 438 ? -8.830 12.910 -16.242 1.00 96.19 438 GLN A O 1
ATOM 3625 N N . ALA A 1 439 ? -10.714 11.885 -15.627 1.00 97.50 439 ALA A N 1
ATOM 3626 C CA . ALA A 1 439 ? -10.831 11.150 -16.887 1.00 97.50 439 ALA A CA 1
ATOM 3627 C C . ALA A 1 439 ? -10.912 12.101 -18.103 1.00 97.50 439 ALA A C 1
ATOM 3629 O O . ALA A 1 439 ? -10.327 11.832 -19.153 1.00 97.50 439 ALA A O 1
ATOM 3630 N N . LEU A 1 440 ? -11.554 13.268 -17.956 1.00 97.94 440 LEU A N 1
ATOM 3631 C CA . LEU A 1 440 ? -11.693 14.265 -19.025 1.00 97.94 440 LEU A CA 1
ATOM 3632 C C . LEU A 1 440 ? -10.362 14.941 -19.396 1.00 97.94 440 LEU A C 1
ATOM 3634 O O . LEU A 1 440 ? -10.216 15.385 -20.540 1.00 97.94 440 LEU A O 1
ATOM 3638 N N . THR A 1 441 ? -9.380 14.981 -18.486 1.00 97.56 441 THR A N 1
ATOM 3639 C CA . THR A 1 441 ? -8.038 15.546 -18.746 1.00 97.56 441 THR A CA 1
ATOM 3640 C C . THR A 1 441 ? -7.130 14.587 -19.525 1.00 97.56 441 THR A C 1
ATOM 3642 O O . THR A 1 441 ? -6.095 14.993 -20.060 1.00 97.56 441 THR A O 1
ATOM 3645 N N . GLN A 1 442 ? -7.528 13.314 -19.624 1.00 97.19 442 GLN A N 1
ATOM 3646 C CA . GLN A 1 442 ? -6.755 12.228 -20.238 1.00 97.19 442 GLN A CA 1
ATOM 3647 C C . GLN A 1 442 ? -7.323 11.750 -21.583 1.00 97.19 442 GLN A C 1
ATOM 3649 O O . GLN A 1 442 ? -6.700 10.942 -22.275 1.00 97.19 442 GLN A O 1
ATOM 3654 N N . THR A 1 443 ? -8.490 12.260 -21.976 1.00 97.62 443 THR A N 1
ATOM 3655 C CA . THR A 1 443 ? -9.111 11.979 -23.279 1.00 97.62 443 THR A CA 1
ATOM 3656 C C . THR A 1 443 ? -8.250 12.444 -24.457 1.00 97.62 443 THR A C 1
ATOM 3658 O O . THR A 1 443 ? -7.404 13.334 -24.333 1.00 97.62 443 THR A O 1
ATOM 3661 N N . LYS A 1 444 ? -8.468 11.846 -25.636 1.00 96.81 444 LYS A N 1
ATOM 3662 C CA . LYS A 1 444 ? -7.846 12.269 -26.899 1.00 96.81 444 LYS A CA 1
ATOM 3663 C C . LYS A 1 444 ? -8.926 12.674 -27.915 1.00 96.81 444 LYS A C 1
ATOM 3665 O O . LYS A 1 444 ? -9.617 11.787 -28.421 1.00 96.81 444 LYS A O 1
ATOM 3670 N N . PRO A 1 445 ? -9.048 13.975 -28.259 1.00 97.06 445 PRO A N 1
ATOM 3671 C CA . PRO A 1 445 ? -8.325 15.125 -27.690 1.00 97.06 445 PRO A CA 1
ATOM 3672 C C . PRO A 1 445 ? -8.734 15.422 -26.238 1.00 97.06 445 PRO A C 1
ATOM 3674 O O . PRO A 1 445 ? -9.857 15.109 -25.851 1.00 97.06 445 PRO A O 1
ATOM 3677 N N . LYS A 1 446 ? -7.847 16.072 -25.467 1.00 97.75 446 LYS A N 1
ATOM 3678 C CA . LYS A 1 446 ? -8.140 16.480 -24.084 1.00 97.75 446 LYS A CA 1
ATOM 3679 C C . LYS A 1 446 ? -9.322 17.448 -24.054 1.00 97.75 446 LYS A C 1
ATOM 3681 O O . LYS A 1 446 ? -9.402 18.359 -24.882 1.00 97.75 446 LYS A O 1
ATOM 3686 N N . LEU A 1 447 ? -10.222 17.263 -23.093 1.00 97.94 447 LEU A N 1
ATOM 3687 C CA . LEU A 1 447 ? -11.370 18.153 -22.895 1.00 97.94 447 LEU A CA 1
ATOM 3688 C C . LEU A 1 447 ? -11.106 19.210 -21.822 1.00 97.94 447 LEU A C 1
ATOM 3690 O O . LEU A 1 447 ? -11.577 20.341 -21.955 1.00 97.94 447 LEU A O 1
ATOM 3694 N N . LEU A 1 448 ? -10.328 18.839 -20.804 1.00 97.94 448 LEU A N 1
ATOM 3695 C CA . LEU A 1 448 ? -9.893 19.687 -19.696 1.00 97.94 448 LEU A CA 1
ATOM 3696 C C . LEU A 1 448 ? -8.356 19.669 -19.571 1.00 97.94 448 LEU A C 1
ATOM 3698 O O . LEU A 1 448 ? -7.719 18.695 -19.981 1.00 97.94 448 LEU A O 1
ATOM 3702 N N . ASP A 1 449 ? -7.765 20.719 -19.000 1.00 97.25 449 ASP A N 1
ATOM 3703 C CA . ASP A 1 449 ? -6.362 20.726 -18.553 1.00 97.25 449 ASP A CA 1
ATOM 3704 C C . ASP A 1 449 ? -6.209 20.239 -17.093 1.00 97.25 449 ASP A C 1
ATOM 3706 O O . ASP A 1 449 ? -7.186 19.831 -16.458 1.00 97.25 449 ASP A O 1
ATOM 3710 N N . GLU A 1 450 ? -4.986 20.251 -16.549 1.00 93.38 450 GLU A N 1
ATOM 3711 C CA . GLU A 1 450 ? -4.730 19.854 -15.153 1.00 93.38 450 GLU A CA 1
ATOM 3712 C C . GLU A 1 450 ? -5.430 20.725 -14.092 1.00 93.38 450 GLU A C 1
ATOM 3714 O O . GLU A 1 450 ? -5.643 20.253 -12.978 1.00 93.38 450 GLU A O 1
ATOM 3719 N N . ASN A 1 451 ? -5.850 21.946 -14.438 1.00 93.50 451 ASN A N 1
ATOM 3720 C CA . ASN A 1 451 ? -6.562 22.876 -13.555 1.00 93.50 451 ASN A CA 1
ATOM 3721 C C . ASN A 1 451 ? -8.085 22.841 -13.780 1.00 93.50 451 ASN A C 1
ATOM 3723 O O . ASN A 1 451 ? -8.797 23.786 -13.427 1.00 93.50 451 ASN A O 1
ATOM 3727 N N . PHE A 1 452 ? -8.585 21.779 -14.424 1.00 95.50 452 PHE A N 1
ATOM 3728 C CA . PHE A 1 452 ? -9.986 21.605 -14.812 1.00 95.50 452 PHE A CA 1
ATOM 3729 C C . PHE A 1 452 ? -10.550 22.758 -15.655 1.00 95.50 452 PHE A C 1
ATOM 3731 O O . PHE A 1 452 ? -11.762 22.991 -15.674 1.00 95.50 452 PHE A O 1
ATOM 3738 N N . LYS A 1 453 ? -9.687 23.467 -16.390 1.00 97.12 453 LYS A N 1
ATOM 3739 C CA . LYS A 1 453 ? -10.101 24.462 -17.374 1.00 97.12 453 LYS A CA 1
ATOM 3740 C C . LYS A 1 453 ? -10.502 23.777 -18.665 1.00 97.12 453 LYS A C 1
ATOM 3742 O O . LYS A 1 453 ? -9.795 22.915 -19.187 1.00 97.12 453 LYS A O 1
ATOM 3747 N N . PHE A 1 454 ? -11.647 24.178 -19.200 1.00 97.81 454 PHE A N 1
ATOM 3748 C CA . PHE A 1 454 ? -12.149 23.680 -20.464 1.00 97.81 454 PHE A CA 1
ATOM 3749 C C . PHE A 1 454 ? -11.287 24.176 -21.628 1.00 97.81 454 PHE A C 1
ATOM 3751 O O . PHE A 1 454 ? -11.260 25.363 -21.949 1.00 97.81 454 PHE A O 1
ATOM 3758 N N . ILE A 1 455 ? -10.612 23.234 -22.288 1.00 98.06 455 ILE A N 1
ATOM 3759 C CA . ILE A 1 455 ? -9.742 23.475 -23.453 1.00 98.06 455 ILE A CA 1
ATOM 3760 C C . ILE A 1 455 ? -10.293 22.838 -24.739 1.00 98.06 455 ILE A C 1
ATOM 3762 O O . ILE A 1 455 ? -9.688 22.932 -25.807 1.00 98.06 455 ILE A O 1
ATOM 3766 N N . GLY A 1 456 ? -11.451 22.176 -24.651 1.00 96.38 456 GLY A N 1
ATOM 3767 C CA . GLY A 1 456 ? -12.127 21.572 -25.792 1.00 96.38 456 GLY A CA 1
ATOM 3768 C C . GLY A 1 456 ? -12.741 22.594 -26.760 1.00 96.38 456 GLY A C 1
ATOM 3769 O O . GLY A 1 456 ? -12.918 23.774 -26.465 1.00 96.38 456 GLY A O 1
ATOM 3770 N N . ASN A 1 457 ? -13.147 22.127 -27.944 1.00 97.06 457 ASN A N 1
ATOM 3771 C CA . ASN A 1 457 ? -13.915 22.953 -28.873 1.00 97.06 457 ASN A CA 1
ATOM 3772 C C . ASN A 1 457 ? -15.344 23.136 -28.333 1.00 97.06 457 ASN A C 1
ATOM 3774 O O . ASN A 1 457 ? -16.087 22.159 -28.248 1.00 97.06 457 ASN A O 1
ATOM 3778 N N . ARG A 1 458 ? -15.750 24.373 -28.009 1.00 95.06 458 ARG A N 1
ATOM 3779 C CA . ARG A 1 458 ? -17.064 24.678 -27.401 1.00 95.06 458 ARG A CA 1
ATOM 3780 C C . ARG A 1 458 ? -18.253 24.062 -28.150 1.00 95.06 458 ARG A C 1
ATOM 3782 O O . ARG A 1 458 ? -19.126 23.478 -27.520 1.00 95.06 458 ARG A O 1
ATOM 3789 N N . ASN A 1 459 ? -18.251 24.103 -29.482 1.00 93.38 459 ASN A N 1
ATOM 3790 C CA . ASN A 1 459 ? -19.374 23.624 -30.301 1.00 93.38 459 ASN A CA 1
ATOM 3791 C C . ASN A 1 459 ? -19.450 22.094 -30.411 1.00 93.38 459 ASN A C 1
ATOM 3793 O O . ASN A 1 459 ? -20.468 21.560 -30.838 1.00 93.38 459 ASN A O 1
ATOM 3797 N N . LYS A 1 460 ? -18.369 21.389 -30.065 1.00 93.94 460 LYS A N 1
ATOM 3798 C CA . LYS A 1 460 ? -18.249 19.934 -30.229 1.00 93.94 460 LYS A CA 1
ATOM 3799 C C . LYS A 1 460 ? -18.188 19.200 -28.894 1.00 93.94 460 LYS A C 1
ATOM 3801 O O . LYS A 1 460 ? -18.834 18.177 -28.706 1.00 93.94 460 LYS A O 1
ATOM 3806 N N . HIS A 1 461 ? -17.404 19.726 -27.958 1.00 96.94 461 HIS A N 1
ATOM 3807 C CA . HIS A 1 461 ? -16.966 18.998 -26.773 1.00 96.94 461 HIS A CA 1
ATOM 3808 C C . HIS A 1 461 ? -17.764 19.324 -25.506 1.00 96.94 461 HIS A C 1
ATOM 3810 O O . HIS A 1 461 ? -17.726 18.532 -24.569 1.00 96.94 461 HIS A O 1
ATOM 3816 N N . ILE A 1 462 ? -18.540 20.416 -25.466 1.00 96.81 462 ILE A N 1
ATOM 3817 C CA . ILE A 1 462 ? -19.449 20.662 -24.330 1.00 96.81 462 ILE A CA 1
ATOM 3818 C C . ILE A 1 462 ? -20.460 19.516 -24.222 1.00 96.81 462 ILE A C 1
ATOM 3820 O O . ILE A 1 462 ? -20.614 18.930 -23.155 1.00 96.81 462 ILE A O 1
ATOM 3824 N N . GLY A 1 463 ? -21.072 19.118 -25.343 1.00 96.44 463 GLY A N 1
ATOM 3825 C CA . GLY A 1 463 ? -22.007 17.991 -25.364 1.00 96.44 463 GLY A CA 1
ATOM 3826 C C . GLY A 1 463 ? -21.370 16.647 -24.990 1.00 96.44 463 GLY A C 1
ATOM 3827 O O . GLY A 1 463 ? -22.062 15.773 -24.482 1.00 96.44 463 GLY A O 1
ATOM 3828 N N . VAL A 1 464 ? -20.052 16.495 -25.170 1.00 97.62 464 VAL A N 1
ATOM 3829 C CA . VAL A 1 464 ? -19.309 15.305 -24.727 1.00 97.62 464 VAL A CA 1
ATOM 3830 C C . VAL A 1 464 ? -19.227 15.240 -23.203 1.00 97.62 464 VAL A C 1
ATOM 3832 O O . VAL A 1 464 ? -19.536 14.201 -22.625 1.00 97.62 464 VAL A O 1
ATOM 3835 N N . ILE A 1 465 ? -18.884 16.355 -22.548 1.00 97.75 465 ILE A N 1
ATOM 3836 C CA . ILE A 1 465 ? -18.884 16.447 -21.080 1.00 97.75 465 ILE A CA 1
ATOM 3837 C C . ILE A 1 465 ? -20.301 16.206 -20.542 1.00 97.75 465 ILE A C 1
ATOM 3839 O O . ILE A 1 465 ? -20.480 15.422 -19.612 1.00 97.75 465 ILE A O 1
ATOM 3843 N N . CYS A 1 466 ? -21.325 16.806 -21.158 1.00 97.31 466 CYS A N 1
ATOM 3844 C CA . CYS A 1 466 ? -22.716 16.599 -20.749 1.00 97.31 466 CYS A CA 1
ATOM 3845 C C . CYS A 1 466 ? -23.158 15.132 -20.870 1.00 97.31 466 CYS A C 1
ATOM 3847 O O . CYS A 1 466 ? -23.756 14.600 -19.936 1.00 97.31 466 CYS A O 1
ATOM 3849 N N . GLY A 1 467 ? -22.844 14.474 -21.993 1.00 97.31 467 GLY A N 1
ATOM 3850 C CA . GLY A 1 467 ? -23.168 13.062 -22.216 1.00 97.31 467 GLY A CA 1
ATOM 3851 C C . GLY A 1 467 ? -22.521 12.143 -21.179 1.00 97.31 467 GLY A C 1
ATOM 3852 O O . GLY A 1 467 ? -23.191 11.275 -20.624 1.00 97.31 467 GLY A O 1
ATOM 3853 N N . TYR A 1 468 ? -21.256 12.404 -20.843 1.00 98.06 468 TYR A N 1
ATOM 3854 C CA . TYR A 1 468 ? -20.529 11.650 -19.823 1.00 98.06 468 TYR A CA 1
ATOM 3855 C C . TYR A 1 468 ? -21.171 11.759 -18.436 1.00 98.06 468 TYR A C 1
ATOM 3857 O O . TYR A 1 468 ? -21.428 10.747 -17.788 1.00 98.06 468 TYR A O 1
ATOM 3865 N N . PHE A 1 469 ? -21.499 12.973 -17.993 1.00 97.44 469 PHE A N 1
ATOM 3866 C CA . PHE A 1 469 ? -22.128 13.184 -16.688 1.00 97.44 469 PHE A CA 1
ATOM 3867 C C . PHE A 1 469 ? -23.559 12.621 -16.603 1.00 97.44 469 PHE A C 1
ATOM 3869 O O . PHE A 1 469 ? -23.973 12.173 -15.533 1.00 97.44 469 PHE A O 1
ATOM 3876 N N . GLU A 1 470 ? -24.311 12.579 -17.707 1.00 96.62 470 GLU A N 1
ATOM 3877 C CA . GLU A 1 470 ? -25.604 11.876 -17.736 1.00 96.62 470 GLU A CA 1
ATOM 3878 C C . GLU A 1 470 ? -25.438 10.357 -17.651 1.00 96.62 470 GLU A C 1
ATOM 3880 O O . GLU A 1 470 ? -26.229 9.699 -16.977 1.00 96.62 470 GLU A O 1
ATOM 3885 N N . ASP A 1 471 ? -24.397 9.782 -18.252 1.00 96.94 471 ASP A N 1
ATOM 3886 C CA . ASP A 1 471 ? -24.110 8.356 -18.085 1.00 96.94 471 ASP A CA 1
ATOM 3887 C C . ASP A 1 471 ? -23.695 8.021 -16.645 1.00 96.94 471 ASP A C 1
ATOM 3889 O O . ASP A 1 471 ? -24.241 7.076 -16.077 1.00 96.94 471 ASP A O 1
ATOM 3893 N N . LEU A 1 472 ? -22.855 8.846 -16.001 1.00 97.06 472 LEU A N 1
ATOM 3894 C CA . LEU A 1 472 ? -22.526 8.708 -14.571 1.00 97.06 472 LEU A CA 1
ATOM 3895 C C . LEU A 1 472 ? -23.777 8.761 -13.676 1.00 97.06 472 LEU A C 1
ATOM 3897 O O . LEU A 1 472 ? -23.880 8.037 -12.683 1.00 97.06 472 LEU A O 1
ATOM 3901 N N . LYS A 1 473 ? -24.755 9.600 -14.025 1.00 96.31 473 LYS A N 1
ATOM 3902 C CA . LYS A 1 473 ? -26.049 9.661 -13.338 1.00 96.31 473 LYS A CA 1
ATOM 3903 C C . LYS A 1 473 ? -26.894 8.405 -13.578 1.00 96.31 473 LYS A C 1
ATOM 3905 O O . LYS A 1 473 ? -27.468 7.887 -12.624 1.00 96.31 473 LYS A O 1
ATOM 3910 N N . LYS A 1 474 ? -26.958 7.884 -14.810 1.00 96.19 474 LYS A N 1
ATOM 3911 C CA . LYS A 1 474 ? -27.706 6.649 -15.135 1.00 96.19 474 LYS A CA 1
ATOM 3912 C C . LYS A 1 474 ? -27.170 5.425 -14.393 1.00 96.19 474 LYS A C 1
ATOM 3914 O O . LYS A 1 474 ? -27.966 4.593 -13.974 1.00 96.19 474 LYS A O 1
ATOM 3919 N N . ILE A 1 475 ? -25.851 5.327 -14.216 1.00 96.06 475 ILE A N 1
ATOM 3920 C CA . ILE A 1 475 ? -25.206 4.201 -13.517 1.00 96.06 475 ILE A CA 1
ATOM 3921 C C . ILE A 1 475 ? -25.113 4.395 -11.994 1.00 96.06 475 ILE A C 1
ATOM 3923 O O . ILE A 1 475 ? -24.500 3.584 -11.309 1.00 96.06 475 ILE A O 1
ATOM 3927 N N . GLY A 1 476 ? -25.725 5.450 -11.444 1.00 96.00 476 GLY A N 1
ATOM 3928 C CA . GLY A 1 476 ? -25.845 5.638 -9.995 1.00 96.00 476 GLY A CA 1
ATOM 3929 C C . GLY A 1 476 ? -24.588 6.166 -9.298 1.00 96.00 476 GLY A C 1
ATOM 3930 O O . GLY A 1 476 ? -24.443 5.984 -8.094 1.00 96.00 476 GLY A O 1
ATOM 3931 N N . ILE A 1 477 ? -23.685 6.835 -10.020 1.00 96.38 477 ILE A N 1
ATOM 3932 C CA . ILE A 1 477 ? -22.516 7.517 -9.432 1.00 96.38 477 ILE A CA 1
ATOM 3933 C C . ILE A 1 477 ? -22.883 8.941 -8.994 1.00 96.38 477 ILE A C 1
ATOM 3935 O O . ILE A 1 477 ? -22.428 9.430 -7.954 1.00 96.38 477 ILE A O 1
ATOM 3939 N N . ILE A 1 478 ? -23.739 9.602 -9.773 1.00 96.94 478 ILE A N 1
ATOM 3940 C CA . ILE A 1 478 ? -24.278 10.936 -9.487 1.00 96.94 478 ILE A CA 1
ATOM 3941 C C . ILE A 1 478 ? -25.720 10.794 -8.994 1.00 96.94 478 ILE A C 1
ATOM 3943 O O . ILE A 1 478 ? -26.491 9.985 -9.511 1.00 96.94 478 ILE A O 1
ATOM 3947 N N . LYS A 1 479 ? -26.099 11.606 -8.002 1.00 95.62 479 LYS A N 1
ATOM 3948 C CA . LYS A 1 479 ? -27.468 11.701 -7.479 1.00 95.62 479 LYS A CA 1
ATOM 3949 C C . LYS A 1 479 ? -28.470 11.995 -8.611 1.00 95.62 479 LYS A C 1
ATOM 3951 O O . LYS A 1 479 ? -28.128 12.691 -9.570 1.00 95.62 479 LYS A O 1
ATOM 3956 N N . PRO A 1 480 ? -29.741 11.568 -8.494 1.00 95.69 480 PRO A N 1
ATOM 3957 C CA . PRO A 1 480 ? -30.779 11.856 -9.485 1.00 95.69 480 PRO A CA 1
ATOM 3958 C C . PRO A 1 480 ? -31.243 13.329 -9.423 1.00 95.69 480 PRO A C 1
ATOM 3960 O O . PRO A 1 480 ? -32.380 13.632 -9.075 1.00 95.69 480 PRO A O 1
ATOM 3963 N N . VAL A 1 481 ? -30.355 14.268 -9.756 1.00 95.69 481 VAL A N 1
ATOM 3964 C CA . VAL A 1 481 ? -30.613 15.716 -9.747 1.00 95.69 481 VAL A CA 1
ATOM 3965 C C . VAL A 1 481 ? -31.149 16.215 -11.091 1.00 95.69 481 VAL A C 1
ATOM 3967 O O . VAL A 1 481 ? -30.995 15.571 -12.137 1.00 95.69 481 VAL A O 1
ATOM 3970 N N . SER A 1 482 ? -31.788 17.388 -11.077 1.00 95.75 482 SER A N 1
ATOM 3971 C CA . SER A 1 482 ? -32.283 18.031 -12.299 1.00 95.75 482 SER A CA 1
ATOM 3972 C C . SER A 1 482 ? -31.130 18.443 -13.229 1.00 95.75 482 SER A C 1
ATOM 3974 O O . SER A 1 482 ? -30.029 18.748 -12.767 1.00 95.75 482 SER A O 1
ATOM 3976 N N . ARG A 1 483 ? -31.389 18.522 -14.543 1.00 95.19 483 ARG A N 1
ATOM 3977 C CA . ARG A 1 483 ? -30.392 18.986 -15.533 1.00 95.19 483 ARG A CA 1
ATOM 3978 C C . ARG A 1 483 ? -29.897 20.404 -15.232 1.00 95.19 483 ARG A C 1
ATOM 3980 O O . ARG A 1 483 ? -28.719 20.684 -15.402 1.00 95.19 483 ARG A O 1
ATOM 3987 N N . LYS A 1 484 ? -30.781 21.274 -14.729 1.00 95.75 484 LYS A N 1
ATOM 3988 C CA . LYS A 1 484 ? -30.450 22.639 -14.289 1.00 95.75 484 LYS A CA 1
ATOM 3989 C C . LYS A 1 484 ? -29.476 22.630 -13.109 1.00 95.75 484 LYS A C 1
ATOM 3991 O O . LYS A 1 484 ? -28.500 23.372 -13.107 1.00 95.75 484 LYS A O 1
ATOM 3996 N N . THR A 1 485 ? -29.719 21.767 -12.122 1.00 94.94 485 THR A N 1
ATOM 3997 C CA . THR A 1 485 ? -28.823 21.594 -10.968 1.00 94.94 485 THR A CA 1
ATOM 3998 C C . THR A 1 485 ? -27.445 21.120 -11.419 1.00 94.94 485 THR A C 1
ATOM 4000 O O . THR A 1 485 ? -26.441 21.694 -11.010 1.00 94.94 485 THR A O 1
ATOM 4003 N N . LEU A 1 486 ? -27.398 20.122 -12.305 1.00 95.19 486 LEU A N 1
ATOM 4004 C CA . LEU A 1 486 ? -26.142 19.582 -12.818 1.00 95.19 486 LEU A CA 1
ATOM 4005 C C . LEU A 1 486 ? -25.383 20.602 -13.684 1.00 95.19 486 LEU A C 1
ATOM 4007 O O . LEU A 1 486 ? -24.175 20.742 -13.535 1.00 95.19 486 LEU A O 1
ATOM 4011 N N . ALA A 1 487 ? -26.086 21.374 -14.521 1.00 95.75 487 ALA A N 1
ATOM 4012 C CA . ALA A 1 487 ? -25.494 22.454 -15.315 1.00 95.75 487 ALA A CA 1
ATOM 4013 C C . ALA A 1 487 ? -24.870 23.535 -14.424 1.00 95.75 487 ALA A C 1
ATOM 4015 O O . ALA A 1 487 ? -23.734 23.944 -14.652 1.00 95.75 487 ALA A O 1
ATOM 4016 N N . LYS A 1 488 ? -25.584 23.956 -13.370 1.00 95.25 488 LYS A N 1
ATOM 4017 C CA . LYS A 1 488 ? -25.076 24.931 -12.398 1.00 95.25 488 LYS A CA 1
ATOM 4018 C C . LYS A 1 488 ? -23.830 24.410 -11.678 1.00 95.25 488 LYS A C 1
ATOM 4020 O O . LYS A 1 488 ? -22.863 25.150 -11.552 1.00 95.25 488 LYS A O 1
ATOM 4025 N N . ALA A 1 489 ? -23.841 23.146 -11.251 1.00 94.81 489 ALA A N 1
ATOM 4026 C CA . ALA A 1 489 ? -22.700 22.523 -10.587 1.00 94.81 489 ALA A CA 1
ATOM 4027 C C . ALA A 1 489 ? -21.464 22.441 -11.501 1.00 94.81 489 ALA A C 1
ATOM 4029 O O . ALA A 1 489 ? -20.364 22.766 -11.066 1.00 94.81 489 ALA A O 1
ATOM 4030 N N . LEU A 1 490 ? -21.638 22.070 -12.776 1.00 95.38 490 LEU A N 1
ATOM 4031 C CA . LEU A 1 490 ? -20.532 22.008 -13.739 1.00 95.38 490 LEU A CA 1
ATOM 4032 C C . LEU A 1 490 ? -19.988 23.390 -14.115 1.00 95.38 490 LEU A C 1
ATOM 4034 O O . LEU A 1 490 ? -18.775 23.559 -14.137 1.00 95.38 490 LEU A O 1
ATOM 4038 N N . ASN A 1 491 ? -20.858 24.370 -14.383 1.00 95.56 491 ASN A N 1
ATOM 4039 C CA . ASN A 1 491 ? -20.435 25.744 -14.693 1.00 95.56 491 ASN A CA 1
ATOM 4040 C C . ASN A 1 491 ? -19.692 26.393 -13.516 1.00 95.56 491 ASN A C 1
ATOM 4042 O O . ASN A 1 491 ? -18.850 27.257 -13.730 1.00 95.56 491 ASN A O 1
ATOM 4046 N N . ALA A 1 492 ? -20.019 26.002 -12.282 1.00 92.94 492 ALA A N 1
ATOM 4047 C CA . ALA A 1 492 ? -19.312 26.466 -11.099 1.00 92.94 492 ALA A CA 1
ATOM 4048 C C . ALA A 1 492 ? -17.938 25.786 -10.964 1.00 92.94 492 ALA A C 1
ATOM 4050 O O . ALA A 1 492 ? -16.938 26.459 -10.752 1.00 92.94 492 ALA A O 1
ATOM 4051 N N . ALA A 1 493 ? -17.872 24.463 -11.113 1.00 92.06 493 ALA A N 1
ATOM 4052 C CA . ALA A 1 493 ? -16.663 23.707 -10.795 1.00 92.06 493 ALA A CA 1
ATOM 4053 C C . ALA A 1 493 ? -15.608 23.641 -11.914 1.00 92.06 493 ALA A C 1
ATOM 4055 O O . ALA A 1 493 ? -14.451 23.341 -11.624 1.00 92.06 493 ALA A O 1
ATOM 4056 N N . LEU A 1 494 ? -15.981 23.862 -13.179 1.00 94.81 494 LEU A N 1
ATOM 4057 C CA . LEU A 1 494 ? -15.070 23.761 -14.322 1.00 94.81 494 LEU A CA 1
ATOM 4058 C C . LEU A 1 494 ? -14.725 25.152 -14.873 1.00 94.81 494 LEU A C 1
ATOM 4060 O O . LEU A 1 494 ? -15.602 25.899 -15.309 1.00 94.81 494 LEU A O 1
ATOM 4064 N N . ASN A 1 495 ? -13.434 25.486 -14.913 1.00 93.19 495 ASN A N 1
ATOM 4065 C CA . ASN A 1 495 ? -12.971 26.801 -15.361 1.00 93.19 495 ASN A CA 1
ATOM 4066 C C . ASN A 1 495 ? -13.242 26.999 -16.864 1.00 93.19 495 ASN A C 1
ATOM 4068 O O . ASN A 1 495 ? -13.012 26.099 -17.671 1.00 93.19 495 ASN A O 1
ATOM 4072 N N . ASP A 1 496 ? -13.726 28.179 -17.262 1.00 95.31 496 ASP A N 1
ATOM 4073 C CA . ASP A 1 496 ? -14.108 28.522 -18.648 1.00 95.31 496 ASP A CA 1
ATOM 4074 C C . ASP A 1 496 ? -15.158 27.596 -19.301 1.00 95.31 496 ASP A C 1
ATOM 4076 O O . ASP A 1 496 ? -15.387 27.652 -20.521 1.00 95.31 496 ASP A O 1
ATOM 4080 N N . PHE A 1 497 ? -15.838 26.775 -18.497 1.00 95.62 497 PHE A N 1
ATOM 4081 C CA . PHE A 1 497 ? -16.940 25.930 -18.925 1.00 95.62 497 PHE A CA 1
ATOM 4082 C C . PHE A 1 497 ? -18.266 26.668 -18.724 1.00 95.62 497 PHE A C 1
ATOM 4084 O O . PHE A 1 497 ? -18.673 26.967 -17.607 1.00 95.62 497 PHE A O 1
ATOM 4091 N N . ASN A 1 498 ? -18.956 26.973 -19.822 1.00 94.44 498 ASN A N 1
ATOM 4092 C CA . ASN A 1 498 ? -20.287 27.567 -19.776 1.00 94.44 498 ASN A CA 1
ATOM 4093 C C . ASN A 1 498 ? -21.197 26.856 -20.773 1.00 94.44 498 ASN A C 1
ATOM 4095 O O . ASN A 1 498 ? -21.050 27.015 -21.987 1.00 94.44 498 ASN A O 1
ATOM 4099 N N . MET A 1 499 ? -22.140 26.079 -20.246 1.00 92.88 499 MET A N 1
ATOM 4100 C CA . MET A 1 499 ? -23.133 25.346 -21.032 1.00 92.88 499 MET A CA 1
ATOM 4101 C C . MET A 1 499 ? -24.547 25.951 -20.967 1.00 92.88 499 MET A C 1
ATOM 4103 O O . MET A 1 499 ? -25.496 25.317 -21.430 1.00 92.88 499 MET A O 1
ATOM 4107 N N . GLY A 1 500 ? -24.690 27.152 -20.393 1.00 93.19 500 GLY A N 1
ATOM 4108 C CA . GLY A 1 500 ? -25.976 27.761 -20.046 1.00 93.19 500 GLY A CA 1
ATOM 4109 C C . GLY A 1 500 ? -26.563 27.224 -18.733 1.00 93.19 500 GLY A C 1
ATOM 4110 O O . GLY A 1 500 ? -26.081 26.242 -18.170 1.00 93.19 500 GLY A O 1
ATOM 4111 N N . GLU A 1 501 ? -27.607 27.883 -18.221 1.00 91.38 501 GLU A N 1
ATOM 4112 C CA . GLU A 1 501 ? -28.253 27.510 -16.948 1.00 91.38 501 GLU A CA 1
ATOM 4113 C C . GLU A 1 501 ? -29.392 26.493 -17.105 1.00 91.38 501 GLU A C 1
ATOM 4115 O O . GLU A 1 501 ? -29.794 25.851 -16.137 1.00 91.38 501 GLU A O 1
ATOM 4120 N N . ASP A 1 502 ? -29.956 26.352 -18.304 1.00 90.88 502 ASP A N 1
ATOM 4121 C CA . ASP A 1 502 ? -31.163 25.548 -18.524 1.00 90.88 502 ASP A CA 1
ATOM 4122 C C . ASP A 1 502 ? -30.888 24.038 -18.639 1.00 90.88 502 ASP A C 1
ATOM 4124 O O . ASP A 1 502 ? -31.814 23.226 -18.563 1.00 90.88 502 ASP A O 1
ATOM 4128 N N . GLY A 1 503 ? -29.620 23.651 -18.803 1.00 89.44 503 GLY A N 1
ATOM 4129 C CA . GLY A 1 503 ? -29.204 22.265 -18.968 1.00 89.44 503 GLY A CA 1
ATOM 4130 C C . GLY A 1 503 ? -29.741 21.602 -20.240 1.00 89.44 503 GLY A C 1
ATOM 4131 O O . GLY A 1 503 ? -29.761 20.371 -20.309 1.00 89.44 503 GLY A O 1
ATOM 4132 N N . ARG A 1 504 ? -30.187 22.361 -21.255 1.00 92.19 504 ARG A N 1
ATOM 4133 C CA . ARG A 1 504 ? -30.728 21.784 -22.503 1.00 92.19 504 ARG A CA 1
ATOM 4134 C C . ARG A 1 504 ? -29.713 20.914 -23.235 1.00 92.19 504 ARG A C 1
ATOM 4136 O O . ARG A 1 504 ? -30.103 19.932 -23.858 1.00 92.19 504 ARG A O 1
ATOM 4143 N N . THR A 1 505 ? -28.425 21.211 -23.100 1.00 90.44 505 THR A N 1
ATOM 4144 C CA . THR A 1 505 ? -27.334 20.436 -23.709 1.00 90.44 505 THR A CA 1
ATOM 4145 C C . THR A 1 505 ? -27.263 18.991 -23.200 1.00 90.44 505 THR A C 1
ATOM 4147 O O . THR A 1 505 ? -26.816 18.120 -23.934 1.00 90.44 505 THR A O 1
ATOM 4150 N N . PHE A 1 506 ? -27.780 18.694 -22.000 1.00 89.12 506 PHE A N 1
ATOM 4151 C CA . PHE A 1 506 ? -27.899 17.317 -21.496 1.00 89.12 506 PHE A CA 1
ATOM 4152 C C . PHE A 1 506 ? -28.976 16.486 -22.210 1.00 89.12 506 PHE A C 1
ATOM 4154 O O . PHE A 1 506 ? -29.004 15.269 -22.071 1.00 89.12 506 PHE A O 1
ATOM 4161 N N . ALA A 1 507 ? -29.896 17.118 -22.946 1.00 82.25 507 ALA A N 1
ATOM 4162 C CA . ALA A 1 507 ? -30.995 16.411 -23.602 1.00 82.25 507 ALA A CA 1
ATOM 4163 C C . ALA A 1 507 ? -30.557 15.636 -24.854 1.00 82.25 507 ALA A C 1
ATOM 4165 O O . ALA A 1 507 ? -31.260 14.718 -25.268 1.00 82.25 507 ALA A O 1
ATOM 4166 N N . ASN A 1 508 ? -29.428 16.016 -25.455 1.00 84.31 508 ASN A N 1
ATOM 4167 C CA . ASN A 1 508 ? -29.006 15.523 -26.758 1.00 84.31 508 ASN A CA 1
ATOM 4168 C C . ASN A 1 508 ? -27.635 14.865 -26.635 1.00 84.31 508 ASN A C 1
ATOM 4170 O O . ASN A 1 508 ? -26.613 15.550 -26.576 1.00 84.31 508 ASN A O 1
ATOM 4174 N N . GLU A 1 509 ? -27.618 13.534 -26.615 1.00 88.62 509 GLU A N 1
ATOM 4175 C CA . GLU A 1 509 ? -26.370 12.786 -26.714 1.00 88.62 509 GLU A CA 1
ATOM 4176 C C . GLU A 1 509 ? -25.699 13.115 -28.053 1.00 88.62 509 GLU A C 1
ATOM 4178 O O . GLU A 1 509 ? -26.310 13.006 -29.121 1.00 88.62 509 GLU A O 1
ATOM 4183 N N . THR A 1 510 ? -24.451 13.580 -28.011 1.00 93.00 510 THR A N 1
ATOM 4184 C CA . THR A 1 510 ? -23.733 13.909 -29.240 1.00 93.00 510 THR A CA 1
ATOM 4185 C C . THR A 1 510 ? -23.167 12.641 -29.860 1.00 93.00 510 THR A C 1
ATOM 4187 O O . THR A 1 510 ? -22.615 11.788 -29.170 1.00 93.00 510 THR A O 1
ATOM 4190 N N . TYR A 1 511 ? -23.220 12.543 -31.189 1.00 94.94 511 TYR A N 1
ATOM 4191 C CA . TYR A 1 511 ? -22.602 11.432 -31.921 1.00 94.94 511 TYR A CA 1
ATOM 4192 C C . TYR A 1 511 ? -21.116 11.244 -31.561 1.00 94.94 511 TYR A C 1
ATOM 4194 O O . TYR A 1 511 ? -20.642 10.117 -31.431 1.00 94.94 511 TYR A O 1
ATOM 4202 N N . GLN A 1 512 ? -20.390 12.349 -31.347 1.00 93.44 512 GLN A N 1
ATOM 4203 C CA . GLN A 1 512 ? -18.996 12.315 -30.896 1.00 93.44 512 GLN A CA 1
ATOM 4204 C C . GLN A 1 512 ? -18.835 11.687 -29.511 1.00 93.44 512 GLN A C 1
ATOM 4206 O O . GLN A 1 512 ? -17.873 10.951 -29.305 1.00 93.44 512 GLN A O 1
ATOM 4211 N N . TYR A 1 513 ? -19.748 11.948 -28.569 1.00 96.31 513 TYR A N 1
ATOM 4212 C CA . TYR A 1 513 ? -19.687 11.310 -27.258 1.00 96.31 513 TYR A CA 1
ATOM 4213 C C . TYR A 1 513 ? -19.787 9.794 -27.397 1.00 96.31 513 TYR A C 1
ATOM 4215 O O . TYR A 1 513 ? -18.852 9.092 -27.016 1.00 96.31 513 TYR A O 1
ATOM 4223 N N . SER A 1 514 ? -20.865 9.295 -28.004 1.00 94.88 514 SER A N 1
ATOM 4224 C CA . SER A 1 514 ? -21.134 7.857 -28.074 1.00 94.88 514 SER A CA 1
ATOM 4225 C C . SER A 1 514 ? -20.056 7.093 -28.843 1.00 94.88 514 SER A C 1
ATOM 4227 O O . SER A 1 514 ? -19.703 5.981 -28.460 1.00 94.88 514 SER A O 1
ATOM 4229 N N . LYS A 1 515 ? -19.533 7.680 -29.927 1.00 95.88 515 LYS A N 1
ATOM 4230 C CA . LYS A 1 515 ? -18.569 7.010 -30.804 1.00 95.88 515 LYS A CA 1
ATOM 4231 C C . LYS A 1 515 ? -17.129 7.121 -30.317 1.00 95.88 515 LYS A C 1
ATOM 4233 O O . LYS A 1 515 ? -16.427 6.115 -30.275 1.00 95.88 515 LYS A O 1
ATOM 4238 N N . ASP A 1 516 ? -16.684 8.334 -30.001 1.00 95.75 516 ASP A N 1
ATOM 4239 C CA . ASP A 1 516 ? -15.253 8.619 -29.871 1.00 95.75 516 ASP A CA 1
ATOM 4240 C C . ASP A 1 516 ? -14.817 8.696 -28.403 1.00 95.75 516 ASP A C 1
ATOM 4242 O O . ASP A 1 516 ? -13.715 8.264 -28.063 1.00 95.75 516 ASP A O 1
ATOM 4246 N N . PHE A 1 517 ? -15.667 9.228 -27.518 1.00 97.56 517 PHE A N 1
ATOM 4247 C CA . PHE A 1 517 ? -15.276 9.546 -26.140 1.00 97.56 517 PHE A CA 1
ATOM 4248 C C . PHE A 1 517 ? -15.793 8.564 -25.097 1.00 97.56 517 PHE A C 1
ATOM 4250 O O . PHE A 1 517 ? -15.084 8.313 -24.127 1.00 97.56 517 PHE A O 1
ATOM 4257 N N . LYS A 1 518 ? -16.983 7.987 -25.276 1.00 97.50 518 LYS A N 1
ATOM 4258 C CA . LYS A 1 518 ? -17.588 7.079 -24.298 1.00 97.50 518 LYS A CA 1
ATOM 4259 C C . LYS A 1 518 ? -16.689 5.872 -23.983 1.00 97.50 518 LYS A C 1
ATOM 4261 O O . LYS A 1 518 ? -16.403 5.690 -22.803 1.00 97.50 518 LYS A O 1
ATOM 4266 N N . PRO A 1 519 ? -16.128 5.135 -24.966 1.00 97.50 519 PRO A N 1
ATOM 4267 C CA . PRO A 1 519 ? -15.199 4.039 -24.670 1.00 97.50 519 PRO A CA 1
ATOM 4268 C C . PRO A 1 519 ? -13.921 4.504 -23.954 1.00 97.50 519 PRO A C 1
ATOM 4270 O O . PRO A 1 519 ? -13.413 3.819 -23.075 1.00 97.50 519 PRO A O 1
ATOM 4273 N N . GLN A 1 520 ? -13.395 5.687 -24.303 1.00 97.56 520 GLN A N 1
ATOM 4274 C CA . GLN A 1 520 ? -12.205 6.235 -23.640 1.00 97.56 520 GLN A CA 1
ATOM 4275 C C . GLN A 1 520 ? -12.499 6.585 -22.180 1.00 97.56 520 GLN A C 1
ATOM 4277 O O . GLN A 1 520 ? -11.725 6.238 -21.294 1.00 97.56 520 GLN A O 1
ATOM 4282 N N . LEU A 1 521 ? -13.611 7.278 -21.934 1.00 97.62 521 LEU A N 1
ATOM 4283 C CA . LEU A 1 521 ? -13.995 7.752 -20.610 1.00 97.62 521 LEU A CA 1
ATOM 4284 C C . LEU A 1 521 ? -14.387 6.608 -19.687 1.00 97.62 521 LEU A C 1
ATOM 4286 O O . LEU A 1 521 ? -13.995 6.633 -18.527 1.00 97.62 521 LEU A O 1
ATOM 4290 N N . TYR A 1 522 ? -15.086 5.593 -20.194 1.00 97.69 522 TYR A N 1
ATOM 4291 C CA . TYR A 1 522 ? -15.412 4.410 -19.404 1.00 97.69 522 TYR A CA 1
ATOM 4292 C C . TYR A 1 522 ? -14.148 3.658 -18.992 1.00 97.69 522 TYR A C 1
ATOM 4294 O O . TYR A 1 522 ? -13.977 3.370 -17.810 1.00 97.69 522 TYR A O 1
ATOM 4302 N N . LYS A 1 523 ? -13.204 3.460 -19.916 1.00 97.12 523 LYS A N 1
ATOM 4303 C CA . LYS A 1 523 ? -11.910 2.856 -19.595 1.00 97.12 523 LYS A CA 1
ATOM 4304 C C . LYS A 1 523 ? -11.119 3.670 -18.567 1.00 97.12 523 LYS A C 1
ATOM 4306 O O . LYS A 1 523 ? -10.605 3.114 -17.602 1.00 97.12 523 LYS A O 1
ATOM 4311 N N . LEU A 1 524 ? -11.016 4.987 -18.763 1.00 96.50 524 LEU A N 1
ATOM 4312 C CA . LEU A 1 524 ? -10.263 5.889 -17.878 1.00 96.50 524 LEU A CA 1
ATOM 4313 C C . LEU A 1 524 ? -10.893 6.015 -16.483 1.00 96.50 524 LEU A C 1
ATOM 4315 O O . LEU A 1 524 ? -10.172 6.178 -15.505 1.00 96.50 524 LEU A O 1
ATOM 4319 N N . ALA A 1 525 ? -12.219 5.926 -16.393 1.00 96.00 525 ALA A N 1
ATOM 4320 C CA . ALA A 1 525 ? -12.968 5.978 -15.140 1.00 96.00 525 ALA A CA 1
ATOM 4321 C C . ALA A 1 525 ? -13.282 4.587 -14.560 1.00 96.00 525 ALA A C 1
ATOM 4323 O O . ALA A 1 525 ? -14.048 4.491 -13.603 1.00 96.00 525 ALA A O 1
ATOM 4324 N N . ASN A 1 526 ? -12.704 3.519 -15.123 1.00 95.06 526 ASN A N 1
ATOM 4325 C CA . ASN A 1 526 ? -12.912 2.136 -14.693 1.00 95.06 526 ASN A CA 1
ATOM 4326 C C . ASN A 1 526 ? -14.404 1.735 -14.600 1.00 95.06 526 ASN A C 1
ATOM 4328 O O . ASN A 1 526 ? -14.851 1.177 -13.600 1.00 95.06 526 ASN A O 1
ATOM 4332 N N . LEU A 1 527 ? -15.178 2.081 -15.633 1.00 94.19 527 LEU A N 1
ATOM 4333 C CA . LEU A 1 527 ? -16.617 1.808 -15.772 1.00 94.19 527 LEU A CA 1
ATOM 4334 C C . LEU A 1 527 ? -16.924 0.671 -16.763 1.00 94.19 527 LEU A C 1
ATOM 4336 O O . LEU A 1 527 ? -18.091 0.348 -16.973 1.00 94.19 527 LEU A O 1
ATOM 4340 N N . ASP A 1 528 ? -15.897 0.097 -17.394 1.00 84.75 528 ASP A N 1
ATOM 4341 C CA . ASP A 1 528 ? -16.012 -1.079 -18.261 1.00 84.75 528 ASP A CA 1
ATOM 4342 C C . ASP A 1 528 ? -16.111 -2.347 -17.387 1.00 84.75 528 ASP A C 1
ATOM 4344 O O . ASP A 1 528 ? -15.118 -3.047 -17.190 1.00 84.75 528 ASP A O 1
ATOM 4348 N N . SER A 1 529 ? -17.287 -2.613 -16.808 1.00 54.38 529 SER A N 1
ATOM 4349 C CA . SER A 1 529 ? -17.583 -3.856 -16.066 1.00 54.38 529 SER A CA 1
ATOM 4350 C C . SER A 1 529 ? -18.613 -4.726 -16.759 1.00 54.38 529 SER A C 1
ATOM 4352 O O . SER A 1 529 ? -19.623 -4.137 -17.215 1.00 54.38 529 SER A O 1
#

Radius of gyration: 31.98 Å; chains: 1; bounding box: 64×69×92 Å